Protein AF-0000000075271038 (afdb_homodimer)

Radius of gyration: 28.46 Å; Cα contacts (8 Å, |Δi|>4): 700; chains: 2; bounding box: 68×94×102 Å

Structure (mmCIF, N/CA/C/O backbone):
data_AF-0000000075271038-model_v1
#
loop_
_entity.id
_entity.type
_entity.pdbx_description
1 polymer 'Uncharacterized protein'
#
loop_
_atom_site.group_PDB
_atom_site.id
_atom_site.type_symbol
_atom_site.label_atom_id
_atom_site.label_alt_id
_atom_site.label_comp_id
_atom_site.label_asym_id
_atom_site.label_entity_id
_atom_site.label_seq_id
_atom_site.pdbx_PDB_ins_code
_atom_site.Cartn_x
_atom_site.Cartn_y
_atom_site.Cartn_z
_atom_site.occupancy
_atom_site.B_iso_or_equiv
_atom_site.auth_seq_id
_atom_site.auth_comp_id
_atom_site.auth_asym_id
_atom_site.auth_atom_id
_atom_site.pdbx_PDB_model_num
ATOM 1 N N . MET A 1 1 ? -6.512 -53.312 -1.157 1 39.66 1 MET A N 1
ATOM 2 C CA . MET A 1 1 ? -5.645 -52.812 -2.225 1 39.66 1 MET A CA 1
ATOM 3 C C . MET A 1 1 ? -6.148 -51.5 -2.771 1 39.66 1 MET A C 1
ATOM 5 O O . MET A 1 1 ? -7.277 -51.406 -3.266 1 39.66 1 MET A O 1
ATOM 9 N N . GLU A 1 2 ? -5.695 -50.375 -2.256 1 51.25 2 GLU A N 1
ATOM 10 C CA . GLU A 1 2 ? -6.219 -49.031 -2.562 1 51.25 2 GLU A CA 1
ATOM 11 C C . GLU A 1 2 ? -6.188 -48.75 -4.062 1 51.25 2 GLU A C 1
ATOM 13 O O . GLU A 1 2 ? -5.23 -49.125 -4.75 1 51.25 2 GLU A O 1
ATOM 18 N N . ALA A 1 3 ? -7.238 -48.781 -4.734 1 62.03 3 ALA A N 1
ATOM 19 C CA . ALA A 1 3 ? -7.375 -48.531 -6.168 1 62.03 3 ALA A CA 1
ATOM 20 C C . ALA A 1 3 ? -6.266 -47.625 -6.676 1 62.03 3 ALA A C 1
ATOM 22 O O . ALA A 1 3 ? -5.816 -46.719 -5.961 1 62.03 3 ALA A O 1
ATOM 23 N N . PRO A 1 4 ? -5.562 -48.062 -7.684 1 69.5 4 PRO A N 1
ATOM 24 C CA . PRO A 1 4 ? -4.441 -47.281 -8.25 1 69.5 4 PRO A CA 1
ATOM 25 C C . PRO A 1 4 ? -4.773 -45.812 -8.469 1 69.5 4 PRO A C 1
ATOM 27 O O . PRO A 1 4 ? -5.926 -45.469 -8.758 1 69.5 4 PRO A O 1
ATOM 30 N N . ALA A 1 5 ? -3.971 -44.938 -7.934 1 79 5 ALA A N 1
ATOM 31 C CA . ALA A 1 5 ? -4.141 -43.469 -8.031 1 79 5 ALA A CA 1
ATOM 32 C C . ALA A 1 5 ? -4.387 -43.062 -9.477 1 79 5 ALA A C 1
ATOM 34 O O . ALA A 1 5 ? -3.664 -43.469 -10.391 1 79 5 ALA A O 1
ATOM 35 N N . THR A 1 6 ? -5.562 -42.562 -9.883 1 88.19 6 THR A N 1
ATOM 36 C CA . THR A 1 6 ? -5.887 -42 -11.195 1 88.19 6 THR A CA 1
ATOM 37 C C . THR A 1 6 ? -4.934 -40.875 -11.555 1 88.19 6 THR A C 1
ATOM 39 O O . THR A 1 6 ? -4.156 -40.406 -10.711 1 88.19 6 THR A O 1
ATOM 42 N N . LEU A 1 7 ? -4.793 -40.562 -12.766 1 90.31 7 LEU A N 1
ATOM 43 C CA . LEU A 1 7 ? -3.986 -39.438 -13.234 1 90.31 7 LEU A CA 1
ATOM 44 C C . LEU A 1 7 ? -4.359 -38.156 -12.492 1 90.31 7 LEU A C 1
ATOM 46 O O . LEU A 1 7 ? -3.484 -37.375 -12.133 1 90.31 7 LEU A O 1
ATOM 50 N N . ASN A 1 8 ? -5.617 -38 -12.25 1 90.81 8 ASN A N 1
ATOM 51 C CA . ASN A 1 8 ? -6.086 -36.844 -11.5 1 90.81 8 ASN A CA 1
ATOM 52 C C . ASN A 1 8 ? -5.496 -36.812 -10.094 1 90.81 8 ASN A C 1
ATOM 54 O O . ASN A 1 8 ? -5.066 -35.75 -9.617 1 90.81 8 ASN A O 1
ATOM 58 N N . ASP A 1 9 ? -5.422 -37.906 -9.5 1 93.06 9 ASP A N 1
ATOM 59 C CA . ASP A 1 9 ? -4.875 -38 -8.148 1 93.06 9 ASP A CA 1
ATOM 60 C C . ASP A 1 9 ? -3.387 -37.656 -8.141 1 93.06 9 ASP A C 1
ATOM 62 O O . ASP A 1 9 ? -2.9 -37 -7.211 1 93.06 9 ASP A O 1
ATOM 66 N N . GLN A 1 10 ? -2.779 -38.125 -9.164 1 93.31 10 GLN A N 1
ATOM 67 C CA . GLN A 1 10 ? -1.345 -37.875 -9.25 1 93.31 10 GLN A CA 1
ATOM 68 C C . GLN A 1 10 ? -1.056 -36.406 -9.438 1 93.31 10 GLN A C 1
ATOM 70 O O . GLN A 1 10 ? -0.145 -35.844 -8.805 1 93.31 10 GLN A O 1
ATOM 75 N N . VAL A 1 11 ? -1.796 -35.812 -10.281 1 94 11 VAL A N 1
ATOM 76 C CA . VAL A 1 11 ? -1.598 -34.375 -10.547 1 94 11 VAL A CA 1
ATOM 77 C C . VAL A 1 11 ? -1.909 -33.562 -9.289 1 94 11 VAL A C 1
ATOM 79 O O . VAL A 1 11 ? -1.184 -32.625 -8.953 1 94 11 VAL A O 1
ATOM 82 N N . VAL A 1 12 ? -2.93 -33.938 -8.625 1 95.62 12 VAL A N 1
ATOM 83 C CA . VAL A 1 12 ? -3.318 -33.25 -7.398 1 95.62 12 VAL A CA 1
ATOM 84 C C . VAL A 1 12 ? -2.217 -33.406 -6.352 1 95.62 12 VAL A C 1
ATOM 86 O O . VAL A 1 12 ? -1.824 -32.438 -5.707 1 95.62 12 VAL A O 1
ATOM 89 N N . GLN A 1 13 ? -1.703 -34.594 -6.238 1 94.94 13 GLN A N 1
ATOM 90 C CA . GLN A 1 13 ? -0.655 -34.844 -5.258 1 94.94 13 GLN A CA 1
ATOM 91 C C . GLN A 1 13 ? 0.619 -34.062 -5.594 1 94.94 13 GLN A C 1
ATOM 93 O O . GLN A 1 13 ? 1.293 -33.562 -4.699 1 94.94 13 GLN A O 1
ATOM 98 N N . LEU A 1 14 ? 0.854 -34.031 -6.82 1 93.69 14 LEU A N 1
ATOM 99 C CA . LEU A 1 14 ? 2.064 -33.344 -7.242 1 93.69 14 LEU A CA 1
ATOM 100 C C . LEU A 1 14 ? 1.943 -31.844 -6.988 1 93.69 14 LEU A C 1
ATOM 102 O O . LEU A 1 14 ? 2.816 -31.25 -6.359 1 93.69 14 LEU A O 1
ATOM 106 N N . VAL A 1 15 ? 0.887 -31.234 -7.418 1 95.31 15 VAL A N 1
ATOM 107 C CA . VAL A 1 15 ? 0.702 -29.797 -7.348 1 95.31 15 VAL A CA 1
ATOM 108 C C . VAL A 1 15 ? 0.572 -29.359 -5.891 1 95.31 15 VAL A C 1
ATOM 110 O O . VAL A 1 15 ? 1.279 -28.453 -5.438 1 95.31 15 VAL A O 1
ATOM 113 N N . PHE A 1 16 ? -0.214 -30 -5.133 1 96.06 16 PHE A N 1
ATOM 114 C CA . PHE A 1 16 ? -0.442 -29.594 -3.752 1 96.06 16 PHE A CA 1
ATOM 115 C C . PHE A 1 16 ? 0.677 -30.094 -2.848 1 96.06 16 PHE A C 1
ATOM 117 O O . PHE A 1 16 ? 0.945 -29.5 -1.798 1 96.06 16 PHE A O 1
ATOM 124 N N . GLY A 1 17 ? 1.284 -31.172 -3.283 1 95.12 17 GLY A N 1
ATOM 125 C CA . GLY A 1 17 ? 2.498 -31.562 -2.58 1 95.12 17 GLY A CA 1
ATOM 126 C C . GLY A 1 17 ? 3.584 -30.516 -2.637 1 95.12 17 GLY A C 1
ATOM 127 O O . GLY A 1 17 ? 4.211 -30.203 -1.62 1 95.12 17 GLY A O 1
ATOM 128 N N . LEU A 1 18 ? 3.73 -29.969 -3.787 1 94.56 18 LEU A N 1
ATOM 129 C CA . LEU A 1 18 ? 4.711 -28.906 -3.971 1 94.56 18 LEU A CA 1
ATOM 130 C C . LEU A 1 18 ? 4.25 -27.609 -3.299 1 94.56 18 LEU A C 1
ATOM 132 O O . LEU A 1 18 ? 5.043 -26.922 -2.658 1 94.56 18 LEU A O 1
ATOM 136 N N . ALA A 1 19 ? 2.996 -27.281 -3.414 1 95.06 19 ALA A N 1
ATOM 137 C CA . ALA A 1 19 ? 2.441 -26.047 -2.865 1 95.06 19 ALA A CA 1
ATOM 138 C C . ALA A 1 19 ? 2.541 -26.031 -1.342 1 95.06 19 ALA A C 1
ATOM 140 O O . ALA A 1 19 ? 2.686 -24.969 -0.734 1 95.06 19 ALA A O 1
ATOM 141 N N . ASN A 1 20 ? 2.525 -27.234 -0.736 1 94.31 20 ASN A N 1
ATOM 142 C CA . ASN A 1 20 ? 2.504 -27.312 0.72 1 94.31 20 ASN A CA 1
ATOM 143 C C . ASN A 1 20 ? 3.871 -27.703 1.279 1 94.31 20 ASN A C 1
ATOM 145 O O . ASN A 1 20 ? 4.016 -27.922 2.482 1 94.31 20 ASN A O 1
ATOM 149 N N . LEU A 1 21 ? 4.82 -27.75 0.412 1 94.56 21 LEU A N 1
ATOM 150 C CA . LEU A 1 21 ? 6.168 -28.109 0.846 1 94.56 21 LEU A CA 1
ATOM 151 C C . LEU A 1 21 ? 6.738 -27.062 1.779 1 94.56 21 LEU A C 1
ATOM 153 O O . LEU A 1 21 ? 6.719 -25.859 1.46 1 94.56 21 LEU A O 1
ATOM 157 N N . LYS A 1 22 ? 7.219 -27.469 2.992 1 94.94 22 LYS A N 1
ATOM 158 C CA . LYS A 1 22 ? 7.805 -26.562 3.979 1 94.94 22 LYS A CA 1
ATOM 159 C C . LYS A 1 22 ? 9.141 -27.094 4.488 1 94.94 22 LYS A C 1
ATOM 161 O O . LYS A 1 22 ? 9.375 -28.297 4.492 1 94.94 22 LYS A O 1
ATOM 166 N N . VAL A 1 23 ? 10 -26.172 4.812 1 92.75 23 VAL A N 1
ATOM 167 C CA . VAL A 1 23 ? 11.281 -26.5 5.426 1 92.75 23 VAL A CA 1
ATOM 168 C C . VAL A 1 23 ? 11.359 -25.906 6.824 1 92.75 23 VAL A C 1
ATOM 170 O O . VAL A 1 23 ? 11.117 -24.703 7.004 1 92.75 23 VAL A O 1
ATOM 173 N N . ASP A 1 24 ? 11.633 -26.672 7.766 1 90.69 24 ASP A N 1
ATOM 174 C CA . ASP A 1 24 ? 11.742 -26.203 9.148 1 90.69 24 ASP A CA 1
ATOM 175 C C . ASP A 1 24 ? 13.117 -25.609 9.414 1 90.69 24 ASP A C 1
ATOM 177 O O . ASP A 1 24 ? 14.141 -26.188 9.047 1 90.69 24 ASP A O 1
ATOM 181 N N . ILE A 1 25 ? 13.047 -24.484 9.945 1 84.56 25 ILE A N 1
ATOM 182 C CA . ILE A 1 25 ? 14.273 -23.844 10.391 1 84.56 25 ILE A CA 1
ATOM 183 C C . ILE A 1 25 ? 14.438 -24.016 11.898 1 84.56 25 ILE A C 1
ATOM 185 O O . ILE A 1 25 ? 13.75 -23.359 12.688 1 84.56 25 ILE A O 1
ATOM 189 N N . PRO A 1 26 ? 15.312 -24.781 12.289 1 81.94 26 PRO A N 1
ATOM 190 C CA . PRO A 1 26 ? 15.438 -25.156 13.703 1 81.94 26 PRO A CA 1
ATOM 191 C C . PRO A 1 26 ? 15.773 -23.969 14.602 1 81.94 26 PRO A C 1
ATOM 193 O O . PRO A 1 26 ? 15.289 -23.891 15.734 1 81.94 26 PRO A O 1
ATOM 196 N N . ILE A 1 27 ? 16.5 -23.078 14.156 1 71.75 27 ILE A N 1
ATOM 197 C CA . ILE A 1 27 ? 16.984 -21.984 14.992 1 71.75 27 ILE A CA 1
ATOM 198 C C . ILE A 1 27 ? 15.812 -21.094 15.422 1 71.75 27 ILE A C 1
ATOM 200 O O . ILE A 1 27 ? 15.742 -20.672 16.578 1 71.75 27 ILE A O 1
ATOM 204 N N . VAL A 1 28 ? 14.859 -20.922 14.609 1 70.25 28 VAL A N 1
ATOM 205 C CA . VAL A 1 28 ? 13.789 -19.984 14.922 1 70.25 28 VAL A CA 1
ATOM 206 C C . VAL A 1 28 ? 12.469 -20.734 15.086 1 70.25 28 VAL A C 1
ATOM 208 O O . VAL A 1 28 ? 11.445 -20.141 15.43 1 70.25 28 VAL A O 1
ATOM 211 N N . ASN A 1 29 ? 12.531 -22.078 15.07 1 80 29 ASN A N 1
ATOM 212 C CA . ASN A 1 29 ? 11.312 -22.875 15.172 1 80 29 ASN A CA 1
ATOM 213 C C . ASN A 1 29 ? 10.234 -22.375 14.219 1 80 29 ASN A C 1
ATOM 215 O O . ASN A 1 29 ? 9.094 -22.156 14.633 1 80 29 ASN A O 1
ATOM 219 N N . PHE A 1 30 ? 10.656 -21.984 13.109 1 83.12 30 PHE A N 1
ATOM 220 C CA . PHE A 1 30 ? 9.758 -21.469 12.078 1 83.12 30 PHE A CA 1
ATOM 221 C C . PHE A 1 30 ? 9.797 -22.344 10.836 1 83.12 30 PHE A C 1
ATOM 223 O O . PHE A 1 30 ? 10.859 -22.844 10.453 1 83.12 30 PHE A O 1
ATOM 230 N N . SER A 1 31 ? 8.609 -22.641 10.258 1 90.81 31 SER A N 1
ATOM 231 C CA . SER A 1 31 ? 8.492 -23.391 9.008 1 90.81 31 SER A CA 1
ATOM 232 C C . SER A 1 31 ? 8.336 -22.438 7.82 1 90.81 31 SER A C 1
ATOM 234 O O . SER A 1 31 ? 7.406 -21.625 7.789 1 90.81 31 SER A O 1
ATOM 236 N N . LEU A 1 32 ? 9.188 -22.609 6.848 1 92.44 32 LEU A N 1
ATOM 237 C CA . LEU A 1 32 ? 9.18 -21.734 5.691 1 92.44 32 LEU A CA 1
ATOM 238 C C . LEU A 1 32 ? 8.547 -22.406 4.484 1 92.44 32 LEU A C 1
ATOM 240 O O . LEU A 1 32 ? 8.945 -23.516 4.105 1 92.44 32 LEU A O 1
ATOM 244 N N . PRO A 1 33 ? 7.566 -21.812 3.934 1 95.44 33 PRO A N 1
ATOM 245 C CA . PRO A 1 33 ? 7.027 -22.344 2.686 1 95.44 33 PRO A CA 1
ATOM 246 C C . PRO A 1 33 ? 8 -22.234 1.518 1 95.44 33 PRO A C 1
ATOM 248 O O . PRO A 1 33 ? 8.422 -21.125 1.171 1 95.44 33 PRO A O 1
ATOM 251 N N . VAL A 1 34 ? 8.273 -23.281 0.867 1 96.12 34 VAL A N 1
ATOM 252 C CA . VAL A 1 34 ? 9.352 -23.359 -0.111 1 96.12 34 VAL A CA 1
ATOM 253 C C . VAL A 1 34 ? 8.984 -22.562 -1.354 1 96.12 34 VAL A C 1
ATOM 255 O O . VAL A 1 34 ? 9.773 -21.75 -1.83 1 96.12 34 VAL A O 1
ATOM 258 N N . LEU A 1 35 ? 7.793 -22.734 -1.847 1 96.75 35 LEU A N 1
ATOM 259 C CA . LEU A 1 35 ? 7.41 -22.062 -3.082 1 96.75 35 LEU A CA 1
ATOM 260 C C . LEU A 1 35 ? 7.352 -20.547 -2.885 1 96.75 35 LEU A C 1
ATOM 262 O O . LEU A 1 35 ? 7.703 -19.781 -3.789 1 96.75 35 LEU A O 1
ATOM 266 N N . ASP A 1 36 ? 6.984 -20.125 -1.704 1 96.31 36 ASP A N 1
ATOM 267 C CA . ASP A 1 36 ? 6.922 -18.688 -1.416 1 96.31 36 ASP A CA 1
ATOM 268 C C . ASP A 1 36 ? 8.32 -18.078 -1.382 1 96.31 36 ASP A C 1
ATOM 270 O O . ASP A 1 36 ? 8.523 -16.953 -1.852 1 96.31 36 ASP A O 1
ATOM 274 N N . VAL A 1 37 ? 9.203 -18.797 -0.83 1 96.31 37 VAL A N 1
ATOM 275 C CA . VAL A 1 37 ? 10.578 -18.328 -0.752 1 96.31 37 VAL A CA 1
ATOM 276 C C . VAL A 1 37 ? 11.18 -18.25 -2.154 1 96.31 37 VAL A C 1
ATOM 278 O O . VAL A 1 37 ? 11.812 -17.25 -2.51 1 96.31 37 VAL A O 1
ATOM 281 N N . LEU A 1 38 ? 10.969 -19.266 -2.928 1 96.25 38 LEU A N 1
ATOM 282 C CA . LEU A 1 38 ? 11.469 -19.281 -4.301 1 96.25 38 LEU A CA 1
ATOM 283 C C . LEU A 1 38 ? 10.867 -18.125 -5.098 1 96.25 38 LEU A C 1
ATOM 285 O O . LEU A 1 38 ? 11.562 -17.469 -5.875 1 96.25 38 LEU A O 1
ATOM 289 N N . PHE A 1 39 ? 9.625 -17.922 -4.887 1 96.19 39 PHE A N 1
ATOM 290 C CA . PHE A 1 39 ? 8.938 -16.828 -5.57 1 96.19 39 PHE A CA 1
ATOM 291 C C . PHE A 1 39 ? 9.531 -15.477 -5.164 1 96.19 39 PHE A C 1
ATOM 293 O O . PHE A 1 39 ? 9.758 -14.617 -6.012 1 96.19 39 PHE A O 1
ATOM 300 N N . ALA A 1 40 ? 9.773 -15.289 -3.902 1 97.19 40 ALA A N 1
ATOM 301 C CA . ALA A 1 40 ? 10.375 -14.047 -3.416 1 97.19 40 ALA A CA 1
ATOM 302 C C . ALA A 1 40 ? 11.758 -13.836 -4.027 1 97.19 40 ALA A C 1
ATOM 304 O O . ALA A 1 40 ? 12.094 -12.719 -4.43 1 97.19 40 ALA A O 1
ATOM 305 N N . ILE A 1 41 ? 12.508 -14.867 -4.109 1 96.5 41 ILE A N 1
ATOM 306 C CA . ILE A 1 41 ? 13.828 -14.781 -4.719 1 96.5 41 ILE A CA 1
ATOM 307 C C . ILE A 1 41 ? 13.695 -14.398 -6.191 1 96.5 41 ILE A C 1
ATOM 309 O O . ILE A 1 41 ? 14.414 -13.523 -6.68 1 96.5 41 ILE A O 1
ATOM 313 N N . LEU A 1 42 ? 12.773 -15.016 -6.844 1 95.44 42 LEU A N 1
ATOM 314 C CA . LEU A 1 42 ? 12.555 -14.758 -8.266 1 95.44 42 LEU A CA 1
ATOM 315 C C . LEU A 1 42 ? 12.195 -13.289 -8.5 1 95.44 42 LEU A C 1
ATOM 317 O O . LEU A 1 42 ? 12.742 -12.648 -9.398 1 95.44 42 LEU A O 1
ATOM 321 N N . ILE A 1 43 ? 11.305 -12.75 -7.715 1 95.75 43 ILE A N 1
ATOM 322 C CA . ILE A 1 43 ? 10.812 -11.383 -7.867 1 95.75 43 ILE A CA 1
ATOM 323 C C . ILE A 1 43 ? 11.961 -10.391 -7.652 1 95.75 43 ILE A C 1
ATOM 325 O O . ILE A 1 43 ? 12.164 -9.492 -8.469 1 95.75 43 ILE A O 1
ATOM 329 N N . ASN A 1 44 ? 12.664 -10.57 -6.637 1 96.31 44 ASN A N 1
ATOM 330 C CA . ASN A 1 44 ? 13.742 -9.641 -6.316 1 96.31 44 ASN A CA 1
ATOM 331 C C . ASN A 1 44 ? 14.891 -9.742 -7.316 1 96.31 44 ASN A C 1
ATOM 333 O O . ASN A 1 44 ? 15.5 -8.734 -7.684 1 96.31 44 ASN A O 1
ATOM 337 N N . TYR A 1 45 ? 15.164 -10.977 -7.781 1 94.38 45 TYR A N 1
ATOM 338 C CA . TYR A 1 45 ? 16.172 -11.164 -8.812 1 94.38 45 TYR A CA 1
ATOM 339 C C . TYR A 1 45 ? 15.758 -10.492 -10.117 1 94.38 45 TYR A C 1
ATOM 341 O O . TYR A 1 45 ? 16.562 -9.797 -10.75 1 94.38 45 TYR A O 1
ATOM 349 N N . SER A 1 46 ? 14.539 -10.711 -10.5 1 93.31 46 SER A N 1
ATOM 350 C CA . SER A 1 46 ? 14.016 -10.141 -11.734 1 93.31 46 SER A CA 1
ATOM 351 C C . SER A 1 46 ? 14.047 -8.617 -11.695 1 93.31 46 SER A C 1
ATOM 353 O O . SER A 1 46 ? 14.391 -7.965 -12.68 1 93.31 46 SER A O 1
ATOM 355 N N . TYR A 1 47 ? 13.695 -8.07 -10.562 1 95.69 47 TYR A N 1
ATOM 356 C CA . TYR A 1 47 ? 13.688 -6.625 -10.414 1 95.69 47 TYR A CA 1
ATOM 357 C C . TYR A 1 47 ? 15.094 -6.055 -10.508 1 95.69 47 TYR A C 1
ATOM 359 O O . TYR A 1 47 ? 15.328 -5.082 -11.234 1 95.69 47 TYR A O 1
ATOM 367 N N . ARG A 1 48 ? 15.992 -6.668 -9.766 1 94.25 48 ARG A N 1
ATOM 368 C CA . ARG A 1 48 ? 17.375 -6.203 -9.766 1 94.25 48 ARG A CA 1
ATOM 369 C C . ARG A 1 48 ? 18 -6.332 -11.156 1 94.25 48 ARG A C 1
ATOM 371 O O . ARG A 1 48 ? 18.734 -5.453 -11.594 1 94.25 48 ARG A O 1
ATOM 378 N N . SER A 1 49 ? 17.703 -7.387 -11.828 1 91.88 49 SER A N 1
ATOM 379 C CA . SER A 1 49 ? 18.219 -7.621 -13.172 1 91.88 49 SER A CA 1
ATOM 380 C C . SER A 1 49 ? 17.641 -6.613 -14.164 1 91.88 49 SER A C 1
ATOM 382 O O . SER A 1 49 ? 18.344 -6.172 -15.086 1 91.88 49 SER A O 1
ATOM 384 N N . ALA A 1 50 ? 16.422 -6.27 -13.984 1 90.81 50 ALA A N 1
ATOM 385 C CA . ALA A 1 50 ? 15.773 -5.301 -14.867 1 90.81 50 ALA A CA 1
ATOM 386 C C . ALA A 1 50 ? 16.375 -3.912 -14.703 1 90.81 50 ALA A C 1
ATOM 388 O O . ALA A 1 50 ? 16.484 -3.158 -15.672 1 90.81 50 ALA A O 1
ATOM 389 N N . LEU A 1 51 ? 16.734 -3.602 -13.516 1 91.94 51 LEU A N 1
ATOM 390 C CA . LEU A 1 51 ? 17.344 -2.307 -13.258 1 91.94 51 LEU A CA 1
ATOM 391 C C . LEU A 1 51 ? 18.766 -2.244 -13.836 1 91.94 51 LEU A C 1
ATOM 393 O O . LEU A 1 51 ? 19.219 -1.179 -14.258 1 91.94 51 LEU A O 1
ATOM 397 N N . GLY A 1 52 ? 19.453 -3.393 -13.805 1 88.44 52 GLY A N 1
ATOM 398 C CA . GLY A 1 52 ? 20.812 -3.436 -14.32 1 88.44 52 GLY A CA 1
ATOM 399 C C . GLY A 1 52 ? 21.766 -2.516 -13.578 1 88.44 52 GLY A C 1
ATOM 400 O O . GLY A 1 52 ? 21.859 -2.574 -12.352 1 88.44 52 GLY A O 1
ATOM 401 N N . VAL A 1 53 ? 22.406 -1.586 -14.297 1 83.06 53 VAL A N 1
ATOM 402 C CA . VAL A 1 53 ? 23.406 -0.682 -13.742 1 83.06 53 VAL A CA 1
ATOM 403 C C . VAL A 1 53 ? 22.734 0.407 -12.922 1 83.06 53 VAL A C 1
ATOM 405 O O . VAL A 1 53 ? 23.328 0.962 -11.992 1 83.06 53 VAL A O 1
ATOM 408 N N . SER A 1 54 ? 21.484 0.643 -13.156 1 85.94 54 SER A N 1
ATOM 409 C CA . SER A 1 54 ? 20.75 1.726 -12.508 1 85.94 54 SER A CA 1
ATOM 410 C C . SER A 1 54 ? 20.25 1.306 -11.125 1 85.94 54 SER A C 1
ATOM 412 O O . SER A 1 54 ? 19.547 2.061 -10.461 1 85.94 54 SER A O 1
ATOM 414 N N . HIS A 1 55 ? 20.656 0.136 -10.672 1 87.69 55 HIS A N 1
ATOM 415 C CA . HIS A 1 55 ? 20.172 -0.349 -9.391 1 87.69 55 HIS A CA 1
ATOM 416 C C . HIS A 1 55 ? 20.641 0.536 -8.242 1 87.69 55 HIS A C 1
ATOM 418 O O . HIS A 1 55 ? 19.984 0.624 -7.203 1 87.69 55 HIS A O 1
ATOM 424 N N . ASN A 1 56 ? 21.656 1.284 -8.461 1 85.62 56 ASN A N 1
ATOM 425 C CA . ASN A 1 56 ? 22.219 2.146 -7.422 1 85.62 56 ASN A CA 1
ATOM 426 C C . ASN A 1 56 ? 21.516 3.502 -7.387 1 85.62 56 ASN A C 1
ATOM 428 O O . ASN A 1 56 ? 21.719 4.289 -6.461 1 85.62 56 ASN A O 1
ATOM 432 N N . GLN A 1 57 ? 20.703 3.738 -8.32 1 89.56 57 GLN A N 1
ATOM 433 C CA . GLN A 1 57 ? 20.016 5.016 -8.391 1 89.56 57 GLN A CA 1
ATOM 434 C C . GLN A 1 57 ? 18.641 4.934 -7.73 1 89.56 57 GLN A C 1
ATOM 436 O O . GLN A 1 57 ? 17.969 5.949 -7.547 1 89.56 57 GLN A O 1
ATOM 441 N N . VAL A 1 58 ? 18.25 3.781 -7.395 1 91.12 58 VAL A N 1
ATOM 442 C CA . VAL A 1 58 ? 16.922 3.561 -6.828 1 91.12 58 VAL A CA 1
ATOM 443 C C . VAL A 1 58 ? 16.984 3.666 -5.309 1 91.12 58 VAL A C 1
ATOM 445 O O . VAL A 1 58 ? 17.891 3.117 -4.676 1 91.12 58 VAL A O 1
ATOM 448 N N . GLY A 1 59 ? 16.031 4.473 -4.781 1 90.25 59 GLY A N 1
ATOM 449 C CA . GLY A 1 59 ? 15.945 4.539 -3.33 1 90.25 59 GLY A CA 1
ATOM 450 C C . GLY A 1 59 ? 15.578 3.213 -2.695 1 90.25 59 GLY A C 1
ATOM 451 O O . GLY A 1 59 ? 14.938 2.373 -3.328 1 90.25 59 GLY A O 1
ATOM 452 N N . TRP A 1 60 ? 15.961 3.1 -1.446 1 89.44 60 TRP A N 1
ATOM 453 C CA . TRP A 1 60 ? 15.742 1.844 -0.736 1 89.44 60 TRP A CA 1
ATOM 454 C C . TRP A 1 60 ? 14.25 1.527 -0.639 1 89.44 60 TRP A C 1
ATOM 456 O O . TRP A 1 60 ? 13.828 0.41 -0.941 1 89.44 60 TRP A O 1
ATOM 466 N N . TYR A 1 61 ? 13.477 2.465 -0.241 1 92.75 61 TYR A N 1
ATOM 467 C CA . TYR A 1 61 ? 12.047 2.246 -0.058 1 92.75 61 TYR A CA 1
ATOM 468 C C . TYR A 1 61 ? 11.336 2.15 -1.401 1 92.75 61 TYR A C 1
ATOM 470 O O . TYR A 1 61 ? 10.297 1.491 -1.516 1 92.75 61 TYR A O 1
ATOM 478 N N . GLN A 1 62 ? 11.93 2.807 -2.391 1 93.88 62 GLN A N 1
ATOM 479 C CA . GLN A 1 62 ? 11.406 2.738 -3.75 1 93.88 62 GLN A CA 1
ATOM 480 C C . GLN A 1 62 ? 11.492 1.319 -4.305 1 93.88 62 GLN A C 1
ATOM 482 O O . GLN A 1 62 ? 10.523 0.804 -4.863 1 93.88 62 GLN A O 1
ATOM 487 N N . GLY A 1 63 ? 12.648 0.736 -4.125 1 95.19 63 GLY A N 1
ATOM 488 C CA . GLY A 1 63 ? 12.836 -0.631 -4.586 1 95.19 63 GLY A CA 1
ATOM 489 C C . GLY A 1 63 ? 11.969 -1.632 -3.848 1 95.19 63 GLY A C 1
ATOM 490 O O . GLY A 1 63 ? 11.406 -2.543 -4.457 1 95.19 63 GLY A O 1
ATOM 491 N N . LEU A 1 64 ? 11.891 -1.462 -2.592 1 95.75 64 LEU A N 1
ATOM 492 C CA . LEU A 1 64 ? 11.07 -2.359 -1.787 1 95.75 64 LEU A CA 1
ATOM 493 C C . LEU A 1 64 ? 9.609 -2.309 -2.232 1 95.75 64 LEU A C 1
ATOM 495 O O . LEU A 1 64 ? 8.977 -3.35 -2.424 1 95.75 64 LEU A O 1
ATOM 499 N N . LEU A 1 65 ? 9.078 -1.144 -2.395 1 95.81 65 LEU A N 1
ATOM 500 C CA . LEU A 1 65 ? 7.688 -0.999 -2.818 1 95.81 65 LEU A CA 1
ATOM 501 C C . LEU A 1 65 ? 7.477 -1.602 -4.203 1 95.81 65 LEU A C 1
ATOM 503 O O . LEU A 1 65 ? 6.465 -2.258 -4.453 1 95.81 65 LEU A O 1
ATOM 507 N N . ALA A 1 66 ? 8.422 -1.385 -5.074 1 96.44 66 ALA A N 1
ATOM 508 C CA . ALA A 1 66 ? 8.32 -1.922 -6.43 1 96.44 66 ALA A CA 1
ATOM 509 C C . ALA A 1 66 ? 8.242 -3.447 -6.41 1 96.44 66 ALA A C 1
ATOM 511 O O . ALA A 1 66 ? 7.402 -4.043 -7.086 1 96.44 66 ALA A O 1
ATOM 512 N N . THR A 1 67 ? 9.078 -4.074 -5.629 1 97 67 THR A N 1
ATOM 513 C CA . THR A 1 67 ? 9.086 -5.531 -5.586 1 97 67 THR A CA 1
ATOM 514 C C . THR A 1 67 ? 7.816 -6.062 -4.934 1 97 67 THR A C 1
ATOM 516 O O . THR A 1 67 ? 7.309 -7.117 -5.32 1 97 67 THR A O 1
ATOM 519 N N . LEU A 1 68 ? 7.277 -5.336 -3.957 1 97.44 68 LEU A N 1
ATOM 520 C CA . LEU A 1 68 ? 6.027 -5.746 -3.324 1 97.44 68 LEU A CA 1
ATOM 521 C C . LEU A 1 68 ? 4.867 -5.672 -4.312 1 97.44 68 LEU A C 1
ATOM 523 O O . LEU A 1 68 ? 4.02 -6.566 -4.352 1 97.44 68 LEU A O 1
ATOM 527 N N . VAL A 1 69 ? 4.867 -4.645 -5.102 1 96.44 69 VAL A N 1
ATOM 528 C CA . VAL A 1 69 ? 3.816 -4.48 -6.102 1 96.44 69 VAL A CA 1
ATOM 529 C C . VAL A 1 69 ? 3.953 -5.559 -7.176 1 96.44 69 VAL A C 1
ATOM 531 O O . VAL A 1 69 ? 2.953 -6.117 -7.633 1 96.44 69 VAL A O 1
ATOM 534 N N . MET A 1 70 ? 5.156 -5.82 -7.504 1 95.25 70 MET A N 1
ATOM 535 C CA . MET A 1 70 ? 5.414 -6.859 -8.492 1 95.25 70 MET A CA 1
ATOM 536 C C . MET A 1 70 ? 4.902 -8.211 -8.008 1 95.25 70 MET A C 1
ATOM 538 O O . MET A 1 70 ? 4.367 -9 -8.797 1 95.25 70 MET A O 1
ATOM 542 N N . ALA A 1 71 ? 5.07 -8.43 -6.797 1 96.06 71 ALA A N 1
ATOM 543 C CA . ALA A 1 71 ? 4.738 -9.734 -6.23 1 96.06 71 ALA A CA 1
ATOM 544 C C . ALA A 1 71 ? 3.242 -9.844 -5.941 1 96.06 71 ALA A C 1
ATOM 546 O O . ALA A 1 71 ? 2.654 -10.914 -6.074 1 96.06 71 ALA A O 1
ATOM 547 N N . THR A 1 72 ? 2.646 -8.719 -5.5 1 97 72 THR A N 1
ATOM 548 C CA . THR A 1 72 ? 1.312 -8.836 -4.926 1 97 72 TH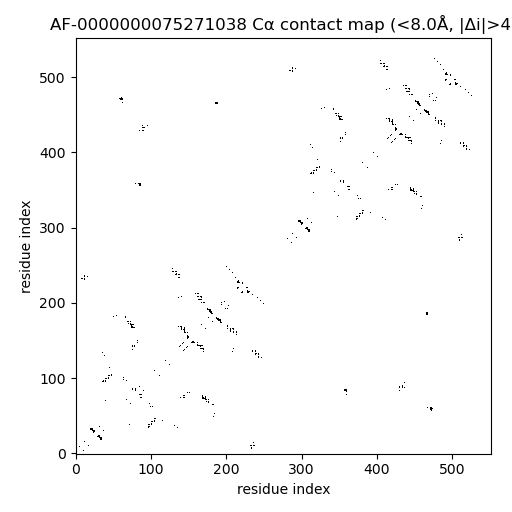R A CA 1
ATOM 549 C C . THR A 1 72 ? 0.324 -7.938 -5.664 1 97 72 THR A C 1
ATOM 551 O O . THR A 1 72 ? -0.851 -7.863 -5.297 1 97 72 THR A O 1
ATOM 554 N N . GLY A 1 73 ? 0.765 -7.27 -6.684 1 96.25 73 GLY A N 1
ATOM 555 C CA . GLY A 1 73 ? -0.073 -6.297 -7.367 1 96.25 73 GLY A CA 1
ATOM 556 C C . GLY A 1 73 ? -1.382 -6.883 -7.863 1 96.25 73 GLY A C 1
ATOM 557 O O . GLY A 1 73 ? -2.43 -6.242 -7.77 1 96.25 73 GLY A O 1
ATOM 558 N N . GLY A 1 74 ? -1.347 -8.055 -8.461 1 96.12 74 GLY A N 1
ATOM 559 C CA . GLY A 1 74 ? -2.555 -8.703 -8.945 1 96.12 74 GLY A CA 1
ATOM 560 C C . GLY A 1 74 ? -3.551 -9.016 -7.848 1 96.12 74 GLY A C 1
ATOM 561 O O . GLY A 1 74 ? -4.719 -8.625 -7.926 1 96.12 74 GLY A O 1
ATOM 562 N N . GLY A 1 75 ? -3.084 -9.672 -6.836 1 96.06 75 GLY A N 1
ATOM 563 C CA . GLY A 1 75 ? -3.941 -9.992 -5.703 1 96.06 75 GLY A CA 1
ATOM 564 C C . GLY A 1 75 ? -4.504 -8.758 -5.016 1 96.06 75 GLY A C 1
ATOM 565 O O . GLY A 1 75 ? -5.664 -8.75 -4.605 1 96.06 75 GLY A O 1
ATOM 566 N N . CYS A 1 76 ? -3.699 -7.742 -4.871 1 96.31 76 CYS A N 1
ATOM 567 C CA . CYS A 1 76 ? -4.145 -6.508 -4.234 1 96.31 76 CYS A CA 1
ATOM 568 C C . CYS A 1 76 ? -5.23 -5.828 -5.059 1 96.31 76 CYS A C 1
ATOM 570 O O . CYS A 1 76 ? -6.207 -5.32 -4.508 1 96.31 76 CYS A O 1
ATOM 572 N N . THR A 1 77 ? -5.047 -5.844 -6.309 1 95.94 77 THR A N 1
ATOM 573 C CA . THR A 1 77 ? -6.035 -5.25 -7.199 1 95.94 77 THR A CA 1
ATOM 574 C C . THR A 1 77 ? -7.387 -5.945 -7.051 1 95.94 77 THR A C 1
ATOM 576 O O . THR A 1 77 ? -8.422 -5.285 -6.918 1 95.94 77 THR A O 1
ATOM 579 N N . VAL A 1 78 ? -7.332 -7.16 -7.039 1 97.25 78 VAL A N 1
ATOM 580 C CA . VAL A 1 78 ? -8.555 -7.949 -6.941 1 97.25 78 VAL A CA 1
ATOM 581 C C . VAL A 1 78 ? -9.227 -7.703 -5.594 1 97.25 78 VAL A C 1
ATOM 583 O O . VAL A 1 78 ? -10.453 -7.562 -5.52 1 97.25 78 VAL A O 1
ATOM 586 N N . ALA A 1 79 ? -8.484 -7.648 -4.531 1 96.5 79 ALA A N 1
ATOM 587 C CA . ALA A 1 79 ? -9.023 -7.383 -3.203 1 96.5 79 ALA A CA 1
ATOM 588 C C . ALA A 1 79 ? -9.734 -6.031 -3.162 1 96.5 79 ALA A C 1
ATOM 590 O O . ALA A 1 79 ? -10.82 -5.914 -2.596 1 96.5 79 ALA A O 1
ATOM 591 N N . VAL A 1 80 ? -9.141 -5.086 -3.76 1 94.44 80 VAL A N 1
ATOM 592 C CA . VAL A 1 80 ? -9.727 -3.752 -3.787 1 94.44 80 VAL A CA 1
ATOM 593 C C . VAL A 1 80 ? -11.023 -3.777 -4.594 1 94.44 80 VAL A C 1
ATOM 595 O O . VAL A 1 80 ? -12.031 -3.201 -4.176 1 94.44 80 VAL A O 1
ATOM 598 N N . LEU A 1 81 ? -11.031 -4.445 -5.672 1 93.81 81 LEU A N 1
ATOM 599 C CA . LEU A 1 81 ? -12.219 -4.527 -6.516 1 93.81 81 LEU A CA 1
ATOM 600 C C . LEU A 1 81 ? -13.359 -5.234 -5.789 1 93.81 81 LEU A C 1
ATOM 602 O O . LEU A 1 81 ? -14.531 -4.895 -5.977 1 93.81 81 LEU A O 1
ATOM 606 N N . ARG A 1 82 ? -13.023 -6.129 -4.957 1 95.06 82 ARG A N 1
ATOM 607 C CA . ARG A 1 82 ? -14.039 -6.906 -4.25 1 95.06 82 ARG A CA 1
ATOM 608 C C . ARG A 1 82 ? -14.414 -6.242 -2.93 1 95.06 82 ARG A C 1
ATOM 610 O O . ARG A 1 82 ? -15.289 -6.727 -2.209 1 95.06 82 ARG A O 1
ATOM 617 N N . GLY A 1 83 ? -13.742 -5.234 -2.539 1 94.19 83 GLY A N 1
ATOM 618 C CA . GLY A 1 83 ? -14.016 -4.531 -1.296 1 94.19 83 GLY A CA 1
ATOM 619 C C . GLY A 1 83 ? -13.547 -5.289 -0.068 1 94.19 83 GLY A C 1
ATOM 620 O O . GLY A 1 83 ? -14.242 -5.312 0.954 1 94.19 83 GLY A O 1
ATOM 621 N N . GLU A 1 84 ? -12.445 -5.996 -0.165 1 95.06 84 GLU A N 1
ATOM 622 C CA . GLU A 1 84 ? -11.852 -6.766 0.924 1 95.06 84 GLU A CA 1
ATOM 623 C C . GLU A 1 84 ? -10.461 -6.25 1.279 1 95.06 84 GLU A C 1
ATOM 625 O O . GLU A 1 84 ? -9.82 -5.574 0.47 1 95.06 84 GLU A O 1
ATOM 630 N N . PRO A 1 85 ? -10.039 -6.477 2.582 1 95.81 85 PRO A N 1
ATOM 631 C CA . PRO A 1 85 ? -8.656 -6.098 2.893 1 95.81 85 PRO A CA 1
ATOM 632 C C . PRO A 1 85 ? -7.645 -6.766 1.967 1 95.81 85 PRO A C 1
ATOM 634 O O . PRO A 1 85 ? -7.824 -7.922 1.578 1 95.81 85 PRO A O 1
ATOM 637 N N . ILE A 1 86 ? -6.574 -6.055 1.667 1 95.19 86 ILE A N 1
ATOM 638 C CA . ILE A 1 86 ? -5.57 -6.605 0.764 1 95.19 86 ILE A CA 1
ATOM 639 C C . ILE A 1 86 ? -4.812 -7.734 1.461 1 95.19 86 ILE A C 1
ATOM 641 O O . ILE A 1 86 ? -4.645 -7.715 2.682 1 95.19 86 ILE A O 1
ATOM 645 N N . GLY A 1 87 ? -4.324 -8.648 0.71 1 93.62 87 GLY A N 1
ATOM 646 C CA . GLY A 1 87 ? -3.746 -9.883 1.21 1 93.62 87 GLY A CA 1
ATOM 647 C C . GLY A 1 87 ? -2.486 -9.664 2.027 1 93.62 87 GLY A C 1
ATOM 648 O O . GLY A 1 87 ? -2.223 -10.398 2.979 1 93.62 87 GLY A O 1
ATOM 649 N N . ILE A 1 88 ? -1.729 -8.68 1.713 1 93.75 88 ILE A N 1
ATOM 650 C CA . ILE A 1 88 ? -0.442 -8.477 2.367 1 93.75 88 ILE A CA 1
ATOM 651 C C . ILE A 1 88 ? -0.661 -8.117 3.836 1 93.75 88 ILE A C 1
ATOM 653 O O . ILE A 1 88 ? 0.244 -8.266 4.66 1 93.75 88 ILE A O 1
ATOM 657 N N . LEU A 1 89 ? -1.816 -7.652 4.156 1 95.38 89 LEU A N 1
ATOM 658 C CA . LEU A 1 89 ? -2.113 -7.281 5.535 1 95.38 89 LEU A CA 1
ATOM 659 C C . LEU A 1 89 ? -2.494 -8.508 6.359 1 95.38 89 LEU A C 1
ATOM 661 O O . LEU A 1 89 ? -2.537 -8.438 7.59 1 95.38 89 LEU A O 1
ATOM 665 N N . LYS A 1 90 ? -2.691 -9.617 5.727 1 93.94 90 LYS A N 1
ATOM 666 C CA . LYS A 1 90 ? -3.221 -10.812 6.387 1 93.94 90 LYS A CA 1
ATOM 667 C C . LYS A 1 90 ? -2.094 -11.742 6.828 1 93.94 90 LYS A C 1
ATOM 669 O O . LYS A 1 90 ? -2.332 -12.719 7.535 1 93.94 90 LYS A O 1
ATOM 674 N N . SER A 1 91 ? -0.869 -11.438 6.434 1 92.88 91 SER A N 1
ATOM 675 C CA . SER A 1 91 ? 0.184 -12.422 6.668 1 92.88 91 SER A CA 1
ATOM 676 C C . SER A 1 91 ? 1.473 -11.75 7.133 1 92.88 91 SER A C 1
ATOM 678 O O . SER A 1 91 ? 2.131 -11.055 6.355 1 92.88 91 SER A O 1
ATOM 680 N N . ASN A 1 92 ? 1.882 -12.07 8.375 1 92.19 92 ASN A N 1
ATOM 681 C CA . ASN A 1 92 ? 3.193 -11.641 8.844 1 92.19 92 ASN A CA 1
ATOM 682 C C . ASN A 1 92 ? 4.316 -12.383 8.133 1 92.19 92 ASN A C 1
ATOM 684 O O . ASN A 1 92 ? 5.387 -11.82 7.891 1 92.19 92 ASN A O 1
ATOM 688 N N . GLU A 1 93 ? 4.047 -13.625 7.789 1 92.12 93 GLU A N 1
ATOM 689 C CA . GLU A 1 93 ? 5.02 -14.477 7.113 1 92.12 93 GLU A CA 1
ATOM 690 C C . GLU A 1 93 ? 5.418 -13.898 5.762 1 92.12 93 GLU A C 1
ATOM 692 O O . GLU A 1 93 ? 6.594 -13.922 5.391 1 92.12 93 GLU A O 1
ATOM 697 N N . PHE A 1 94 ? 4.461 -13.359 5.094 1 94.94 94 PHE A N 1
ATOM 698 C CA . PHE A 1 94 ? 4.719 -12.727 3.805 1 94.94 94 PHE A CA 1
ATOM 699 C C . PHE A 1 94 ? 5.777 -11.633 3.939 1 94.94 94 PHE A C 1
ATOM 701 O O . PHE A 1 94 ? 6.723 -11.578 3.154 1 94.94 94 PHE A O 1
ATOM 708 N N . TRP A 1 95 ? 5.633 -10.828 4.895 1 95.56 95 TRP A N 1
ATOM 709 C CA . TRP A 1 95 ? 6.539 -9.711 5.098 1 95.56 95 TRP A CA 1
ATOM 710 C C . TRP A 1 95 ? 7.93 -10.195 5.504 1 95.56 95 TRP A C 1
ATOM 712 O O . TRP A 1 95 ? 8.938 -9.648 5.055 1 95.56 95 TRP A O 1
ATOM 722 N N . GLY A 1 96 ? 7.961 -11.203 6.34 1 94.25 96 GLY A N 1
ATOM 723 C CA . GLY A 1 96 ? 9.25 -11.773 6.691 1 94.25 96 GLY A CA 1
ATOM 724 C C . GLY A 1 96 ? 10.031 -12.281 5.492 1 94.25 96 GLY A C 1
ATOM 725 O O . GLY A 1 96 ? 11.219 -12 5.352 1 94.25 96 GLY A O 1
ATOM 726 N N . ILE A 1 97 ? 9.375 -12.953 4.652 1 95.88 97 ILE A N 1
ATOM 727 C CA . ILE A 1 97 ? 10.008 -13.602 3.508 1 95.88 97 ILE A CA 1
ATOM 728 C C . ILE A 1 97 ? 10.445 -12.547 2.496 1 95.88 97 ILE A C 1
ATOM 730 O O . ILE A 1 97 ? 11.602 -12.531 2.068 1 95.88 97 ILE A O 1
ATOM 734 N N . HIS A 1 98 ? 9.562 -11.602 2.168 1 96.94 98 HIS A N 1
ATOM 735 C CA . HIS A 1 98 ? 9.852 -10.664 1.09 1 96.94 98 HIS A CA 1
ATOM 736 C C . HIS A 1 98 ? 10.828 -9.586 1.544 1 96.94 98 HIS A C 1
ATOM 738 O O . HIS A 1 98 ? 11.68 -9.148 0.769 1 96.94 98 HIS A O 1
ATOM 744 N N . CYS A 1 99 ? 10.781 -9.117 2.779 1 95.81 99 CYS A N 1
ATOM 745 C CA . CYS A 1 99 ? 11.734 -8.125 3.275 1 95.81 99 CYS A CA 1
ATOM 746 C C . CYS A 1 99 ? 13.125 -8.734 3.41 1 95.81 99 CYS A C 1
ATOM 748 O O . CYS A 1 99 ? 14.125 -8.086 3.08 1 95.81 99 CYS A O 1
ATOM 750 N N . THR A 1 100 ? 13.188 -9.961 3.898 1 95.19 100 THR A N 1
ATOM 751 C CA . THR A 1 100 ? 14.484 -10.609 4.062 1 95.19 100 THR A CA 1
ATOM 752 C C . THR A 1 100 ? 15.141 -10.852 2.707 1 95.19 100 THR A C 1
ATOM 754 O O . THR A 1 100 ? 16.344 -10.633 2.543 1 95.19 100 THR A O 1
ATOM 757 N N . THR A 1 101 ? 14.359 -11.32 1.769 1 96.38 101 THR A N 1
ATOM 758 C CA . THR A 1 101 ? 14.914 -11.57 0.443 1 96.38 101 THR A CA 1
ATOM 759 C C . THR A 1 101 ? 15.344 -10.266 -0.223 1 96.38 101 THR A C 1
ATOM 761 O O . THR A 1 101 ? 16.375 -10.219 -0.893 1 96.38 101 THR A O 1
ATOM 764 N N . TYR A 1 102 ? 14.547 -9.219 -0.056 1 97.06 102 TYR A N 1
ATOM 765 C CA . TYR A 1 102 ? 14.914 -7.906 -0.587 1 97.06 102 TYR A CA 1
ATOM 766 C C . TYR A 1 102 ? 16.219 -7.422 0.012 1 97.06 102 TYR A C 1
ATOM 768 O O . TYR A 1 102 ? 17.109 -6.965 -0.711 1 97.06 102 TYR A O 1
ATOM 776 N N . LEU A 1 103 ? 16.297 -7.512 1.315 1 95.62 103 LEU A N 1
ATOM 777 C CA . LEU A 1 103 ? 17.516 -7.109 2.016 1 95.62 103 LEU A CA 1
ATOM 778 C C . LEU A 1 103 ? 18.719 -7.902 1.514 1 95.62 103 LEU A C 1
ATOM 780 O O . LEU A 1 103 ? 19.781 -7.332 1.264 1 95.62 103 LEU A O 1
ATOM 784 N N . ALA A 1 104 ? 18.578 -9.125 1.346 1 94.75 104 ALA A N 1
ATOM 785 C CA . ALA A 1 104 ? 19.672 -9.992 0.892 1 94.75 104 ALA A CA 1
ATOM 786 C C . ALA A 1 104 ? 20.094 -9.633 -0.53 1 94.75 104 ALA A C 1
ATOM 788 O O . ALA A 1 104 ? 21.297 -9.57 -0.829 1 94.75 104 ALA A O 1
ATOM 789 N N . MET A 1 105 ? 19.172 -9.344 -1.388 1 94.5 105 MET A N 1
ATOM 790 C CA . MET A 1 105 ? 19.422 -9.109 -2.805 1 94.5 105 MET A CA 1
ATOM 791 C C . MET A 1 105 ? 20.031 -7.723 -3.025 1 94.5 105 MET A C 1
ATOM 793 O O . MET A 1 105 ? 20.828 -7.531 -3.939 1 94.5 105 MET A O 1
ATOM 797 N N . PHE A 1 106 ? 19.688 -6.754 -2.186 1 92.88 106 PHE A N 1
ATOM 798 C CA . PHE A 1 106 ? 20.047 -5.375 -2.486 1 92.88 106 PHE A CA 1
ATOM 799 C C . PHE A 1 106 ? 21.125 -4.875 -1.521 1 92.88 106 PHE A C 1
ATOM 801 O O . PHE A 1 106 ? 21.766 -3.863 -1.777 1 92.88 106 PHE A O 1
ATOM 808 N N . SER A 1 107 ? 21.312 -5.438 -0.443 1 87 107 SER A N 1
ATOM 809 C CA . SER A 1 107 ? 22.312 -4.973 0.513 1 87 107 SER A CA 1
ATOM 810 C C . SER A 1 107 ? 23.656 -5.656 0.279 1 87 107 SER A C 1
ATOM 812 O O . SER A 1 107 ? 24.703 -5.121 0.651 1 87 107 SER A O 1
ATOM 814 N N . ASN A 1 108 ? 23.641 -6.863 -0.224 1 83.44 108 ASN A N 1
ATOM 815 C CA . ASN A 1 108 ? 24.859 -7.645 -0.431 1 83.44 108 ASN A CA 1
ATOM 816 C C . ASN A 1 108 ? 25.062 -7.969 -1.906 1 83.44 108 ASN A C 1
ATOM 818 O O . ASN A 1 108 ? 24.219 -8.594 -2.541 1 83.44 108 ASN A O 1
ATOM 822 N N . PRO A 1 109 ? 26.234 -7.59 -2.395 1 82.44 109 PRO A N 1
ATOM 823 C CA . PRO A 1 109 ? 26.469 -7.887 -3.811 1 82.44 109 PRO A CA 1
ATOM 824 C C . PRO A 1 109 ? 26.641 -9.383 -4.078 1 82.44 109 PRO A C 1
ATOM 826 O O . PRO A 1 109 ? 26.375 -9.844 -5.191 1 82.44 109 PRO A O 1
ATOM 829 N N . TYR A 1 110 ? 26.922 -10.117 -3.105 1 91.94 110 TYR A N 1
ATOM 830 C CA . TYR A 1 110 ? 27.25 -11.523 -3.314 1 91.94 110 TYR A CA 1
ATOM 831 C C . TYR A 1 110 ? 25.984 -12.352 -3.533 1 91.94 110 TYR A C 1
ATOM 833 O O . TYR A 1 110 ? 26 -13.305 -4.316 1 91.94 110 TYR A O 1
ATOM 841 N N . VAL A 1 111 ? 24.969 -12.016 -2.883 1 93.62 111 VAL A N 1
ATOM 842 C CA . VAL A 1 111 ? 23.734 -12.789 -3.008 1 93.62 111 VAL A CA 1
ATOM 843 C C . VAL A 1 111 ? 23.219 -12.711 -4.441 1 93.62 111 VAL A C 1
ATOM 845 O O . VAL A 1 111 ? 22.875 -13.727 -5.039 1 93.62 111 VAL A O 1
ATOM 848 N N . TYR A 1 112 ? 23.188 -11.555 -4.996 1 93.56 112 TYR A N 1
ATOM 849 C CA . TYR A 1 112 ? 22.719 -11.383 -6.371 1 93.56 112 TYR A CA 1
ATOM 850 C C . TYR A 1 112 ? 23.594 -12.188 -7.336 1 93.56 112 TYR A C 1
ATOM 852 O O . TYR A 1 112 ? 23.078 -12.828 -8.25 1 93.56 112 TYR A O 1
ATOM 860 N N . GLN A 1 113 ? 24.938 -12.133 -7.141 1 94.19 113 GLN A N 1
ATOM 861 C CA . GLN A 1 113 ? 25.859 -12.836 -8.031 1 94.19 113 GLN A CA 1
ATOM 862 C C . GLN A 1 113 ? 25.625 -14.344 -7.996 1 94.19 113 GLN A C 1
ATOM 864 O O . GLN A 1 113 ? 25.656 -15 -9.039 1 94.19 113 GLN A O 1
ATOM 869 N N . VAL A 1 114 ? 25.375 -14.805 -6.836 1 94.81 114 VAL A N 1
ATOM 870 C CA . VAL A 1 114 ? 25.125 -16.234 -6.68 1 94.81 114 VAL A CA 1
ATOM 871 C C . VAL A 1 114 ? 23.812 -16.609 -7.363 1 94.81 114 VAL A C 1
ATOM 873 O O . VAL A 1 114 ? 23.75 -17.609 -8.086 1 94.81 114 VAL A O 1
ATOM 876 N N . VAL A 1 115 ? 22.797 -15.836 -7.113 1 94.19 115 VAL A N 1
ATOM 877 C CA . VAL A 1 115 ? 21.484 -16.109 -7.707 1 94.19 115 VAL A CA 1
ATOM 878 C C . VAL A 1 115 ? 21.578 -15.984 -9.227 1 94.19 115 VAL A C 1
ATOM 880 O O . VAL A 1 115 ? 21 -16.797 -9.961 1 94.19 115 VAL A O 1
ATOM 883 N N . ASP A 1 116 ? 22.328 -15.039 -9.695 1 92.62 116 ASP A N 1
ATOM 884 C CA . ASP A 1 116 ? 22.531 -14.844 -11.133 1 92.62 116 ASP A CA 1
ATOM 885 C C . ASP A 1 116 ? 23.219 -16.047 -11.758 1 92.62 116 ASP A C 1
ATOM 887 O O . ASP A 1 116 ? 22.859 -16.469 -12.867 1 92.62 116 ASP A O 1
ATOM 891 N N . PHE A 1 117 ? 24.203 -16.547 -11.055 1 94.25 117 PHE A N 1
ATOM 892 C CA . PHE A 1 117 ? 24.891 -17.75 -11.5 1 94.25 117 PHE A CA 1
ATOM 893 C C . PHE A 1 117 ? 23.938 -18.938 -11.555 1 94.25 117 PHE A C 1
ATOM 895 O O . PHE A 1 117 ? 23.938 -19.703 -12.523 1 94.25 117 PHE A O 1
ATOM 902 N N . LEU A 1 118 ? 23.141 -19.062 -10.562 1 93.62 118 LEU A N 1
ATOM 903 C CA . LEU A 1 118 ? 22.188 -20.172 -10.508 1 93.62 118 LEU A CA 1
ATOM 904 C C . LEU A 1 118 ? 21.188 -20.078 -11.648 1 93.62 118 LEU A C 1
ATOM 906 O O . LEU A 1 118 ? 20.844 -21.094 -12.258 1 93.62 118 LEU A O 1
ATOM 910 N N . PHE A 1 119 ? 20.766 -18.922 -11.953 1 91.06 119 PHE A N 1
ATOM 911 C CA . PHE A 1 119 ? 19.766 -18.719 -12.984 1 91.06 119 PHE A CA 1
ATOM 912 C C . PHE A 1 119 ? 20.359 -18.953 -14.367 1 91.06 119 PHE A C 1
ATOM 914 O O . PHE A 1 119 ? 19.625 -19.109 -15.352 1 91.06 119 PHE A O 1
ATOM 921 N N . SER A 1 120 ? 21.688 -19 -14.469 1 89.94 120 SER A N 1
ATOM 922 C CA . SER A 1 120 ? 22.359 -19.312 -15.727 1 89.94 120 SER A CA 1
ATOM 923 C C . SER A 1 120 ? 22.266 -20.797 -16.047 1 89.94 120 SER A C 1
ATOM 925 O O . SER A 1 120 ? 22.469 -21.203 -17.188 1 89.94 120 SER A O 1
ATOM 927 N N . ILE A 1 121 ? 21.922 -21.547 -15.047 1 91.06 121 ILE A N 1
ATOM 928 C CA . ILE A 1 121 ? 21.719 -22.984 -15.227 1 91.06 121 ILE A CA 1
ATOM 929 C C . ILE A 1 121 ? 20.281 -23.234 -15.664 1 91.06 121 ILE A C 1
ATOM 931 O O . ILE A 1 121 ? 19.328 -22.906 -14.938 1 91.06 121 ILE A O 1
ATOM 935 N N . PRO A 1 122 ? 20.016 -23.859 -16.75 1 85.56 122 PRO A N 1
ATOM 936 C CA . PRO A 1 122 ? 18.672 -24 -17.328 1 85.56 122 PRO A CA 1
ATOM 937 C C . PRO A 1 122 ? 17.703 -24.703 -16.391 1 85.56 122 PRO A C 1
ATOM 939 O O . PRO A 1 122 ? 16.562 -24.266 -16.234 1 85.56 122 PRO A O 1
ATOM 942 N N . VAL A 1 123 ? 18.094 -25.719 -15.742 1 89.44 123 VAL A N 1
ATOM 943 C CA . VAL A 1 123 ? 17.203 -26.484 -14.875 1 89.44 123 VAL A CA 1
ATOM 944 C C . VAL A 1 123 ? 16.703 -25.594 -13.742 1 89.44 123 VAL A C 1
ATOM 946 O O . VAL A 1 123 ? 15.555 -25.719 -13.305 1 89.44 123 VAL A O 1
ATOM 949 N N . VAL A 1 124 ? 17.516 -24.688 -13.266 1 91.06 124 VAL A N 1
ATOM 950 C CA . VAL A 1 124 ? 17.156 -23.797 -12.172 1 91.06 124 VAL A CA 1
ATOM 951 C C . VAL A 1 124 ? 16.062 -22.828 -12.633 1 91.06 124 VAL A C 1
ATOM 953 O O . VAL A 1 124 ? 15.094 -22.578 -11.914 1 91.06 124 VAL A O 1
ATOM 956 N N . GLU A 1 125 ? 16.172 -22.391 -13.758 1 86.56 125 GLU A N 1
ATOM 957 C CA . GLU A 1 125 ? 15.172 -21.484 -14.305 1 86.56 125 GLU A CA 1
ATOM 958 C C . GLU A 1 125 ? 13.797 -22.156 -14.383 1 86.56 125 GLU A C 1
ATOM 960 O O . GLU A 1 125 ? 12.781 -21.531 -14.07 1 86.56 125 GLU A O 1
ATOM 965 N N . HIS A 1 126 ? 13.812 -23.375 -14.773 1 88 126 HIS A N 1
ATOM 966 C CA . HIS A 1 126 ? 12.555 -24.109 -14.906 1 88 126 HIS A CA 1
ATOM 967 C C . HIS A 1 126 ? 11.938 -24.391 -13.547 1 88 126 HIS A C 1
ATOM 969 O O . HIS A 1 126 ? 10.711 -24.422 -13.406 1 88 126 HIS A O 1
ATOM 975 N N . VAL A 1 127 ? 12.766 -24.609 -12.602 1 91.06 127 VAL A N 1
ATOM 976 C CA . VAL A 1 127 ? 12.266 -24.828 -11.242 1 91.06 127 VAL A CA 1
ATOM 977 C C . VAL A 1 127 ? 11.555 -23.578 -10.742 1 91.06 127 VAL A C 1
ATOM 979 O O . VAL A 1 127 ? 10.484 -23.672 -10.148 1 91.06 127 VAL A O 1
ATOM 982 N N . PHE A 1 128 ? 12.125 -22.453 -11 1 92.12 128 PHE A N 1
ATOM 983 C CA . PHE A 1 128 ? 11.523 -21.203 -10.57 1 92.12 128 PHE A CA 1
ATOM 984 C C . PHE A 1 128 ? 10.25 -20.906 -11.359 1 92.12 128 PHE A C 1
ATOM 986 O O . PHE A 1 128 ? 9.273 -20.406 -10.805 1 92.12 128 PHE A O 1
ATOM 993 N N . THR A 1 129 ? 10.258 -21.266 -12.586 1 87.75 129 THR A N 1
ATOM 994 C CA . THR A 1 129 ? 9.07 -21.062 -13.406 1 87.75 129 THR A CA 1
ATOM 995 C C . THR A 1 129 ? 7.926 -21.953 -12.906 1 87.75 129 THR A C 1
ATOM 997 O O . THR A 1 129 ? 6.781 -21.5 -12.828 1 87.75 129 THR A O 1
ATOM 1000 N N . LEU A 1 130 ? 8.305 -23.156 -12.641 1 90.88 130 LEU A N 1
ATOM 1001 C CA . LEU A 1 130 ? 7.309 -24.094 -12.117 1 90.88 130 LEU A CA 1
ATOM 1002 C C . LEU A 1 130 ? 6.738 -23.578 -10.797 1 90.88 130 LEU A C 1
ATOM 1004 O O . LEU A 1 130 ? 5.523 -23.594 -10.594 1 90.88 130 LEU A O 1
ATOM 1008 N N . SER A 1 131 ? 7.594 -23.188 -9.953 1 93.19 131 SER A N 1
ATOM 1009 C CA . SER A 1 131 ? 7.18 -22.656 -8.656 1 93.19 131 SER A CA 1
ATOM 1010 C C . SER A 1 131 ? 6.262 -21.453 -8.82 1 93.19 131 SER A C 1
ATOM 1012 O O . SER A 1 131 ? 5.207 -21.375 -8.188 1 93.19 131 SER A O 1
ATOM 1014 N N . ASP A 1 132 ? 6.637 -20.547 -9.617 1 94 132 ASP A N 1
ATOM 1015 C CA . ASP A 1 132 ? 5.848 -19.344 -9.883 1 94 132 ASP A CA 1
ATOM 1016 C C . ASP A 1 132 ? 4.484 -19.703 -10.469 1 94 132 ASP A C 1
ATOM 1018 O O . ASP A 1 132 ? 3.465 -19.141 -10.078 1 94 132 ASP A O 1
ATOM 1022 N N . SER A 1 133 ? 4.477 -20.641 -11.375 1 94.62 133 SER A N 1
ATOM 1023 C CA . SER A 1 133 ? 3.236 -20.984 -12.062 1 94.62 133 SER A CA 1
ATOM 1024 C C . SER A 1 133 ? 2.242 -21.641 -11.109 1 94.62 133 SER A C 1
ATOM 1026 O O . SER A 1 133 ? 1.035 -21.406 -11.203 1 94.62 133 SER A O 1
ATOM 1028 N N . ILE A 1 134 ? 2.725 -22.438 -10.258 1 95.81 134 ILE A N 1
ATOM 1029 C CA . ILE A 1 134 ? 1.847 -23.109 -9.297 1 95.81 134 ILE A CA 1
ATOM 1030 C C . ILE A 1 134 ? 1.231 -22.062 -8.359 1 95.81 134 ILE A C 1
ATOM 1032 O O . ILE A 1 134 ? 0.012 -22.031 -8.18 1 95.81 134 ILE A O 1
ATOM 1036 N N . LEU A 1 135 ? 2.018 -21.234 -7.828 1 95.94 135 LEU A N 1
ATOM 1037 C CA . LEU A 1 135 ? 1.533 -20.219 -6.91 1 95.94 135 LEU A CA 1
ATOM 1038 C C . LEU A 1 135 ? 0.57 -19.266 -7.613 1 95.94 135 LEU A C 1
ATOM 1040 O O . LEU A 1 135 ? -0.458 -18.891 -7.051 1 95.94 135 LEU A O 1
ATOM 1044 N N . ARG A 1 136 ? 0.953 -18.953 -8.742 1 96.19 136 ARG A N 1
ATOM 1045 C CA . ARG A 1 136 ? 0.136 -18.047 -9.539 1 96.19 136 ARG A CA 1
ATOM 1046 C C . ARG A 1 136 ? -1.227 -18.656 -9.844 1 96.19 136 ARG A C 1
ATOM 1048 O O . ARG A 1 136 ? -2.258 -18 -9.695 1 96.19 136 ARG A O 1
ATOM 1055 N N . ALA A 1 137 ? -1.221 -19.844 -10.297 1 97.12 137 ALA A N 1
ATOM 1056 C CA . ALA A 1 137 ? -2.473 -20.516 -10.609 1 97.12 137 ALA A CA 1
ATOM 1057 C C . ALA A 1 137 ? -3.373 -20.625 -9.383 1 97.12 137 ALA A C 1
ATOM 1059 O O . ALA A 1 137 ? -4.582 -20.391 -9.477 1 97.12 137 ALA A O 1
ATOM 1060 N N . LEU A 1 138 ? -2.797 -20.953 -8.32 1 96.25 138 LEU A N 1
ATOM 1061 C CA . LEU A 1 138 ? -3.58 -21.062 -7.098 1 96.25 138 LEU A CA 1
ATOM 1062 C C . LEU A 1 138 ? -4.137 -19.703 -6.68 1 96.25 138 LEU A C 1
ATOM 1064 O O . LEU A 1 138 ? -5.277 -19.609 -6.227 1 96.25 138 LEU A O 1
ATOM 1068 N N . ALA A 1 139 ? -3.355 -18.703 -6.797 1 96 139 ALA A N 1
ATOM 1069 C CA . ALA A 1 139 ? -3.836 -17.359 -6.488 1 96 139 ALA A CA 1
ATOM 1070 C C . ALA A 1 139 ? -4.98 -16.953 -7.414 1 96 139 ALA A C 1
ATOM 1072 O O . ALA A 1 139 ? -5.969 -16.375 -6.969 1 96 139 ALA A O 1
ATOM 1073 N N . MET A 1 140 ? -4.836 -17.25 -8.672 1 98 140 MET A N 1
ATOM 1074 C CA . MET A 1 140 ? -5.871 -16.938 -9.656 1 98 140 MET A CA 1
ATOM 1075 C C . MET A 1 140 ? -7.199 -17.594 -9.273 1 98 140 MET A C 1
ATOM 1077 O O . MET A 1 140 ? -8.25 -16.953 -9.359 1 98 140 MET A O 1
ATOM 1081 N N . ILE A 1 141 ? -7.09 -18.734 -8.836 1 97.5 141 ILE A N 1
ATOM 1082 C CA . ILE A 1 141 ? -8.305 -19.516 -8.586 1 97.5 141 ILE A CA 1
ATOM 1083 C C . ILE A 1 141 ? -8.852 -19.172 -7.207 1 97.5 141 ILE A C 1
ATOM 1085 O O . ILE A 1 141 ? -10.023 -18.812 -7.07 1 97.5 141 ILE A O 1
ATOM 1089 N N . GLN A 1 142 ? -8.055 -19.266 -6.199 1 96 142 GLN A N 1
ATOM 1090 C CA . GLN A 1 142 ? -8.516 -19.125 -4.824 1 96 142 GLN A CA 1
ATOM 1091 C C . GLN A 1 142 ? -8.852 -17.672 -4.496 1 96 142 GLN A C 1
ATOM 1093 O O . GLN A 1 142 ? -9.859 -17.391 -3.848 1 96 142 GLN A O 1
ATOM 1098 N N . VAL A 1 143 ? -8.039 -16.75 -4.945 1 94.94 143 VAL A N 1
ATOM 1099 C CA . VAL A 1 143 ? -8.234 -15.344 -4.656 1 94.94 143 VAL A CA 1
ATOM 1100 C C . VAL A 1 143 ? -9.102 -14.703 -5.746 1 94.94 143 VAL A C 1
ATOM 1102 O O . VAL A 1 143 ? -9.984 -13.898 -5.453 1 94.94 143 VAL A O 1
ATOM 1105 N N . GLY A 1 144 ? -8.898 -15.078 -6.953 1 96.94 144 GLY A N 1
ATOM 1106 C CA . GLY A 1 144 ? -9.602 -14.461 -8.07 1 96.94 144 GLY A CA 1
ATOM 1107 C C . GLY A 1 144 ? -10.992 -15.039 -8.281 1 96.94 144 GLY A C 1
ATOM 1108 O O . GLY A 1 144 ? -11.992 -14.367 -8.016 1 96.94 144 GLY A O 1
ATOM 1109 N N . VAL A 1 145 ? -11.055 -16.266 -8.609 1 96.62 145 VAL A N 1
ATOM 1110 C CA . VAL A 1 145 ? -12.305 -16.891 -9.031 1 96.62 145 VAL A CA 1
AT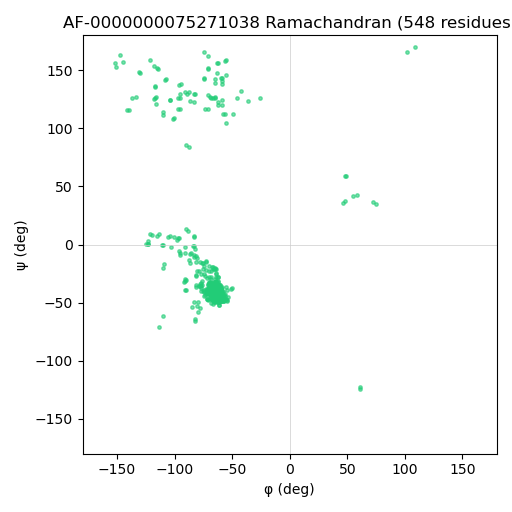OM 1111 C C . VAL A 1 145 ? -13.141 -17.234 -7.801 1 96.62 145 VAL A C 1
ATOM 1113 O O . VAL A 1 145 ? -14.266 -16.75 -7.648 1 96.62 145 VAL A O 1
ATOM 1116 N N . GLU A 1 146 ? -12.633 -18.016 -6.914 1 96.31 146 GLU A N 1
ATOM 1117 C CA . GLU A 1 146 ? -13.383 -18.453 -5.738 1 96.31 146 GLU A CA 1
ATOM 1118 C C . GLU A 1 146 ? -13.641 -17.281 -4.785 1 96.31 146 GLU A C 1
ATOM 1120 O O . GLU A 1 146 ? -14.633 -17.281 -4.051 1 96.31 146 GLU A O 1
ATOM 1125 N N . GLY A 1 147 ? -12.781 -16.328 -4.805 1 95.5 147 GLY A N 1
ATOM 1126 C CA . GLY A 1 147 ? -13.023 -15.125 -4.016 1 95.5 147 GLY A CA 1
ATOM 1127 C C . GLY A 1 147 ? -14.297 -14.406 -4.406 1 95.5 147 GLY A C 1
ATOM 1128 O O . GLY A 1 147 ? -15 -13.867 -3.545 1 95.5 147 GLY A O 1
ATOM 1129 N N . VAL A 1 148 ? -14.57 -14.375 -5.656 1 95.25 148 VAL A N 1
ATOM 1130 C CA . VAL A 1 148 ? -15.797 -13.766 -6.145 1 95.25 148 VAL A CA 1
ATOM 1131 C C . VAL A 1 148 ? -17 -14.602 -5.695 1 95.25 148 VAL A C 1
ATOM 1133 O O . VAL A 1 148 ? -17.984 -14.055 -5.191 1 95.25 148 VAL A O 1
ATOM 1136 N N . SER A 1 149 ? -16.875 -15.891 -5.773 1 93.56 149 SER A N 1
ATOM 1137 C CA . SER A 1 149 ? -17.969 -16.797 -5.418 1 93.56 149 SER A CA 1
ATOM 1138 C C . SER A 1 149 ? -18.297 -16.703 -3.934 1 93.56 149 SER A C 1
ATOM 1140 O O . SER A 1 149 ? -19.453 -16.812 -3.541 1 93.56 149 SER A O 1
ATOM 1142 N N . ALA A 1 150 ? -17.328 -16.516 -3.133 1 93.31 150 ALA A N 1
ATOM 1143 C CA . ALA A 1 150 ? -17.484 -16.531 -1.682 1 93.31 150 ALA A CA 1
ATOM 1144 C C . ALA A 1 150 ? -17.891 -15.156 -1.154 1 93.31 150 ALA A C 1
ATOM 1146 O O . ALA A 1 150 ? -18.297 -15.023 0.004 1 93.31 150 ALA A O 1
ATOM 1147 N N . ASN A 1 151 ? -17.734 -14.156 -1.946 1 93.12 151 ASN A N 1
ATOM 1148 C CA . ASN A 1 151 ? -18.109 -12.805 -1.539 1 93.12 151 ASN A CA 1
ATOM 1149 C C . ASN A 1 151 ? -19.625 -12.641 -1.459 1 93.12 151 ASN A C 1
ATOM 1151 O O . ASN A 1 151 ? -20.312 -12.758 -2.469 1 93.12 151 ASN A O 1
ATOM 1155 N N . PRO A 1 152 ? -20.172 -12.383 -0.318 1 91.12 152 PRO A N 1
ATOM 1156 C CA . PRO A 1 152 ? -21.625 -12.312 -0.153 1 91.12 152 PRO A CA 1
ATOM 1157 C C . PRO A 1 152 ? -22.25 -11.172 -0.946 1 91.12 152 PRO A C 1
ATOM 1159 O O . PRO A 1 152 ? -23.422 -11.242 -1.315 1 91.12 152 PRO A O 1
ATOM 1162 N N . ALA A 1 153 ? -21.516 -10.164 -1.251 1 92.06 153 ALA A N 1
ATOM 1163 C CA . ALA A 1 153 ? -22.047 -9.023 -1.993 1 92.06 153 ALA A CA 1
ATOM 1164 C C . ALA A 1 153 ? -22.078 -9.305 -3.492 1 92.06 153 ALA A C 1
ATOM 1166 O O . ALA A 1 153 ? -22.719 -8.586 -4.254 1 92.06 153 ALA A O 1
ATOM 1167 N N . LEU A 1 154 ? -21.406 -10.336 -4.105 1 92.56 154 LEU A N 1
ATOM 1168 C CA . LEU A 1 154 ? -21.328 -10.641 -5.531 1 92.56 154 LEU A CA 1
ATOM 1169 C C . LEU A 1 154 ? -22.094 -11.914 -5.855 1 92.56 154 LEU A C 1
ATOM 1171 O O . LEU A 1 154 ? -23.188 -11.867 -6.441 1 92.56 154 LEU A O 1
ATOM 1175 N N . GLY A 1 155 ? -21.672 -12.992 -5.281 1 87.81 155 GLY A N 1
ATOM 1176 C CA . GLY A 1 155 ? -22.391 -14.25 -5.48 1 87.81 155 GLY A CA 1
ATOM 1177 C C . GLY A 1 155 ? -21.703 -15.164 -6.48 1 87.81 155 GLY A C 1
ATOM 1178 O O . GLY A 1 155 ? -20.844 -14.719 -7.254 1 87.81 155 GLY A O 1
ATOM 1179 N N . ALA A 1 156 ? -22.078 -16.406 -6.539 1 88.44 156 ALA A N 1
ATOM 1180 C CA . ALA A 1 156 ? -21.406 -17.469 -7.281 1 88.44 156 ALA A CA 1
ATOM 1181 C C . ALA A 1 156 ? -21.781 -17.422 -8.758 1 88.44 156 ALA A C 1
ATOM 1183 O O . ALA A 1 156 ? -21.109 -18.031 -9.594 1 88.44 156 ALA A O 1
ATOM 1184 N N . ASP A 1 157 ? -22.75 -16.688 -9.164 1 90.75 157 ASP A N 1
ATOM 1185 C CA . ASP A 1 157 ? -23.234 -16.719 -10.539 1 90.75 157 ASP A CA 1
ATOM 1186 C C . ASP A 1 157 ? -22.609 -15.586 -11.359 1 90.75 157 ASP A C 1
ATOM 1188 O O . ASP A 1 157 ? -22.984 -15.383 -12.516 1 90.75 157 ASP A O 1
ATOM 1192 N N . LYS A 1 158 ? -21.703 -14.859 -10.82 1 94.44 158 LYS A N 1
ATOM 1193 C CA . LYS A 1 158 ? -21.078 -13.742 -11.531 1 94.44 158 LYS A CA 1
ATOM 1194 C C . LYS A 1 158 ? -19.875 -14.219 -12.344 1 94.44 158 LYS A C 1
ATOM 1196 O O . LYS A 1 158 ? -18.719 -13.961 -11.977 1 94.44 158 LYS A O 1
ATOM 1201 N N . PHE A 1 159 ? -20.094 -14.719 -13.547 1 92.62 159 PHE A N 1
ATOM 1202 C CA . PHE A 1 159 ? -19.094 -15.375 -14.383 1 92.62 159 PHE A CA 1
ATOM 1203 C C . PHE A 1 159 ? -18.062 -14.367 -14.891 1 92.62 159 PHE A C 1
ATOM 1205 O O . PHE A 1 159 ? -16.875 -14.664 -14.914 1 92.62 159 PHE A O 1
ATOM 1212 N N . VAL A 1 160 ? -18.594 -13.203 -15.312 1 94.44 160 VAL A N 1
ATOM 1213 C CA . VAL A 1 160 ? -17.672 -12.195 -15.836 1 94.44 160 VAL A CA 1
ATOM 1214 C C . VAL A 1 160 ? -16.719 -11.742 -14.734 1 94.44 160 VAL A C 1
ATOM 1216 O O . VAL A 1 160 ? -15.516 -11.609 -14.953 1 94.44 160 VAL A O 1
ATOM 1219 N N . ALA A 1 161 ? -17.234 -11.523 -13.5 1 96.5 161 ALA A N 1
ATOM 1220 C CA . ALA A 1 161 ? -16.406 -11.133 -12.367 1 96.5 161 ALA A CA 1
ATOM 1221 C C . ALA A 1 161 ? -15.383 -12.203 -12.031 1 96.5 161 ALA A C 1
ATOM 1223 O O . ALA A 1 161 ? -14.234 -11.898 -11.711 1 96.5 161 ALA A O 1
ATOM 1224 N N . LYS A 1 162 ? -15.75 -13.438 -12.148 1 96.75 162 LYS A N 1
ATOM 1225 C CA . LYS A 1 162 ? -14.859 -14.555 -11.867 1 96.75 162 LYS A CA 1
ATOM 1226 C C . LYS A 1 162 ? -13.68 -14.578 -12.828 1 96.75 162 LYS A C 1
ATOM 1228 O O . LYS A 1 162 ? -12.523 -14.664 -12.406 1 96.75 162 LYS A O 1
ATOM 1233 N N . VAL A 1 163 ? -13.984 -14.414 -14.07 1 96.62 163 VAL A N 1
ATOM 1234 C CA . VAL A 1 163 ? -12.938 -14.492 -15.094 1 96.62 163 VAL A CA 1
ATOM 1235 C C . VAL A 1 163 ? -12.047 -13.258 -15.016 1 96.62 163 VAL A C 1
ATOM 1237 O O . VAL A 1 163 ? -10.82 -13.359 -15.117 1 96.62 163 VAL A O 1
ATOM 1240 N N . LEU A 1 164 ? -12.664 -12.125 -14.836 1 96.88 164 LEU A N 1
ATOM 1241 C CA . LEU A 1 164 ? -11.914 -10.875 -14.75 1 96.88 164 LEU A CA 1
ATOM 1242 C C . LEU A 1 164 ? -10.969 -10.898 -13.547 1 96.88 164 LEU A C 1
ATOM 1244 O O . LEU A 1 164 ? -9.781 -10.586 -13.688 1 96.88 164 LEU A O 1
ATOM 1248 N N . CYS A 1 165 ? -11.453 -11.266 -12.406 1 97.88 165 CYS A N 1
ATOM 1249 C CA . CYS A 1 165 ? -10.641 -11.289 -11.195 1 97.88 165 CYS A CA 1
ATOM 1250 C C . CYS A 1 165 ? -9.586 -12.383 -11.273 1 97.88 165 CYS A C 1
ATOM 1252 O O . CYS A 1 165 ? -8.453 -12.203 -10.805 1 97.88 165 CYS A O 1
ATOM 1254 N N . GLY A 1 166 ? -9.945 -13.539 -11.844 1 98.25 166 GLY A N 1
ATOM 1255 C CA . GLY A 1 166 ? -8.945 -14.586 -12.055 1 98.25 166 GLY A CA 1
ATOM 1256 C C . GLY A 1 166 ? -7.805 -14.148 -12.953 1 98.25 166 GLY A C 1
ATOM 1257 O O . GLY A 1 166 ? -6.637 -14.398 -12.641 1 98.25 166 GLY A O 1
ATOM 1258 N N . THR A 1 167 ? -8.125 -13.453 -13.992 1 97.31 167 THR A N 1
ATOM 1259 C CA . THR A 1 167 ? -7.125 -12.984 -14.945 1 97.31 167 THR A CA 1
ATOM 1260 C C . THR A 1 167 ? -6.234 -11.922 -14.32 1 97.31 167 THR A C 1
ATOM 1262 O O . THR A 1 167 ? -5.008 -11.984 -14.422 1 97.31 167 THR A O 1
ATOM 1265 N N . LEU A 1 168 ? -6.828 -10.992 -13.609 1 96.75 168 LEU A N 1
ATOM 1266 C CA . LEU A 1 168 ? -6.082 -9.898 -12.992 1 96.75 168 LEU A CA 1
ATOM 1267 C C . LEU A 1 168 ? -5.184 -10.414 -11.875 1 96.75 168 LEU A C 1
ATOM 1269 O O . LEU A 1 168 ? -4.094 -9.883 -11.656 1 96.75 168 LEU A O 1
ATOM 1273 N N . ALA A 1 169 ? -5.652 -11.422 -11.18 1 97.62 169 ALA A N 1
ATOM 1274 C CA . ALA A 1 169 ? -4.828 -12.016 -10.125 1 97.62 169 ALA A CA 1
ATOM 1275 C C . ALA A 1 169 ? -3.553 -12.617 -10.695 1 97.62 169 ALA A C 1
ATOM 1277 O O . ALA A 1 169 ? -2.521 -12.664 -10.023 1 97.62 169 ALA A O 1
ATOM 1278 N N . GLY A 1 170 ? -3.613 -13.031 -11.922 1 96.06 170 GLY A N 1
ATOM 1279 C CA . GLY A 1 170 ? -2.477 -13.688 -12.539 1 96.06 170 GLY A CA 1
ATOM 1280 C C . GLY A 1 170 ? -1.541 -12.727 -13.25 1 96.06 170 GLY A C 1
ATOM 1281 O O . GLY A 1 170 ? -0.329 -12.945 -13.289 1 96.06 170 GLY A O 1
ATOM 1282 N N . CYS A 1 171 ? -2.088 -11.672 -13.773 1 93.69 171 CYS A N 1
ATOM 1283 C CA . CYS A 1 171 ? -1.238 -10.82 -14.602 1 93.69 171 CYS A CA 1
ATOM 1284 C C . CYS A 1 171 ? -1.222 -9.391 -14.078 1 93.69 171 CYS A C 1
ATOM 1286 O O . CYS A 1 171 ? -0.542 -8.531 -14.633 1 93.69 171 CYS A O 1
ATOM 1288 N N . GLY A 1 172 ? -1.87 -9.102 -13.062 1 93.25 172 GLY A N 1
ATOM 1289 C CA . GLY A 1 172 ? -2.031 -7.742 -12.57 1 93.25 172 GLY A CA 1
ATOM 1290 C C . GLY A 1 172 ? -0.727 -7.109 -12.133 1 93.25 172 GLY A C 1
ATOM 1291 O O . GLY A 1 172 ? -0.561 -5.891 -12.219 1 93.25 172 GLY A O 1
ATOM 1292 N N . GLY A 1 173 ? 0.168 -7.848 -11.555 1 92.75 173 GLY A N 1
ATOM 1293 C CA . GLY A 1 173 ? 1.472 -7.312 -11.195 1 92.75 173 GLY A CA 1
ATOM 1294 C C . GLY A 1 173 ? 2.199 -6.68 -12.367 1 92.75 173 GLY A C 1
ATOM 1295 O O . GLY A 1 173 ? 2.711 -5.566 -12.258 1 92.75 173 GLY A O 1
ATOM 1296 N N . GLY A 1 174 ? 2.234 -7.406 -13.492 1 90.75 174 GLY A N 1
ATOM 1297 C CA . GLY A 1 174 ? 2.85 -6.875 -14.703 1 90.75 174 GLY A CA 1
ATOM 1298 C C . GLY A 1 174 ? 2.174 -5.617 -15.211 1 90.75 174 GLY A C 1
ATOM 1299 O O . GLY A 1 174 ? 2.838 -4.715 -15.727 1 90.75 174 GLY A O 1
ATOM 1300 N N . LEU A 1 175 ? 0.923 -5.574 -15.039 1 92.31 175 LEU A N 1
ATOM 1301 C CA . LEU A 1 175 ? 0.165 -4.398 -15.453 1 92.31 175 LEU A CA 1
ATOM 1302 C C . LEU A 1 175 ? 0.638 -3.158 -14.703 1 92.31 175 LEU A C 1
ATOM 1304 O O . LEU A 1 175 ? 0.852 -2.104 -15.305 1 92.31 175 LEU A O 1
ATOM 1308 N N . TRP A 1 176 ? 0.866 -3.246 -13.43 1 94.62 176 TRP A N 1
ATOM 1309 C CA . TRP A 1 176 ? 1.283 -2.111 -12.617 1 94.62 176 TRP A CA 1
ATOM 1310 C C . TRP A 1 176 ? 2.725 -1.72 -12.922 1 94.62 176 TRP A C 1
ATOM 1312 O O . TRP A 1 176 ? 3.057 -0.533 -12.969 1 94.62 176 TRP A O 1
ATOM 1322 N N . ILE A 1 177 ? 3.557 -2.705 -13.133 1 93.31 177 ILE A N 1
ATOM 1323 C CA . ILE A 1 177 ? 4.949 -2.432 -13.469 1 93.31 177 ILE A CA 1
ATOM 1324 C C . ILE A 1 177 ? 5.02 -1.62 -14.758 1 93.31 177 ILE A C 1
ATOM 1326 O O . ILE A 1 177 ? 5.758 -0.634 -14.844 1 93.31 177 ILE A O 1
ATOM 1330 N N . ASP A 1 178 ? 4.207 -1.968 -15.688 1 91.31 178 ASP A N 1
ATOM 1331 C CA . ASP A 1 178 ? 4.203 -1.284 -16.984 1 91.31 178 ASP A CA 1
ATOM 1332 C C . ASP A 1 178 ? 3.547 0.09 -16.875 1 91.31 178 ASP A C 1
ATOM 1334 O O . ASP A 1 178 ? 4.039 1.066 -17.438 1 91.31 178 ASP A O 1
ATOM 1338 N N . ALA A 1 179 ? 2.504 0.154 -16.156 1 92.94 179 ALA A N 1
ATOM 1339 C CA . ALA A 1 179 ? 1.726 1.387 -16.062 1 92.94 179 ALA A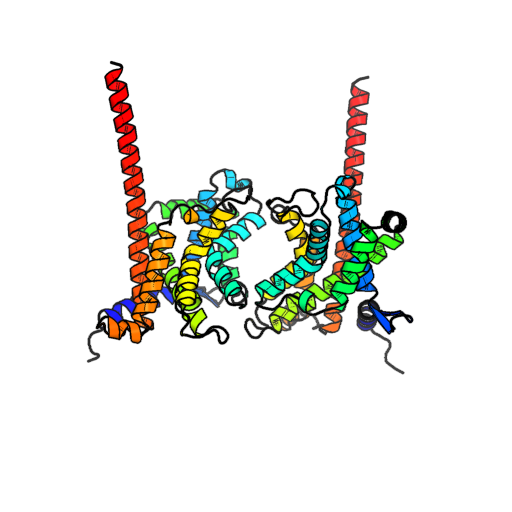 CA 1
ATOM 1340 C C . ALA A 1 179 ? 2.537 2.5 -15.406 1 92.94 179 ALA A C 1
ATOM 1342 O O . ALA A 1 179 ? 2.441 3.664 -15.805 1 92.94 179 ALA A O 1
ATOM 1343 N N . PHE A 1 180 ? 3.406 2.07 -14.438 1 94.31 180 PHE A N 1
ATOM 1344 C CA . PHE A 1 180 ? 4.078 3.109 -13.672 1 94.31 180 PHE A CA 1
ATOM 1345 C C . PHE A 1 180 ? 5.59 3.016 -13.836 1 94.31 180 PHE A C 1
ATOM 1347 O O . PHE A 1 180 ? 6.34 3.697 -13.133 1 94.31 180 PHE A O 1
ATOM 1354 N N . ARG A 1 181 ? 5.996 2.186 -14.703 1 92.12 181 ARG A N 1
ATOM 1355 C CA . ARG A 1 181 ? 7.418 1.99 -14.969 1 92.12 181 ARG A CA 1
ATOM 1356 C C . ARG A 1 181 ? 8.195 1.8 -13.672 1 92.12 181 ARG A C 1
ATOM 1358 O O . ARG A 1 181 ? 9.188 2.496 -13.422 1 92.12 181 ARG A O 1
ATOM 1365 N N . LEU A 1 182 ? 7.816 0.778 -12.938 1 94.19 182 LEU A N 1
ATOM 1366 C CA . LEU A 1 182 ? 8.367 0.575 -11.602 1 94.19 182 LEU A CA 1
ATOM 1367 C C . LEU A 1 182 ? 9.773 -0.018 -11.68 1 94.19 182 LEU A C 1
ATOM 1369 O O . LEU A 1 182 ? 10.508 -0.014 -10.688 1 94.19 182 LEU A O 1
ATOM 1373 N N . ASN A 1 183 ? 10.141 -0.529 -12.836 1 91.44 183 ASN A N 1
ATOM 1374 C CA . ASN A 1 183 ? 11.469 -1.106 -13.016 1 91.44 183 ASN A CA 1
ATOM 1375 C C . ASN A 1 183 ? 12.477 -0.062 -13.484 1 91.44 183 ASN A C 1
ATOM 1377 O O . ASN A 1 183 ? 13.547 -0.408 -13.984 1 91.44 183 ASN A O 1
ATOM 1381 N N . GLN A 1 184 ? 12.117 1.183 -13.398 1 91.38 184 GLN A N 1
ATOM 1382 C CA . GLN A 1 184 ? 13 2.301 -13.719 1 91.38 184 GLN A CA 1
ATOM 1383 C C . GLN A 1 184 ? 13.281 3.146 -12.477 1 91.38 184 GLN A C 1
ATOM 1385 O O . GLN A 1 184 ? 12.492 3.16 -11.531 1 91.38 184 GLN A O 1
ATOM 1390 N N . PRO A 1 185 ? 14.414 3.756 -12.5 1 91.12 185 PRO A N 1
ATOM 1391 C CA . PRO A 1 185 ? 14.742 4.613 -11.352 1 91.12 185 PRO A CA 1
ATOM 1392 C C . PRO A 1 185 ? 13.742 5.758 -11.172 1 91.12 185 PRO A C 1
ATOM 1394 O O . PRO A 1 185 ? 13.516 6.203 -10.047 1 91.12 185 PRO A O 1
ATOM 1397 N N . ASN A 1 186 ? 13.266 6.25 -12.234 1 91.62 186 ASN A N 1
ATOM 1398 C CA . ASN A 1 186 ? 12.258 7.305 -12.195 1 91.62 186 ASN A CA 1
ATOM 1399 C C . ASN A 1 186 ? 10.898 6.801 -12.672 1 91.62 186 ASN A C 1
ATOM 1401 O O . ASN A 1 186 ? 10.734 6.488 -13.852 1 91.62 186 ASN A O 1
ATOM 1405 N N . TRP A 1 187 ? 9.977 6.77 -11.773 1 94.62 187 TRP A N 1
ATOM 1406 C CA . TRP A 1 187 ? 8.641 6.273 -12.094 1 94.62 187 TRP A CA 1
ATOM 1407 C C . TRP A 1 187 ? 7.871 7.293 -12.93 1 94.62 187 TRP A C 1
ATOM 1409 O O . TRP A 1 187 ? 8.039 8.5 -12.75 1 94.62 187 TRP A O 1
ATOM 1419 N N . SER A 1 188 ? 7.098 6.836 -13.852 1 92.25 188 SER A N 1
ATOM 1420 C CA . SER A 1 188 ? 6.223 7.645 -14.695 1 92.25 188 SER A CA 1
ATOM 1421 C C . SER A 1 188 ? 5.004 6.855 -15.148 1 92.25 188 SER A C 1
ATOM 1423 O O . SER A 1 188 ? 4.996 5.621 -15.086 1 92.25 188 SER A O 1
ATOM 1425 N N . PHE A 1 189 ? 4.043 7.586 -15.445 1 91.44 189 PHE A N 1
ATOM 1426 C CA . PHE A 1 189 ? 2.848 6.918 -15.945 1 91.44 189 PHE A CA 1
ATOM 1427 C C . PHE A 1 189 ? 2.908 6.758 -17.453 1 91.44 189 PHE A C 1
ATOM 1429 O O . PHE A 1 189 ? 3.279 7.691 -18.172 1 91.44 189 PHE A O 1
ATOM 1436 N N . SER A 1 190 ? 2.662 5.551 -17.891 1 87.75 190 SER A N 1
ATOM 1437 C CA . SER A 1 190 ? 2.594 5.242 -19.312 1 87.75 190 SER A CA 1
ATOM 1438 C C . SER A 1 190 ? 1.541 4.18 -19.609 1 87.75 190 SER A C 1
ATOM 1440 O O . SER A 1 190 ? 1.071 3.5 -18.688 1 87.75 190 SER A O 1
ATOM 1442 N N . THR A 1 191 ? 1.046 4.129 -20.797 1 84 191 THR A N 1
ATOM 1443 C CA . THR A 1 191 ? 0.105 3.08 -21.172 1 84 191 THR A CA 1
ATOM 1444 C C . THR A 1 191 ? 0.755 1.705 -21.062 1 84 191 THR A C 1
ATOM 1446 O O . THR A 1 191 ? 1.777 1.44 -21.703 1 84 191 THR A O 1
ATOM 1449 N N . PRO A 1 192 ? 0.12 0.9 -20.266 1 82.88 192 PRO A N 1
ATOM 1450 C CA . PRO A 1 192 ? 0.695 -0.442 -20.156 1 82.88 192 PRO A CA 1
ATOM 1451 C C . PRO A 1 192 ? 0.763 -1.171 -21.484 1 82.88 192 PRO A C 1
ATOM 1453 O O . PRO A 1 192 ? -0.198 -1.141 -22.266 1 82.88 192 PRO A O 1
ATOM 1456 N N . ARG A 1 193 ? 1.812 -1.84 -21.766 1 79.31 193 ARG A N 1
ATOM 1457 C CA . ARG A 1 193 ? 2.055 -2.547 -23.031 1 79.31 193 ARG A CA 1
ATOM 1458 C C . ARG A 1 193 ? 0.971 -3.588 -23.281 1 79.31 193 ARG A C 1
ATOM 1460 O O . ARG A 1 193 ? 0.567 -3.799 -24.438 1 79.31 193 ARG A O 1
ATOM 1467 N N . LEU A 1 194 ? 0.545 -4.191 -22.25 1 79.06 194 LEU A N 1
ATOM 1468 C CA . LEU A 1 194 ? -0.413 -5.285 -22.391 1 79.06 194 LEU A CA 1
ATOM 1469 C C . LEU A 1 194 ? -1.751 -4.766 -22.906 1 79.06 194 LEU A C 1
ATOM 1471 O O . LEU A 1 194 ? -2.572 -5.543 -23.406 1 79.06 194 LEU A O 1
ATOM 1475 N N . LEU A 1 195 ? -2.01 -3.508 -22.781 1 81.44 195 LEU A N 1
ATOM 1476 C CA . LEU A 1 195 ? -3.254 -2.943 -23.297 1 81.44 195 LEU A CA 1
ATOM 1477 C C . LEU A 1 195 ? -3.158 -2.693 -24.797 1 81.44 195 LEU A C 1
ATOM 1479 O O . LEU A 1 195 ? -4.18 -2.57 -25.469 1 81.44 195 LEU A O 1
ATOM 1483 N N . HIS A 1 196 ? -1.921 -2.557 -25.328 1 82.94 196 HIS A N 1
ATOM 1484 C CA . HIS A 1 196 ? -1.713 -2.451 -26.766 1 82.94 196 HIS A CA 1
ATOM 1485 C C . HIS A 1 196 ? -1.774 -3.82 -27.438 1 82.94 196 HIS A C 1
ATOM 1487 O O . HIS A 1 196 ? -2.461 -3.992 -28.453 1 82.94 196 HIS A O 1
ATOM 1493 N N . VAL A 1 197 ? -0.997 -4.762 -26.844 1 82.12 197 VAL A N 1
ATOM 1494 C CA . VAL A 1 197 ? -0.943 -6.148 -27.297 1 82.12 197 VAL A CA 1
ATOM 1495 C C . VAL A 1 197 ? -0.976 -7.09 -26.094 1 82.12 197 VAL A C 1
ATOM 1497 O O . VAL A 1 197 ? -0.144 -6.98 -25.188 1 82.12 197 VAL A O 1
ATOM 1500 N N . ALA A 1 198 ? -1.925 -7.973 -26.172 1 83.62 198 ALA A N 1
ATOM 1501 C CA . ALA A 1 198 ? -2.033 -8.93 -25.062 1 83.62 198 ALA A CA 1
ATOM 1502 C C . ALA A 1 198 ? -0.741 -9.727 -24.906 1 83.62 198 ALA A C 1
ATOM 1504 O O . ALA A 1 198 ? -0.273 -10.359 -25.859 1 83.62 198 ALA A O 1
ATOM 1505 N N . SER A 1 199 ? -0.13 -9.633 -23.766 1 84.62 199 SER A N 1
ATOM 1506 C CA . SER A 1 199 ? 1.079 -10.398 -23.469 1 84.62 199 SER A CA 1
ATOM 1507 C C . SER A 1 199 ? 0.768 -11.875 -23.297 1 84.62 199 SER A C 1
ATOM 1509 O O . SER A 1 199 ? -0.388 -12.258 -23.094 1 84.62 199 SER A O 1
ATOM 1511 N N . VAL A 1 200 ? 1.764 -12.68 -23.391 1 85.25 200 VAL A N 1
ATOM 1512 C CA . VAL A 1 200 ? 1.618 -14.109 -23.141 1 85.25 200 VAL A CA 1
ATOM 1513 C C . VAL A 1 200 ? 1.078 -14.344 -21.734 1 85.25 200 VAL A C 1
ATOM 1515 O O . VAL A 1 200 ? 0.207 -15.195 -21.531 1 85.25 200 VAL A O 1
ATOM 1518 N N . ASP A 1 201 ? 1.565 -13.57 -20.828 1 88.69 201 ASP A N 1
ATOM 1519 C CA . ASP A 1 201 ? 1.132 -13.688 -19.438 1 88.69 201 ASP A CA 1
ATOM 1520 C C . ASP A 1 201 ? -0.368 -13.43 -19.312 1 88.69 201 ASP A C 1
ATOM 1522 O O . ASP A 1 201 ? -1.066 -14.148 -18.594 1 88.69 201 ASP A O 1
ATOM 1526 N N . MET A 1 202 ? -0.824 -12.445 -19.938 1 91.94 202 MET A N 1
ATOM 1527 C CA . MET A 1 202 ? -2.24 -12.102 -19.875 1 91.94 202 MET A CA 1
ATOM 1528 C C . MET A 1 202 ? -3.096 -13.164 -20.547 1 91.94 202 MET A C 1
ATOM 1530 O O . MET A 1 202 ? -4.121 -13.586 -20.016 1 91.94 202 MET A O 1
ATOM 1534 N N . LYS A 1 203 ? -2.686 -13.609 -21.719 1 93.38 203 LYS A N 1
ATOM 1535 C CA . LYS A 1 203 ? -3.432 -14.625 -22.453 1 93.38 203 LYS A CA 1
ATOM 1536 C C . LYS A 1 203 ? -3.545 -15.922 -21.656 1 93.38 203 LYS A C 1
ATOM 1538 O O . LYS A 1 203 ? -4.629 -16.5 -21.547 1 93.38 203 LYS A O 1
ATOM 1543 N N . VAL A 1 204 ? -2.436 -16.328 -21.156 1 94.62 204 VAL A N 1
ATOM 1544 C CA . VAL A 1 204 ? -2.416 -17.594 -20.438 1 94.62 204 VAL A CA 1
ATOM 1545 C C . VAL A 1 204 ? -3.238 -17.469 -19.156 1 94.62 204 VAL A C 1
ATOM 1547 O O . VAL A 1 204 ? -3.926 -18.406 -18.75 1 94.62 204 VAL A O 1
ATOM 1550 N N . SER A 1 205 ? -3.156 -16.328 -18.469 1 96.56 205 SER A N 1
ATOM 1551 C CA . SER A 1 205 ? -3.953 -16.109 -17.266 1 96.56 205 SER A CA 1
ATOM 1552 C C . SER A 1 205 ? -5.445 -16.109 -17.594 1 96.56 205 SER A C 1
ATOM 1554 O O . SER A 1 205 ? -6.246 -16.688 -16.844 1 96.56 205 SER A O 1
ATOM 1556 N N . PHE A 1 206 ? -5.84 -15.484 -18.672 1 96.38 206 PHE A N 1
ATOM 1557 C CA . PHE A 1 206 ? -7.23 -15.438 -19.109 1 96.38 206 PHE A CA 1
ATOM 1558 C C . PHE A 1 206 ? -7.75 -16.828 -19.422 1 96.38 206 PHE A C 1
ATOM 1560 O O . PHE A 1 206 ? -8.805 -17.234 -18.922 1 96.38 206 PHE A O 1
ATOM 1567 N N . LEU A 1 207 ? -6.98 -17.547 -20.188 1 96.12 207 LEU A N 1
ATOM 1568 C CA . LEU A 1 207 ? -7.391 -18.891 -20.594 1 96.12 207 LEU A CA 1
ATOM 1569 C C . LEU A 1 207 ? -7.453 -19.844 -19.406 1 96.12 207 LEU A C 1
ATOM 1571 O O . LEU A 1 207 ? -8.32 -20.703 -19.328 1 96.12 207 LEU A O 1
ATOM 1575 N N . THR A 1 208 ? -6.52 -19.703 -18.5 1 97.44 208 THR A N 1
ATOM 1576 C CA . THR A 1 208 ? -6.52 -20.531 -17.297 1 97.44 208 THR A CA 1
ATOM 1577 C C . THR A 1 208 ? -7.75 -20.266 -16.453 1 97.44 208 THR A C 1
ATOM 1579 O O . THR A 1 208 ? -8.367 -21.188 -15.914 1 97.44 208 THR A O 1
ATOM 1582 N N . SER A 1 209 ? -8.094 -18.984 -16.266 1 97.38 209 SER A N 1
ATOM 1583 C CA . SER A 1 209 ? -9.289 -18.625 -15.523 1 97.38 209 SER A CA 1
ATOM 1584 C C . SER A 1 209 ? -10.547 -19.188 -16.172 1 97.38 209 SER A C 1
ATOM 1586 O O . SER A 1 209 ? -11.43 -19.703 -15.492 1 97.38 209 SER A O 1
ATOM 1588 N N . LEU A 1 210 ? -10.625 -19.109 -17.469 1 95.56 210 LEU A N 1
ATOM 1589 C CA . LEU A 1 210 ? -11.75 -19.656 -18.219 1 95.56 210 LEU A CA 1
ATOM 1590 C C . LEU A 1 210 ? -11.844 -21.172 -18.016 1 95.56 210 LEU A C 1
ATOM 1592 O O . LEU A 1 210 ? -12.93 -21.719 -17.812 1 95.56 210 LEU A O 1
ATOM 1596 N N . PHE A 1 211 ? -10.734 -21.797 -18.141 1 95.19 211 PHE A N 1
ATOM 1597 C CA . PHE A 1 211 ? -10.68 -23.234 -17.969 1 95.19 211 PHE A CA 1
ATOM 1598 C C . PHE A 1 211 ? -11.25 -23.656 -16.625 1 95.19 211 PHE A C 1
ATOM 1600 O O . PHE A 1 211 ? -12.102 -24.547 -16.547 1 95.19 211 PHE A O 1
ATOM 1607 N N . TYR A 1 212 ? -10.836 -23.016 -15.578 1 96.5 212 TYR A N 1
ATOM 1608 C CA . TYR A 1 212 ? -11.297 -23.391 -14.242 1 96.5 212 TYR A CA 1
ATOM 1609 C C . TYR A 1 212 ? -12.789 -23.141 -14.094 1 96.5 212 TYR A C 1
ATOM 1611 O O . TYR A 1 212 ? -13.516 -23.969 -13.555 1 96.5 212 TYR A O 1
ATOM 1619 N N . VAL A 1 213 ? -13.234 -21.969 -14.547 1 94.25 213 VAL A N 1
ATOM 1620 C CA . VAL A 1 213 ? -14.633 -21.594 -14.406 1 94.25 213 VAL A CA 1
ATOM 1621 C C . VAL A 1 213 ? -15.508 -22.562 -15.172 1 94.25 213 VAL A C 1
ATOM 1623 O O . VAL A 1 213 ? -16.516 -23.062 -14.656 1 94.25 213 VAL A O 1
ATOM 1626 N N . PHE A 1 214 ? -15.125 -22.953 -16.344 1 92.19 214 PHE A N 1
ATOM 1627 C CA . PHE A 1 214 ? -15.914 -23.859 -17.172 1 92.19 214 PHE A CA 1
ATOM 1628 C C . PHE A 1 214 ? -15.867 -25.281 -16.625 1 92.19 214 PHE A C 1
ATOM 1630 O O . PHE A 1 214 ? -16.875 -25.984 -16.641 1 92.19 214 PHE A O 1
ATOM 1637 N N . ALA A 1 215 ? -14.742 -25.641 -16.156 1 92.19 215 ALA A N 1
ATOM 1638 C CA . ALA A 1 215 ? -14.562 -27 -15.664 1 92.19 215 ALA A CA 1
ATOM 1639 C C . ALA A 1 215 ? -15.344 -27.219 -14.367 1 92.19 215 ALA A C 1
ATOM 1641 O O . ALA A 1 215 ? -15.703 -28.359 -14.039 1 92.19 215 ALA A O 1
ATOM 1642 N N . THR A 1 216 ? -15.656 -26.156 -13.656 1 91.69 216 THR A N 1
ATOM 1643 C CA . THR A 1 216 ? -16.281 -26.312 -12.352 1 91.69 216 THR A CA 1
ATOM 1644 C C . THR A 1 216 ? -17.734 -25.844 -12.391 1 91.69 216 THR A C 1
ATOM 1646 O O . THR A 1 216 ? -18.406 -25.812 -11.359 1 91.69 216 THR A O 1
ATOM 1649 N N . THR A 1 217 ? -18.219 -25.391 -13.461 1 89.44 217 THR A N 1
ATOM 1650 C CA . THR A 1 217 ? -19.609 -24.984 -13.617 1 89.44 217 THR A CA 1
ATOM 1651 C C . THR A 1 217 ? -20.438 -26.094 -14.25 1 89.44 217 THR A C 1
ATOM 1653 O O . THR A 1 217 ? -20.25 -26.438 -15.422 1 89.44 217 THR A O 1
ATOM 1656 N N . PRO A 1 218 ? -21.422 -26.625 -13.523 1 87.19 218 PRO A N 1
ATOM 1657 C CA . PRO A 1 218 ? -22.188 -27.766 -14.016 1 87.19 218 PRO A CA 1
ATOM 1658 C C . PRO A 1 218 ? -22.953 -27.438 -15.297 1 87.19 218 PRO A C 1
ATOM 1660 O O . PRO A 1 218 ? -23.031 -28.281 -16.203 1 87.19 218 PRO A O 1
ATOM 1663 N N . ALA A 1 219 ? -23.531 -26.266 -15.359 1 84.88 219 ALA A N 1
ATOM 1664 C CA . ALA A 1 219 ? -24.344 -25.906 -16.531 1 84.88 219 ALA A CA 1
ATOM 1665 C C . ALA A 1 219 ? -23.5 -25.953 -17.797 1 84.88 219 ALA A C 1
ATOM 1667 O O . ALA A 1 219 ? -23.984 -26.406 -18.844 1 84.88 219 ALA A O 1
ATOM 1668 N N . PHE A 1 220 ? -22.328 -25.547 -17.656 1 84.44 220 PHE A N 1
ATOM 1669 C CA . PHE A 1 220 ? -21.453 -25.531 -18.812 1 84.44 220 PHE A CA 1
ATOM 1670 C C . PHE A 1 220 ? -20.984 -26.938 -19.172 1 84.44 220 PHE A C 1
ATOM 1672 O O . PHE A 1 220 ? -20.875 -27.297 -20.344 1 84.44 220 PHE A O 1
ATOM 1679 N N . CYS A 1 221 ? -20.688 -27.703 -18.188 1 84.88 221 CYS A N 1
ATOM 1680 C CA . CYS A 1 221 ? -20.266 -29.078 -18.391 1 84.88 221 CYS A CA 1
ATOM 1681 C C . CYS A 1 221 ? -21.359 -29.906 -19.047 1 84.88 221 CYS A C 1
ATOM 1683 O O . CYS A 1 221 ? -21.094 -30.719 -19.938 1 84.88 221 CYS A O 1
ATOM 1685 N N . GLU A 1 222 ? -22.547 -29.719 -18.594 1 86 222 GLU A N 1
ATOM 1686 C CA . GLU A 1 222 ? -23.688 -30.422 -19.188 1 86 222 GLU A CA 1
ATOM 1687 C C . GLU A 1 222 ? -23.875 -30.031 -20.641 1 86 222 GLU A C 1
ATOM 1689 O O . GLU A 1 222 ? -24.141 -30.891 -21.484 1 86 222 GLU A O 1
ATOM 1694 N N . TYR A 1 223 ? -23.688 -28.812 -20.844 1 85.88 223 TYR A N 1
ATOM 1695 C CA . TYR A 1 223 ? -23.891 -28.297 -22.203 1 85.88 223 TYR A CA 1
ATOM 1696 C C . TYR A 1 223 ? -22.875 -28.891 -23.172 1 85.88 223 TYR A C 1
ATOM 1698 O O . TYR A 1 223 ? -23.203 -29.219 -24.312 1 85.88 223 TYR A O 1
ATOM 1706 N N . LEU A 1 224 ? -21.609 -29.125 -22.703 1 85.81 224 LEU A N 1
ATOM 1707 C CA . LEU A 1 224 ? -20.547 -29.609 -23.562 1 85.81 224 LEU A CA 1
ATOM 1708 C C . LEU A 1 224 ? -20.359 -31.109 -23.375 1 85.81 224 LEU A C 1
ATOM 1710 O O . LEU A 1 224 ? -19.438 -31.703 -23.953 1 85.81 224 LEU A O 1
ATOM 1714 N N . SER A 1 225 ? -21.156 -31.797 -22.641 1 86.62 225 SER A N 1
ATOM 1715 C CA . SER A 1 225 ? -21.094 -33.219 -22.359 1 86.62 225 SER A CA 1
ATOM 1716 C C . SER A 1 225 ? -19.734 -33.625 -21.781 1 86.62 225 SER A C 1
ATOM 1718 O O . SER A 1 225 ? -19.125 -34.594 -22.25 1 86.62 225 SER A O 1
ATOM 1720 N N . LEU A 1 226 ? -19.297 -32.781 -20.906 1 83.19 226 LEU A N 1
ATOM 1721 C CA . LEU A 1 226 ? -18.031 -33.062 -20.219 1 83.19 226 LEU A CA 1
ATOM 1722 C C . LEU A 1 226 ? -18.266 -33.438 -18.766 1 83.19 226 LEU A C 1
ATOM 1724 O O . LEU A 1 226 ? -19.266 -33 -18.172 1 83.19 226 LEU A O 1
ATOM 1728 N N . PRO A 1 227 ? -17.453 -34.406 -18.344 1 83.12 227 PRO A N 1
ATOM 1729 C CA . PRO A 1 227 ? -17.609 -34.719 -16.922 1 83.12 227 PRO A CA 1
ATOM 1730 C C . PRO A 1 227 ? -17.203 -33.562 -16.016 1 83.12 227 PRO A C 1
ATOM 1732 O O . PRO A 1 227 ? -16.266 -32.812 -16.328 1 83.12 227 PRO A O 1
ATOM 1735 N N . ILE A 1 228 ? -17.984 -33.438 -14.961 1 82.31 228 ILE A N 1
ATOM 1736 C CA . ILE A 1 228 ? -17.672 -32.406 -13.961 1 82.31 228 ILE A CA 1
ATOM 1737 C C . ILE A 1 228 ? -16.422 -32.812 -13.188 1 82.31 228 ILE A C 1
ATOM 1739 O O . ILE A 1 228 ? -16.281 -33.969 -12.789 1 82.31 228 ILE A O 1
ATOM 1743 N N . ILE A 1 229 ? -15.5 -31.891 -13.141 1 88.12 229 ILE A N 1
ATOM 1744 C CA . ILE A 1 229 ? -14.25 -32.125 -12.422 1 88.12 229 ILE A CA 1
ATOM 1745 C C . ILE A 1 229 ? -14.344 -31.547 -11.016 1 88.12 229 ILE A C 1
ATOM 1747 O O . ILE A 1 229 ? -14.906 -30.469 -10.82 1 88.12 229 ILE A O 1
ATOM 1751 N N . LYS A 1 230 ? -13.844 -32.344 -10.086 1 91.56 230 LYS A N 1
ATOM 1752 C CA . LYS A 1 230 ? -13.781 -31.812 -8.719 1 91.56 230 LYS A CA 1
ATOM 1753 C C . LYS A 1 230 ? -12.945 -30.547 -8.641 1 91.56 230 LYS A C 1
ATOM 1755 O O . LYS A 1 230 ? -11.93 -30.422 -9.328 1 91.56 230 LYS A O 1
ATOM 1760 N N . PRO A 1 231 ? -13.383 -29.656 -7.812 1 92.56 231 PRO A N 1
ATOM 1761 C CA . PRO A 1 231 ? -12.68 -28.375 -7.727 1 92.56 231 PRO A CA 1
ATOM 1762 C C . PRO A 1 231 ? -11.188 -28.547 -7.445 1 92.56 231 PRO A C 1
ATOM 1764 O O . PRO A 1 231 ? -10.367 -27.828 -8.031 1 92.56 231 PRO A O 1
ATOM 1767 N N . ILE A 1 232 ? -10.805 -29.453 -6.621 1 94.62 232 ILE A N 1
ATOM 1768 C CA . ILE A 1 232 ? -9.398 -29.641 -6.27 1 94.62 232 ILE A CA 1
ATOM 1769 C C . ILE A 1 232 ? -8.633 -30.156 -7.484 1 94.62 232 ILE A C 1
ATOM 1771 O O . ILE A 1 232 ? -7.473 -29.781 -7.699 1 94.62 232 ILE A O 1
ATOM 1775 N N . GLU A 1 233 ? -9.266 -31.031 -8.234 1 95.31 233 GLU A N 1
ATOM 1776 C CA . GLU A 1 233 ? -8.656 -31.531 -9.461 1 95.31 233 GLU A CA 1
ATOM 1777 C C . GLU A 1 233 ? -8.531 -30.422 -10.516 1 95.31 233 GLU A C 1
ATOM 1779 O O . GLU A 1 233 ? -7.508 -30.312 -11.188 1 95.31 233 GLU A O 1
ATOM 1784 N N . ALA A 1 234 ? -9.602 -29.688 -10.609 1 95.5 234 ALA A N 1
ATOM 1785 C CA . ALA A 1 234 ? -9.586 -28.578 -11.562 1 95.5 234 ALA A CA 1
ATOM 1786 C C . ALA A 1 234 ? -8.492 -27.578 -11.219 1 95.5 234 ALA A C 1
ATOM 1788 O O . ALA A 1 234 ? -7.855 -27 -12.117 1 95.5 234 ALA A O 1
ATOM 1789 N N . GLN A 1 235 ? -8.273 -27.312 -9.953 1 96.5 235 GLN A N 1
ATOM 1790 C CA . GLN A 1 235 ? -7.211 -26.406 -9.516 1 96.5 235 GLN A CA 1
ATOM 1791 C C . GLN A 1 235 ? -5.84 -26.953 -9.906 1 96.5 235 GLN A C 1
ATOM 1793 O O . GLN A 1 235 ? -4.992 -26.203 -10.406 1 96.5 235 GLN A O 1
ATOM 1798 N N . ALA A 1 236 ? -5.652 -28.188 -9.688 1 96.5 236 ALA A N 1
ATOM 1799 C CA . ALA A 1 236 ? -4.379 -28.828 -10.023 1 96.5 236 ALA A CA 1
ATOM 1800 C C . ALA A 1 236 ? -4.113 -28.766 -11.523 1 96.5 236 ALA A C 1
ATOM 1802 O O . ALA A 1 236 ? -3.008 -28.438 -11.953 1 96.5 236 ALA A O 1
ATOM 1803 N N . TRP A 1 237 ? -5.102 -29.062 -12.266 1 95.38 237 TRP A N 1
ATOM 1804 C CA . TRP A 1 237 ? -4.941 -29.047 -13.711 1 95.38 237 TRP A CA 1
ATOM 1805 C C . TRP A 1 237 ? -4.727 -27.609 -14.211 1 95.38 237 TRP A C 1
ATOM 1807 O O . TRP A 1 237 ? -4.043 -27.391 -15.211 1 95.38 237 TRP A O 1
ATOM 1817 N N . SER A 1 238 ? -5.316 -26.625 -13.586 1 96.75 238 SER A N 1
ATOM 1818 C CA . SER A 1 238 ? -5.078 -25.234 -13.93 1 96.75 238 SER A CA 1
ATOM 1819 C C . SER A 1 238 ? -3.609 -24.859 -13.766 1 96.75 238 SER A C 1
ATOM 1821 O O . SER A 1 238 ? -3.062 -24.094 -14.555 1 96.75 238 SER A O 1
ATOM 1823 N N . ALA A 1 239 ? -3.023 -25.375 -12.711 1 96.44 239 ALA A N 1
ATOM 1824 C CA . ALA A 1 239 ? -1.6 -25.125 -12.492 1 96.44 239 ALA A CA 1
ATOM 1825 C C . ALA A 1 239 ? -0.759 -25.734 -13.609 1 96.44 239 ALA A C 1
ATOM 1827 O O . ALA A 1 239 ? 0.207 -25.125 -14.07 1 96.44 239 ALA A O 1
ATOM 1828 N N . VAL A 1 240 ? -1.147 -26.922 -14 1 94.56 240 VAL A N 1
ATOM 1829 C CA . VAL A 1 240 ? -0.44 -27.594 -15.094 1 94.56 240 VAL A CA 1
ATOM 1830 C C . VAL A 1 240 ? -0.626 -26.797 -16.391 1 94.56 240 VAL A C 1
ATOM 1832 O O . VAL A 1 240 ? 0.332 -26.578 -17.125 1 94.56 240 VAL A O 1
ATOM 1835 N N . PHE A 1 241 ? -1.817 -26.422 -16.578 1 94.38 241 PHE A N 1
ATOM 1836 C CA . PHE A 1 241 ? -2.16 -25.641 -17.766 1 94.38 241 PHE A CA 1
ATOM 1837 C C . PHE A 1 241 ? -1.357 -24.359 -17.828 1 94.38 241 PHE A C 1
ATOM 1839 O O . PHE A 1 241 ? -0.774 -24.016 -18.859 1 94.38 241 PHE A O 1
ATOM 1846 N N . LEU A 1 242 ? -1.309 -23.609 -16.734 1 95 242 LEU A N 1
ATOM 1847 C CA . LEU A 1 242 ? -0.585 -22.344 -16.672 1 95 242 LEU A CA 1
ATOM 1848 C C . LEU A 1 242 ? 0.911 -22.562 -16.875 1 95 242 LEU A C 1
ATOM 1850 O O . LEU A 1 242 ? 1.565 -21.797 -17.578 1 95 242 LEU A O 1
ATOM 1854 N N . THR A 1 243 ? 1.438 -23.594 -16.281 1 92.75 243 THR A N 1
ATOM 1855 C CA . THR A 1 243 ? 2.859 -23.891 -16.406 1 92.75 243 THR A CA 1
ATOM 1856 C C . THR A 1 243 ? 3.238 -24.172 -17.859 1 92.75 243 THR A C 1
ATOM 1858 O O . THR A 1 243 ? 4.238 -23.656 -18.359 1 92.75 243 THR A O 1
ATOM 1861 N N . THR A 1 244 ? 2.438 -24.938 -18.5 1 91.31 244 THR A N 1
ATOM 1862 C CA . THR A 1 244 ? 2.699 -25.281 -19.891 1 91.31 244 THR A CA 1
ATOM 1863 C C . THR A 1 244 ? 2.623 -24.031 -20.781 1 91.31 244 THR A C 1
ATOM 1865 O O . THR A 1 244 ? 3.426 -23.875 -21.703 1 91.31 244 THR A O 1
ATOM 1868 N N . GLY A 1 245 ? 1.702 -23.219 -20.516 1 89.25 245 GLY A N 1
ATOM 1869 C CA . GLY A 1 245 ? 1.575 -21.984 -21.266 1 89.25 245 GLY A CA 1
ATOM 1870 C C . GLY A 1 245 ? 2.762 -21.062 -21.094 1 89.25 245 GLY A C 1
ATOM 1871 O O . GLY A 1 245 ? 3.26 -20.484 -22.078 1 89.25 245 GLY A O 1
ATOM 1872 N N . LEU A 1 246 ? 3.197 -20.906 -19.875 1 86.81 246 LEU A N 1
ATOM 1873 C CA . LEU A 1 246 ? 4.301 -20 -19.609 1 86.81 246 LEU A CA 1
ATOM 1874 C C . LEU A 1 246 ? 5.613 -20.547 -20.156 1 86.81 246 LEU A C 1
ATOM 1876 O O . LEU A 1 246 ? 6.445 -19.797 -20.656 1 86.81 246 LEU A O 1
ATOM 1880 N N . VAL A 1 247 ? 5.812 -21.828 -20.016 1 84.5 247 VAL A N 1
ATOM 1881 C CA . VAL A 1 247 ? 7.008 -22.453 -20.578 1 84.5 247 VAL A CA 1
ATOM 1882 C C . VAL A 1 247 ? 7.016 -22.312 -22.094 1 84.5 247 VAL A C 1
ATOM 1884 O O . VAL A 1 247 ? 8.047 -21.984 -22.688 1 84.5 247 VAL A O 1
ATOM 1887 N N . TYR A 1 248 ? 5.891 -22.5 -22.641 1 82 248 TYR A N 1
ATOM 1888 C CA . TYR A 1 248 ? 5.77 -22.328 -24.094 1 82 248 TYR A CA 1
ATOM 1889 C C . TYR A 1 248 ? 6.066 -20.891 -24.484 1 82 248 TYR A C 1
ATOM 1891 O O . TYR A 1 248 ? 6.754 -20.641 -25.484 1 82 248 TYR A O 1
ATOM 1899 N N . GLY A 1 249 ? 5.594 -20 -23.781 1 78.69 249 GLY A N 1
ATOM 1900 C CA . GLY A 1 249 ? 5.867 -18.594 -24.062 1 78.69 249 GLY A CA 1
ATOM 1901 C C . GLY A 1 249 ? 7.336 -18.234 -23.953 1 78.69 249 GLY A C 1
ATOM 1902 O O . GLY A 1 249 ? 7.855 -17.469 -24.766 1 78.69 249 GLY A O 1
ATOM 1903 N N . SER A 1 250 ? 7.992 -18.766 -22.984 1 77.5 250 SER A N 1
ATOM 1904 C CA . SER A 1 250 ? 9.414 -18.5 -22.797 1 77.5 250 SER A CA 1
ATOM 1905 C C . SER A 1 250 ? 10.234 -19.016 -23.969 1 77.5 250 SER A C 1
ATOM 1907 O O . SER A 1 250 ? 11.141 -18.328 -24.453 1 77.5 250 SER A O 1
ATOM 1909 N N . TYR A 1 251 ? 9.867 -20.109 -24.453 1 75.75 251 TYR A N 1
ATOM 1910 C CA . TYR A 1 251 ? 10.602 -20.688 -25.562 1 75.75 251 TYR A CA 1
ATOM 1911 C C . TYR A 1 251 ? 10.234 -20 -26.875 1 75.75 251 TYR A C 1
ATOM 1913 O O . TYR A 1 251 ? 11.094 -19.797 -27.734 1 75.75 251 TYR A O 1
ATOM 1921 N N . SER A 1 252 ? 9.047 -19.625 -26.938 1 73.62 252 SER A N 1
ATOM 1922 C CA . SER A 1 252 ? 8.633 -18.922 -28.141 1 73.62 252 SER A CA 1
ATOM 1923 C C . SER A 1 252 ? 9.336 -17.578 -28.25 1 73.62 252 SER A C 1
ATOM 1925 O O . SER A 1 252 ? 9.766 -17.188 -29.344 1 73.62 252 SER A O 1
ATOM 1927 N N . ASN A 1 253 ? 9.508 -16.953 -27.188 1 73.62 253 ASN A N 1
ATOM 1928 C CA . ASN A 1 253 ? 10.203 -15.672 -27.172 1 73.62 253 ASN A CA 1
ATOM 1929 C C . ASN A 1 253 ? 11.695 -15.844 -27.469 1 73.62 253 ASN A C 1
ATOM 1931 O O . ASN A 1 253 ? 12.281 -15.039 -28.188 1 73.62 253 ASN A O 1
ATOM 1935 N N . LYS A 1 254 ? 12.328 -16.844 -26.953 1 73.31 254 LYS A N 1
ATOM 1936 C CA . LYS A 1 254 ? 13.734 -17.094 -27.219 1 73.31 254 LYS A CA 1
ATOM 1937 C C . LYS A 1 254 ? 13.961 -17.438 -28.688 1 73.31 254 LYS A C 1
ATOM 1939 O O . LYS A 1 254 ? 14.922 -16.969 -29.297 1 73.31 254 LYS A O 1
ATOM 1944 N N . TRP A 1 255 ? 12.977 -18.156 -29.156 1 68.56 255 TRP A N 1
ATOM 1945 C CA . TRP A 1 255 ? 13.07 -18.547 -30.547 1 68.56 255 TRP A CA 1
ATOM 1946 C C . TRP A 1 255 ? 12.883 -17.359 -31.469 1 68.56 255 TRP A C 1
ATOM 1948 O O . TRP A 1 255 ? 13.586 -17.219 -32.469 1 68.56 255 TRP A O 1
ATOM 1958 N N . ALA A 1 256 ? 12.016 -16.484 -31.141 1 71.12 256 ALA A N 1
ATOM 1959 C CA . ALA A 1 256 ? 11.781 -15.281 -31.922 1 71.12 256 ALA A CA 1
ATOM 1960 C C . ALA A 1 256 ? 13 -14.359 -31.891 1 71.12 256 ALA A C 1
ATOM 1962 O O . ALA A 1 256 ? 13.375 -13.789 -32.906 1 71.12 256 ALA A O 1
ATOM 1963 N N . LYS A 1 257 ? 13.594 -14.242 -30.781 1 71.19 257 LYS A N 1
ATOM 1964 C CA . LYS A 1 257 ? 14.781 -13.398 -30.656 1 71.19 257 LYS A CA 1
ATOM 1965 C C . LYS A 1 257 ? 15.945 -13.969 -31.469 1 71.19 257 LYS A C 1
ATOM 1967 O O . LYS A 1 257 ? 16.688 -13.219 -32.094 1 71.19 257 LYS A O 1
ATOM 1972 N N . GLN A 1 258 ? 16.078 -15.281 -31.359 1 70.25 258 GLN A N 1
ATOM 1973 C CA . GLN A 1 258 ? 17.125 -15.953 -32.125 1 70.25 258 GLN A CA 1
ATOM 1974 C C . GLN A 1 258 ? 16.906 -15.812 -33.625 1 70.25 258 GLN A C 1
ATOM 1976 O O . GLN A 1 258 ? 17.844 -15.594 -34.375 1 70.25 258 GLN A O 1
ATOM 1981 N N . SER A 1 259 ? 15.727 -15.914 -33.938 1 74.25 259 SER A N 1
ATOM 1982 C CA . SER A 1 259 ? 15.398 -15.789 -35.344 1 74.25 259 SER A CA 1
ATOM 1983 C C . SER A 1 259 ? 15.664 -14.375 -35.875 1 74.25 259 SER A C 1
ATOM 1985 O O . SER A 1 259 ? 16.188 -14.195 -36.969 1 74.25 259 SER A O 1
ATOM 1987 N N . LYS A 1 260 ? 15.281 -13.438 -35.062 1 72.25 260 LYS A N 1
ATOM 1988 C CA . LYS A 1 260 ? 15.531 -12.055 -35.438 1 72.25 260 LYS A CA 1
ATOM 1989 C C . LYS A 1 260 ? 17.031 -11.773 -35.531 1 72.25 260 LYS A C 1
ATOM 1991 O O . LYS A 1 260 ? 17.484 -11.055 -36.438 1 72.25 260 LYS A O 1
ATOM 1996 N N . ALA A 1 261 ? 17.781 -12.391 -34.688 1 76.31 261 ALA A N 1
ATOM 1997 C CA . ALA A 1 261 ? 19.219 -12.227 -34.688 1 76.31 261 ALA A CA 1
ATOM 1998 C C . ALA A 1 261 ? 19.844 -12.875 -35.906 1 76.31 261 ALA A C 1
ATOM 2000 O O . ALA A 1 261 ? 20.75 -12.312 -36.531 1 76.31 261 ALA A O 1
ATOM 2001 N N . ILE A 1 262 ? 19.328 -13.883 -36.188 1 78.38 262 ILE A N 1
ATOM 2002 C CA . ILE A 1 262 ? 19.797 -14.602 -37.375 1 78.38 262 ILE A CA 1
ATOM 2003 C C . ILE A 1 262 ? 19.469 -13.805 -38.625 1 78.38 262 ILE A C 1
ATOM 2005 O O . ILE A 1 262 ? 20.281 -13.703 -39.562 1 78.38 262 ILE A O 1
ATOM 2009 N N . GLU A 1 263 ? 18.281 -13.211 -38.594 1 79.12 263 GLU A N 1
ATOM 2010 C CA . GLU A 1 263 ? 17.859 -12.406 -39.75 1 79.12 263 GLU A CA 1
ATOM 2011 C C . GLU A 1 263 ? 18.75 -11.172 -39.906 1 79.12 263 GLU A C 1
ATOM 2013 O O . GLU A 1 263 ? 19.109 -10.789 -41.031 1 79.12 263 GLU A O 1
ATOM 2018 N N . GLU A 1 264 ? 19 -10.516 -38.812 1 81.12 264 GLU A N 1
ATOM 2019 C CA . GLU A 1 264 ? 19.859 -9.344 -38.812 1 81.12 264 GLU A CA 1
ATOM 2020 C C . GLU A 1 264 ? 21.266 -9.703 -39.312 1 81.12 264 GLU A C 1
ATOM 2022 O O . GLU A 1 264 ? 21.891 -8.945 -40.062 1 81.12 264 GLU A O 1
ATOM 2027 N N . ILE A 1 265 ? 21.797 -10.852 -38.781 1 81.56 265 ILE A N 1
ATOM 2028 C CA . ILE A 1 265 ? 23.094 -11.344 -39.219 1 81.56 265 ILE A CA 1
ATOM 2029 C C . ILE A 1 265 ? 23.078 -11.641 -40.719 1 81.56 265 ILE A C 1
ATOM 2031 O O . ILE A 1 265 ? 24 -11.289 -41.438 1 81.56 265 ILE A O 1
ATOM 2035 N N . ASN A 1 266 ? 22.016 -12.148 -41.094 1 80.56 266 ASN A N 1
ATOM 2036 C CA . ASN A 1 266 ? 21.875 -12.484 -42.5 1 80.56 266 ASN A CA 1
ATOM 2037 C C . ASN A 1 266 ? 21.781 -11.234 -43.375 1 80.56 266 ASN A C 1
ATOM 2039 O O . ASN A 1 266 ? 22.344 -11.18 -44.469 1 80.56 266 ASN A O 1
ATOM 2043 N N . GLU A 1 267 ? 21.016 -10.258 -42.938 1 78.75 267 GLU A N 1
ATOM 2044 C CA . GLU A 1 267 ? 20.906 -8.992 -43.656 1 78.75 267 GLU A CA 1
ATOM 2045 C C . GLU A 1 267 ? 22.25 -8.281 -43.75 1 78.75 267 GLU A C 1
ATOM 2047 O O . GLU A 1 267 ? 22.578 -7.719 -44.812 1 78.75 267 GLU A O 1
ATOM 2052 N N . LYS A 1 268 ? 22.922 -8.312 -42.656 1 85 268 LYS A N 1
ATOM 2053 C CA . LYS A 1 268 ? 24.25 -7.699 -42.625 1 85 268 LYS A CA 1
ATOM 2054 C C . LYS A 1 268 ? 25.188 -8.422 -43.594 1 85 268 LYS A C 1
ATOM 2056 O O . LYS A 1 268 ? 25.984 -7.785 -44.281 1 85 268 LYS A O 1
ATOM 2061 N N . MET A 1 269 ? 25.156 -9.695 -43.594 1 85.88 269 MET A N 1
ATOM 2062 C CA . MET A 1 269 ? 25.969 -10.523 -44.469 1 85.88 269 MET A CA 1
ATOM 2063 C C . MET A 1 269 ? 25.609 -10.289 -45.938 1 85.88 269 MET A C 1
ATOM 2065 O O . MET A 1 269 ? 26.484 -10.266 -46.812 1 85.88 269 MET A O 1
ATOM 2069 N N . ALA A 1 270 ? 24.484 -10.031 -46.219 1 85.88 270 ALA A N 1
ATOM 2070 C CA . ALA A 1 270 ? 24.031 -9.742 -47.562 1 85.88 270 ALA A CA 1
ATOM 2071 C C . ALA A 1 270 ? 24.516 -8.359 -48.031 1 85.88 270 ALA A C 1
ATOM 2073 O O . ALA A 1 270 ? 24.938 -8.188 -49.156 1 85.88 270 ALA A O 1
ATOM 2074 N N . GLU A 1 271 ? 24.344 -7.363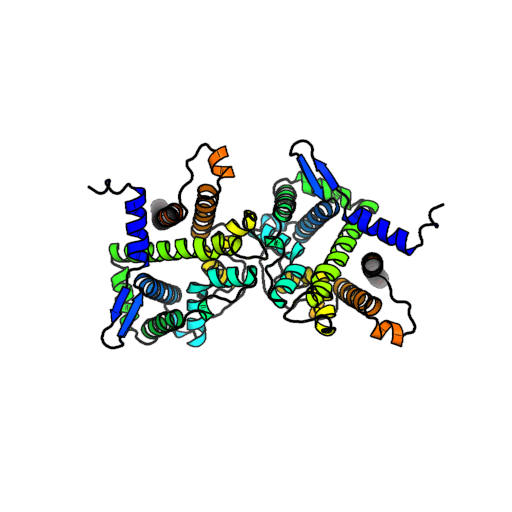 -47.156 1 82.19 271 GLU A N 1
ATOM 2075 C CA . GLU A 1 271 ? 24.812 -6.016 -47.438 1 82.19 271 GLU A CA 1
ATOM 2076 C C . GLU A 1 271 ? 26.328 -6.004 -47.719 1 82.19 271 GLU A C 1
ATOM 2078 O O . GLU A 1 271 ? 26.797 -5.309 -48.594 1 82.19 271 GLU A O 1
ATOM 2083 N N . ASP A 1 272 ? 27.047 -6.68 -46.906 1 80.44 272 ASP A N 1
ATOM 2084 C CA . ASP A 1 272 ? 28.484 -6.785 -47.031 1 80.44 272 ASP A CA 1
ATOM 2085 C C . ASP A 1 272 ? 28.859 -7.457 -48.344 1 80.44 272 ASP A C 1
ATOM 2087 O O . ASP A 1 272 ? 29.844 -7.086 -49 1 80.44 272 ASP A O 1
ATOM 2091 N N . LYS A 1 273 ? 28.234 -8.398 -48.812 1 80.06 273 LYS A N 1
ATOM 2092 C CA . LYS A 1 273 ? 28.5 -9.062 -50.062 1 80.06 273 LYS A CA 1
ATOM 2093 C C . LYS A 1 273 ? 28.203 -8.141 -51.25 1 80.06 273 LYS A C 1
ATOM 2095 O O . LYS A 1 273 ? 28.891 -8.203 -52.281 1 80.06 273 LYS A O 1
ATOM 2100 N N . LYS A 1 274 ? 27.25 -7.289 -50.938 1 79 274 LYS A N 1
ATOM 2101 C CA . LYS A 1 274 ? 26.922 -6.371 -52.031 1 79 274 LYS A CA 1
ATOM 2102 C C . LYS A 1 274 ? 27.969 -5.262 -52.156 1 79 274 LYS A C 1
ATOM 2104 O O . LYS A 1 274 ? 28.172 -4.711 -53.25 1 79 274 LYS A O 1
ATOM 2109 N N . SER A 1 275 ? 28.641 -4.906 -51.219 1 76.31 275 SER A N 1
ATOM 2110 C CA . SER A 1 275 ? 29.672 -3.865 -51.25 1 76.31 275 SER A CA 1
ATOM 2111 C C . SER A 1 275 ? 31 -4.406 -51.75 1 76.31 275 SER A C 1
ATOM 2113 O O . SER A 1 275 ? 31.922 -3.637 -52.031 1 76.31 275 SER A O 1
ATOM 2115 N N . GLU A 1 276 ? 31.078 -5.602 -52.031 1 61.12 276 GLU A N 1
ATOM 2116 C CA . GLU A 1 276 ? 32.25 -6.16 -52.688 1 61.12 276 GLU A CA 1
ATOM 2117 C C . GLU A 1 276 ? 32 -6.441 -54.156 1 61.12 276 GLU A C 1
ATOM 2119 O O . GLU A 1 276 ? 32.875 -6.234 -55 1 61.12 276 GLU A O 1
ATOM 2124 N N . MET B 1 1 ? -10.828 11.945 49.594 1 36.31 1 MET B N 1
ATOM 2125 C CA . MET B 1 1 ? -9.812 12.734 48.906 1 36.31 1 MET B CA 1
ATOM 2126 C C . MET B 1 1 ? -9.273 11.984 47.688 1 36.31 1 MET B C 1
ATOM 2128 O O . MET B 1 1 ? -8.781 10.859 47.812 1 36.31 1 MET B O 1
ATOM 2132 N N . GLU B 1 2 ? -9.711 12.281 46.5 1 50.81 2 GLU B N 1
ATOM 2133 C CA . GLU B 1 2 ? -9.406 11.555 45.281 1 50.81 2 GLU B CA 1
ATOM 2134 C C . GLU B 1 2 ? -7.902 11.5 45.031 1 50.81 2 GLU B C 1
ATOM 2136 O O . GLU B 1 2 ? -7.195 12.484 45.281 1 50.81 2 GLU B O 1
ATOM 2141 N N . ALA B 1 3 ? -7.289 10.477 45.094 1 59.34 3 ALA B N 1
ATOM 2142 C CA . ALA B 1 3 ? -5.855 10.281 44.906 1 59.34 3 ALA B CA 1
ATOM 2143 C C . ALA B 1 3 ? -5.316 11.227 43.812 1 59.34 3 ALA B C 1
ATOM 2145 O O . ALA B 1 3 ? -6 11.516 42.844 1 59.34 3 ALA B O 1
ATOM 2146 N N . PRO B 1 4 ? -4.328 12.008 44.188 1 69.06 4 PRO B N 1
ATOM 2147 C CA . PRO B 1 4 ? -3.736 12.969 43.25 1 69.06 4 PRO B CA 1
ATOM 2148 C C . PRO B 1 4 ? -3.537 12.391 41.844 1 69.06 4 PRO B C 1
ATOM 2150 O O . PRO B 1 4 ? -3.279 11.195 41.688 1 69.06 4 PRO B O 1
ATOM 2153 N N . ALA B 1 5 ? -3.955 13.125 40.812 1 80.81 5 ALA B N 1
ATOM 2154 C CA . ALA B 1 5 ? -3.889 12.727 39.406 1 80.81 5 ALA B CA 1
ATOM 2155 C C . ALA B 1 5 ? -2.459 12.375 39 1 80.81 5 ALA B C 1
ATOM 2157 O O . ALA B 1 5 ? -1.524 13.125 39.281 1 80.81 5 ALA B O 1
ATOM 2158 N N . THR B 1 6 ? -2.08 11.125 38.688 1 88.56 6 THR B N 1
ATOM 2159 C CA . THR B 1 6 ? -0.791 10.68 38.188 1 88.56 6 THR B CA 1
ATOM 2160 C C . THR B 1 6 ? -0.424 11.43 36.906 1 88.56 6 THR B C 1
ATOM 2162 O O . THR B 1 6 ? -1.251 12.148 36.344 1 88.56 6 THR B O 1
ATOM 2165 N N . LEU B 1 7 ? 0.821 11.492 36.562 1 90.88 7 LEU B N 1
ATOM 2166 C CA . LEU B 1 7 ? 1.283 12.094 35.312 1 90.88 7 LEU B CA 1
ATOM 2167 C C . LEU B 1 7 ? 0.5 11.547 34.125 1 90.88 7 LEU B C 1
ATOM 2169 O O . LEU B 1 7 ? 0.15 12.297 33.219 1 90.88 7 LEU B O 1
ATOM 2173 N N . ASN B 1 8 ? 0.197 10.305 34.188 1 91.31 8 ASN B N 1
ATOM 2174 C CA . ASN B 1 8 ? -0.591 9.688 33.125 1 91.31 8 ASN B CA 1
ATOM 2175 C C . ASN B 1 8 ? -1.982 10.305 33 1 91.31 8 ASN B C 1
ATOM 2177 O O . ASN B 1 8 ? -2.467 10.578 31.922 1 91.31 8 ASN B O 1
ATOM 2181 N N . ASP B 1 9 ? -2.531 10.57 34.094 1 93.25 9 ASP B N 1
ATOM 2182 C CA . ASP B 1 9 ? -3.863 11.164 34.125 1 93.25 9 ASP B CA 1
ATOM 2183 C C . ASP B 1 9 ? -3.84 12.578 33.562 1 93.25 9 ASP B C 1
ATOM 2185 O O . ASP B 1 9 ? -4.766 12.992 32.844 1 93.25 9 ASP B O 1
ATOM 2189 N N . GLN B 1 10 ? -2.809 13.266 33.906 1 93.94 10 GLN B N 1
ATOM 2190 C CA . GLN B 1 10 ? -2.688 14.641 33.438 1 93.94 10 GLN B CA 1
ATOM 2191 C C . GLN B 1 10 ? -2.523 14.688 31.922 1 93.94 10 GLN B C 1
ATOM 2193 O O . GLN B 1 10 ? -3.137 15.523 31.25 1 93.94 10 GLN B O 1
ATOM 2198 N N . VAL B 1 11 ? -1.681 13.82 31.453 1 94.44 11 VAL B N 1
ATOM 2199 C CA . VAL B 1 11 ? -1.438 13.789 30 1 94.44 11 VAL B CA 1
ATOM 2200 C C . VAL B 1 11 ? -2.723 13.398 29.281 1 94.44 11 VAL B C 1
ATOM 2202 O O . VAL B 1 11 ? -3.057 13.977 28.25 1 94.44 11 VAL B O 1
ATOM 2205 N N . VAL B 1 12 ? -3.426 12.461 29.812 1 96 12 VAL B N 1
ATOM 2206 C CA . VAL B 1 12 ? -4.68 12.016 29.203 1 96 12 VAL B CA 1
ATOM 2207 C C . VAL B 1 12 ? -5.688 13.164 29.203 1 96 12 VAL B C 1
ATOM 2209 O O . VAL B 1 12 ? -6.34 13.422 28.188 1 96 12 VAL B O 1
ATOM 2212 N N . GLN B 1 13 ? -5.766 13.867 30.281 1 95.25 13 GLN B N 1
ATOM 2213 C CA . GLN B 1 13 ? -6.703 14.977 30.391 1 95.25 13 GLN B CA 1
ATOM 2214 C C . GLN B 1 13 ? -6.34 16.109 29.438 1 95.25 13 GLN B C 1
ATOM 2216 O O . GLN B 1 13 ? -7.223 16.719 28.828 1 95.25 13 GLN B O 1
ATOM 2221 N N . LEU B 1 14 ? -5.109 16.297 29.359 1 94.06 14 LEU B N 1
ATOM 2222 C CA . LEU B 1 14 ? -4.66 17.359 28.469 1 94.06 14 LEU B CA 1
ATOM 2223 C C . LEU B 1 14 ? -4.953 17.031 27.016 1 94.06 14 LEU B C 1
ATOM 2225 O O . LEU B 1 14 ? -5.566 17.812 26.297 1 94.06 14 LEU B O 1
ATOM 2229 N N . VAL B 1 15 ? -4.559 15.859 26.578 1 95.56 15 VAL B N 1
ATOM 2230 C CA . VAL B 1 15 ? -4.664 15.461 25.172 1 95.56 15 VAL B CA 1
ATOM 2231 C C . VAL B 1 15 ? -6.137 15.312 24.797 1 95.56 15 VAL B C 1
ATOM 2233 O O . VAL B 1 15 ? -6.586 15.883 23.797 1 95.56 15 VAL B O 1
ATOM 2236 N N . PHE B 1 16 ? -6.91 14.664 25.562 1 96.38 16 PHE B N 1
ATOM 2237 C CA . PHE B 1 16 ? -8.305 14.422 25.219 1 96.38 16 PHE B CA 1
ATOM 2238 C C . PHE B 1 16 ? -9.164 15.633 25.547 1 96.38 16 PHE B C 1
ATOM 2240 O O . PHE B 1 16 ? -10.219 15.836 24.938 1 96.38 16 PHE B O 1
ATOM 2247 N N . GLY B 1 17 ? -8.711 16.406 26.531 1 95.44 17 GLY B N 1
ATOM 2248 C CA . GLY B 1 17 ? -9.367 17.688 26.734 1 95.44 17 GLY B CA 1
ATOM 2249 C C . GLY B 1 17 ? -9.297 18.594 25.516 1 95.44 17 GLY B C 1
ATOM 2250 O O . GLY B 1 17 ? -10.297 19.203 25.125 1 95.44 17 GLY B O 1
ATOM 2251 N N . LEU B 1 18 ? -8.141 18.609 24.969 1 94.56 18 LEU B N 1
ATOM 2252 C CA . LEU B 1 18 ? -7.945 19.406 23.766 1 94.56 18 LEU B CA 1
ATOM 2253 C C . LEU B 1 18 ? -8.656 18.766 22.562 1 94.56 18 LEU B C 1
ATOM 2255 O O . LEU B 1 18 ? -9.289 19.469 21.766 1 94.56 18 LEU B O 1
ATOM 2259 N N . ALA B 1 19 ? -8.578 17.469 22.422 1 95.31 19 ALA B N 1
ATOM 2260 C CA . ALA B 1 19 ? -9.172 16.75 21.297 1 95.31 19 ALA B CA 1
ATOM 2261 C C . ALA B 1 19 ? -10.688 16.906 21.281 1 95.31 19 ALA B C 1
ATOM 2263 O O . ALA B 1 19 ? -11.312 16.906 20.219 1 95.31 19 ALA B O 1
ATOM 2264 N N . ASN B 1 20 ? -11.266 17.109 22.453 1 94.5 20 ASN B N 1
ATOM 2265 C CA . ASN B 1 20 ? -12.727 17.141 22.562 1 94.5 20 ASN B CA 1
ATOM 2266 C C . ASN B 1 20 ? -13.227 18.578 22.75 1 94.5 20 ASN B C 1
ATOM 2268 O O . ASN B 1 20 ? -14.422 18.781 22.969 1 94.5 20 ASN B O 1
ATOM 2272 N N . LEU B 1 21 ? -12.328 19.516 22.656 1 94.44 21 LEU B N 1
ATOM 2273 C CA . LEU B 1 21 ? -12.711 20.906 22.812 1 94.44 21 LEU B CA 1
ATOM 2274 C C . LEU B 1 21 ? -13.648 21.344 21.688 1 94.44 21 LEU B C 1
ATOM 2276 O O . LEU B 1 21 ? -13.359 21.125 20.516 1 94.44 21 LEU B O 1
ATOM 2280 N N . LYS B 1 22 ? -14.828 21.906 22.047 1 94.75 22 LYS B N 1
ATOM 2281 C CA . LYS B 1 22 ? -15.812 22.375 21.078 1 94.75 22 LYS B CA 1
ATOM 2282 C C . LYS B 1 22 ? -16.266 23.797 21.406 1 94.75 22 LYS B C 1
ATOM 2284 O O . LYS B 1 22 ? -16.234 24.219 22.562 1 94.75 22 LYS B O 1
ATOM 2289 N N . VAL B 1 23 ? -16.578 24.547 20.375 1 92.31 23 VAL B N 1
ATOM 2290 C CA . VAL B 1 23 ? -17.141 25.891 20.516 1 92.31 23 VAL B CA 1
ATOM 2291 C C . VAL B 1 23 ? -18.547 25.906 19.922 1 92.31 23 VAL B C 1
ATOM 2293 O O . VAL B 1 23 ? -18.766 25.484 18.781 1 92.31 23 VAL B O 1
ATOM 2296 N N . ASP B 1 24 ? -19.438 26.344 20.703 1 90.25 24 ASP B N 1
ATOM 2297 C CA . ASP B 1 24 ? -20.828 26.422 20.25 1 90.25 24 ASP B CA 1
ATOM 2298 C C . ASP B 1 24 ? -21.078 27.703 19.453 1 90.25 24 ASP B C 1
ATOM 2300 O O . ASP B 1 24 ? -20.656 28.781 19.875 1 90.25 24 ASP B O 1
ATOM 2304 N N . ILE B 1 25 ? -21.641 27.453 18.359 1 83.12 25 ILE B N 1
ATOM 2305 C CA . ILE B 1 25 ? -22.062 28.594 17.562 1 83.12 25 ILE B CA 1
ATOM 2306 C C . ILE B 1 25 ? -23.562 28.812 17.734 1 83.12 25 ILE B C 1
ATOM 2308 O O . ILE B 1 25 ? -24.375 28.078 17.188 1 83.12 25 ILE B O 1
ATOM 2312 N N . PRO B 1 26 ? -23.891 29.797 18.406 1 81.06 26 PRO B N 1
ATOM 2313 C CA . PRO B 1 26 ? -25.281 30.016 18.781 1 81.06 26 PRO B CA 1
ATOM 2314 C C . PRO B 1 26 ? -26.203 30.203 17.562 1 81.06 26 PRO B C 1
ATOM 2316 O O . PRO B 1 26 ? -27.328 29.719 17.562 1 81.06 26 PRO B O 1
ATOM 2319 N N . ILE B 1 27 ? -25.75 30.797 16.594 1 72.62 27 ILE B N 1
ATOM 2320 C CA . ILE B 1 27 ? -26.609 31.156 15.461 1 72.62 27 ILE B CA 1
ATOM 2321 C C . ILE B 1 27 ? -27.078 29.891 14.75 1 72.62 27 ILE B C 1
ATOM 2323 O O . ILE B 1 27 ? -28.234 29.781 14.344 1 72.62 27 ILE B O 1
ATOM 2327 N N . VAL B 1 28 ? -26.297 28.891 14.656 1 71.12 28 VAL B N 1
ATOM 2328 C CA . VAL B 1 28 ? -26.641 27.703 13.867 1 71.12 28 VAL B CA 1
ATOM 2329 C C . VAL B 1 28 ? -26.812 26.516 14.797 1 71.12 28 VAL B C 1
ATOM 2331 O O . VAL B 1 28 ? -27.172 25.422 14.344 1 71.12 28 VAL B O 1
ATOM 2334 N N . ASN B 1 29 ? -26.828 26.734 16.094 1 79.56 29 ASN B N 1
ATOM 2335 C CA . ASN B 1 29 ? -26.969 25.641 17.047 1 79.56 29 ASN B CA 1
ATOM 2336 C C . ASN B 1 29 ? -26.047 24.484 16.703 1 79.56 29 ASN B C 1
ATOM 2338 O O . ASN B 1 29 ? -26.484 23.328 16.641 1 79.56 29 ASN B O 1
ATOM 2342 N N . PHE B 1 30 ? -24.906 24.844 16.219 1 82.62 30 PHE B N 1
ATOM 2343 C CA . PHE B 1 30 ? -23.906 23.844 15.828 1 82.62 30 PHE B CA 1
ATOM 2344 C C . PHE B 1 30 ? -22.656 23.984 16.688 1 82.62 30 PHE B C 1
ATOM 2346 O O . PHE B 1 30 ? -22.234 25.094 17.016 1 82.62 30 PHE B O 1
ATOM 2353 N N . SER B 1 31 ? -22.125 22.844 17.172 1 90.31 31 SER B N 1
ATOM 2354 C CA . SER B 1 31 ? -20.859 22.797 17.906 1 90.31 31 SER B CA 1
ATOM 2355 C C . SER B 1 31 ? -19.703 22.453 16.984 1 90.31 31 SER B C 1
ATOM 2357 O O . SER B 1 31 ? -19.719 21.406 16.312 1 90.31 31 SER B O 1
ATOM 2359 N N . LEU B 1 32 ? -18.703 23.266 16.984 1 92 32 LEU B N 1
ATOM 2360 C CA . LEU B 1 32 ? -17.562 23.078 16.094 1 92 32 LEU B CA 1
ATOM 2361 C C . LEU B 1 32 ? -16.375 22.516 16.859 1 92 32 LEU B C 1
ATOM 2363 O O . LEU B 1 32 ? -15.961 23.062 17.891 1 92 32 LEU B O 1
ATOM 2367 N N . PRO B 1 33 ? -15.891 21.406 16.359 1 95.12 33 PRO B N 1
ATOM 2368 C CA . PRO B 1 33 ? -14.648 20.922 16.969 1 95.12 33 PRO B CA 1
ATOM 2369 C C . PRO B 1 33 ? -13.453 21.812 16.688 1 95.12 33 PRO B C 1
ATOM 2371 O O . PRO B 1 33 ? -13.109 22.031 15.523 1 95.12 33 PRO B O 1
ATOM 2374 N N . VAL B 1 34 ? -12.758 22.25 17.703 1 96.25 34 VAL B N 1
ATOM 2375 C CA . VAL B 1 34 ? -11.742 23.281 17.594 1 96.25 34 VAL B CA 1
ATOM 2376 C C . VAL B 1 34 ? -10.531 22.75 16.828 1 96.25 34 VAL B C 1
ATOM 2378 O O . VAL B 1 34 ? -10.047 23.391 15.891 1 96.25 34 VAL B O 1
ATOM 2381 N N . LEU B 1 35 ? -10.078 21.578 17.156 1 96.75 35 LEU B N 1
ATOM 2382 C CA . LEU B 1 35 ? -8.867 21.047 16.531 1 96.75 35 LEU B CA 1
ATOM 2383 C C . LEU B 1 35 ? -9.109 20.766 15.047 1 96.75 35 LEU B C 1
ATOM 2385 O O . LEU B 1 35 ? -8.211 20.953 14.227 1 96.75 35 LEU B O 1
ATOM 2389 N N . ASP B 1 36 ? -10.281 20.359 14.703 1 96.25 36 ASP B N 1
ATOM 2390 C CA . ASP B 1 36 ? -10.609 20.078 13.305 1 96.25 36 ASP B CA 1
ATOM 2391 C C . ASP B 1 36 ? -10.609 21.375 12.484 1 96.25 36 ASP B C 1
ATOM 2393 O O . ASP B 1 36 ? -10.148 21.375 11.336 1 96.25 36 ASP B O 1
ATOM 2397 N N . VAL B 1 37 ? -11.141 22.375 13.07 1 96.06 37 VAL B N 1
ATOM 2398 C CA . VAL B 1 37 ? -11.18 23.672 12.383 1 96.06 37 VAL B CA 1
ATOM 2399 C C . VAL B 1 37 ? -9.766 24.203 12.195 1 96.06 37 VAL B C 1
ATOM 2401 O O . VAL B 1 37 ? -9.414 24.656 11.109 1 96.06 37 VAL B O 1
ATOM 2404 N N . LEU B 1 38 ? -8.961 24.125 13.242 1 96.44 38 LEU B N 1
ATOM 2405 C CA . LEU B 1 38 ? -7.574 24.578 13.141 1 96.44 38 LEU B CA 1
ATOM 2406 C C . LEU B 1 38 ? -6.828 23.766 12.078 1 96.44 38 LEU B C 1
ATOM 2408 O O . LEU B 1 38 ? -6.031 24.328 11.32 1 96.44 38 LEU B O 1
ATOM 2412 N N . PHE B 1 39 ? -7.109 22.5 12.062 1 96.38 39 PHE B N 1
ATOM 2413 C CA . PHE B 1 39 ? -6.477 21.625 11.07 1 96.38 39 PHE B CA 1
ATOM 2414 C C . PHE B 1 39 ? -6.891 22.016 9.664 1 96.38 39 PHE B C 1
ATOM 2416 O O . PHE B 1 39 ? -6.059 22.078 8.758 1 96.38 39 PHE B O 1
ATOM 2423 N N . ALA B 1 40 ? -8.117 22.281 9.477 1 96.88 40 ALA B N 1
ATOM 2424 C CA . ALA B 1 40 ? -8.609 22.703 8.164 1 96.88 40 ALA B CA 1
ATOM 2425 C C . ALA B 1 40 ? -7.945 24.016 7.73 1 96.88 40 ALA B C 1
ATOM 2427 O O . ALA B 1 40 ? -7.551 24.156 6.57 1 96.88 40 ALA B O 1
ATOM 2428 N N . ILE B 1 41 ? -7.82 24.922 8.625 1 96.62 41 ILE B N 1
ATOM 2429 C CA . ILE B 1 41 ? -7.164 26.188 8.328 1 96.62 41 ILE B CA 1
ATOM 2430 C C . ILE B 1 41 ? -5.703 25.938 7.953 1 96.62 41 ILE B C 1
ATOM 2432 O O . ILE B 1 41 ? -5.203 26.5 6.969 1 96.62 41 ILE B O 1
ATOM 2436 N N . LEU B 1 42 ? -5.082 25.094 8.695 1 95.75 42 LEU B N 1
ATOM 2437 C CA . LEU B 1 42 ? -3.678 24.781 8.453 1 95.75 42 LEU B CA 1
ATOM 2438 C C . LEU B 1 42 ? -3.484 24.188 7.062 1 95.75 42 LEU B C 1
ATOM 2440 O O . LEU B 1 42 ? -2.578 24.594 6.332 1 95.75 42 LEU B O 1
ATOM 2444 N N . ILE B 1 43 ? -4.297 23.219 6.699 1 96.25 43 ILE B N 1
ATOM 2445 C CA . ILE B 1 43 ? -4.188 22.531 5.418 1 96.25 43 ILE B CA 1
ATOM 2446 C C . ILE B 1 43 ? -4.379 23.531 4.273 1 96.25 43 ILE B C 1
ATOM 2448 O O . ILE B 1 43 ? -3.572 23.578 3.342 1 96.25 43 ILE B O 1
ATOM 2452 N N . ASN B 1 44 ? -5.383 24.328 4.34 1 96.06 44 ASN B N 1
ATOM 2453 C CA . ASN B 1 44 ? -5.68 25.266 3.264 1 96.06 44 ASN B CA 1
ATOM 2454 C C . ASN B 1 44 ? -4.641 26.375 3.186 1 96.06 44 ASN B C 1
ATOM 2456 O O . ASN B 1 44 ? -4.273 26.812 2.094 1 96.06 44 ASN B O 1
ATOM 2460 N N . TYR B 1 45 ? -4.152 26.812 4.344 1 94.75 45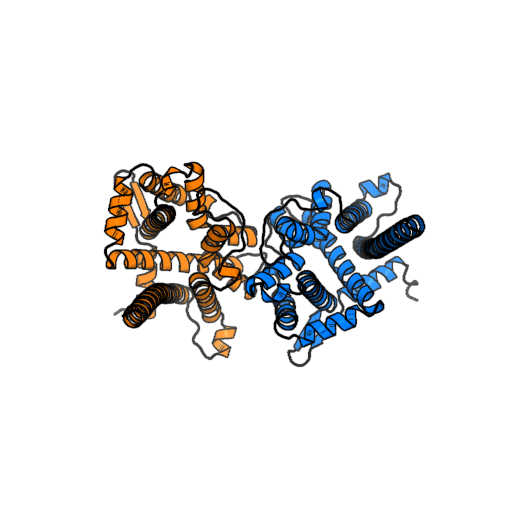 TYR B N 1
ATOM 2461 C CA . TYR B 1 45 ? -3.086 27.797 4.367 1 94.75 45 TYR B CA 1
ATOM 2462 C C . TYR B 1 45 ? -1.809 27.234 3.748 1 94.75 45 TYR B C 1
ATOM 2464 O O . TYR B 1 45 ? -1.164 27.906 2.934 1 94.75 45 TYR B O 1
ATOM 2472 N N . SER B 1 46 ? -1.459 26.047 4.148 1 93.88 46 SER B N 1
ATOM 2473 C CA . SER B 1 46 ? -0.248 25.406 3.645 1 93.88 46 SER B CA 1
ATOM 2474 C C . SER B 1 46 ? -0.316 25.203 2.135 1 93.88 46 SER B C 1
ATOM 2476 O O . SER B 1 46 ? 0.675 25.406 1.431 1 93.88 46 SER B O 1
ATOM 2478 N N . TYR B 1 47 ? -1.448 24.797 1.694 1 95.31 47 TYR B N 1
ATOM 2479 C CA . TYR B 1 47 ? -1.626 24.578 0.264 1 95.31 47 TYR B CA 1
ATOM 2480 C C . TYR B 1 47 ? -1.493 25.891 -0.512 1 95.31 47 TYR B C 1
ATOM 2482 O O . TYR B 1 47 ? -0.773 25.953 -1.512 1 95.31 47 TYR B O 1
ATOM 2490 N N . ARG B 1 48 ? -2.182 26.922 -0.034 1 94.19 48 ARG B N 1
ATOM 2491 C CA . ARG B 1 48 ? -2.141 28.219 -0.704 1 94.19 48 ARG B CA 1
ATOM 2492 C C . ARG B 1 48 ? -0.732 28.797 -0.68 1 94.19 48 ARG B C 1
ATOM 2494 O O . ARG B 1 48 ? -0.279 29.375 -1.669 1 94.19 48 ARG B O 1
ATOM 2501 N N . SER B 1 49 ? -0.066 28.641 0.395 1 92.38 49 SER B N 1
ATOM 2502 C CA . SER B 1 49 ? 1.3 29.141 0.531 1 92.38 49 SER B CA 1
ATOM 2503 C C . SER B 1 49 ? 2.256 28.391 -0.393 1 92.38 49 SER B C 1
ATOM 2505 O O . SER B 1 49 ? 3.182 28.984 -0.947 1 92.38 49 SER B O 1
ATOM 2507 N N . ALA B 1 50 ? 2.039 27.125 -0.531 1 91.5 50 ALA B N 1
ATOM 2508 C CA . ALA B 1 50 ? 2.891 26.312 -1.394 1 91.5 50 ALA B CA 1
ATOM 2509 C C . ALA B 1 50 ? 2.729 26.703 -2.857 1 91.5 50 ALA B C 1
ATOM 2511 O O . ALA B 1 50 ? 3.689 26.656 -3.629 1 91.5 50 ALA B O 1
ATOM 2512 N N . LEU B 1 51 ? 1.569 27.062 -3.205 1 91.81 51 LEU B N 1
ATOM 2513 C CA . LEU B 1 51 ? 1.313 27.5 -4.574 1 91.81 51 LEU B CA 1
ATOM 2514 C C . LEU B 1 51 ? 1.954 28.859 -4.852 1 91.81 51 LEU B C 1
ATOM 2516 O O . LEU B 1 51 ? 2.383 29.125 -5.973 1 91.81 51 LEU B O 1
ATOM 2520 N N . GLY B 1 52 ? 1.962 29.688 -3.816 1 88.5 52 GLY B N 1
ATOM 2521 C CA . GLY B 1 52 ? 2.521 31.016 -3.979 1 88.5 52 GLY B CA 1
ATOM 2522 C C . GLY B 1 52 ? 1.796 31.844 -5.023 1 88.5 52 GLY B C 1
ATOM 2523 O O . GLY B 1 52 ? 0.572 31.984 -4.973 1 88.5 52 GLY B O 1
ATOM 2524 N N . VAL B 1 53 ? 2.57 32.312 -5.984 1 83.38 53 VAL B N 1
ATOM 2525 C CA . VAL B 1 53 ? 2.039 33.188 -7.023 1 83.38 53 VAL B CA 1
ATOM 2526 C C . VAL B 1 53 ? 1.175 32.375 -7.988 1 83.38 53 VAL B C 1
ATOM 2528 O O . VAL B 1 53 ? 0.263 32.938 -8.617 1 83.38 53 VAL B O 1
ATOM 2531 N N . SER B 1 54 ? 1.349 31.094 -8.062 1 85.19 54 SER B N 1
ATOM 2532 C CA . SER B 1 54 ? 0.647 30.25 -9.016 1 85.19 54 SER B CA 1
ATOM 2533 C C . SER B 1 54 ? -0.747 29.875 -8.508 1 85.19 54 SER B C 1
ATOM 2535 O O . SER B 1 54 ? -1.462 29.109 -9.148 1 85.19 54 SER B O 1
ATOM 2537 N N . HIS B 1 55 ? -1.177 30.438 -7.402 1 87.5 55 HIS B N 1
ATOM 2538 C CA . HIS B 1 55 ? -2.477 30.094 -6.844 1 87.5 55 HIS B CA 1
ATOM 2539 C C . HIS B 1 55 ? -3.609 30.5 -7.781 1 87.5 55 HIS B C 1
ATOM 2541 O O . HIS B 1 55 ? -4.68 29.891 -7.77 1 87.5 55 HIS B O 1
ATOM 2547 N N . ASN B 1 56 ? -3.334 31.391 -8.641 1 86.69 56 ASN B N 1
ATOM 2548 C CA . ASN B 1 56 ? -4.344 31.875 -9.578 1 86.69 56 ASN B CA 1
ATOM 2549 C C . ASN B 1 56 ? -4.422 30.984 -10.82 1 86.69 56 ASN B C 1
ATOM 2551 O O . ASN B 1 56 ? -5.336 31.125 -11.633 1 86.69 56 ASN B O 1
ATOM 2555 N N . GLN B 1 57 ? -3.543 30.078 -10.945 1 90.44 57 GLN B N 1
ATOM 2556 C CA . GLN B 1 57 ? -3.518 29.188 -12.109 1 90.44 57 GLN B CA 1
ATOM 2557 C C . GLN B 1 57 ? -4.223 27.875 -11.805 1 90.44 57 GLN B C 1
ATOM 2559 O O . GLN B 1 57 ? -4.426 27.047 -12.703 1 90.44 57 GLN B O 1
ATOM 2564 N N . VAL B 1 58 ? -4.613 27.703 -10.625 1 91.31 58 VAL B N 1
ATOM 2565 C CA . VAL B 1 58 ? -5.234 26.453 -10.203 1 91.31 58 VAL B CA 1
ATOM 2566 C C . VAL B 1 58 ? -6.754 26.578 -10.281 1 91.31 58 VAL B C 1
ATOM 2568 O O . VAL B 1 58 ? -7.324 27.562 -9.836 1 91.31 58 VAL B O 1
ATOM 2571 N N . GLY B 1 59 ? -7.387 25.578 -10.961 1 91.44 59 GLY B N 1
ATOM 2572 C CA . GLY B 1 59 ? -8.836 25.547 -10.992 1 91.44 59 GLY B CA 1
ATOM 2573 C C . GLY B 1 59 ? -9.461 25.375 -9.617 1 91.44 59 GLY B C 1
ATOM 2574 O O . GLY B 1 59 ? -8.836 24.812 -8.711 1 91.44 59 GLY B O 1
ATOM 2575 N N . TRP B 1 60 ? -10.656 25.812 -9.523 1 90.44 60 TRP B N 1
ATOM 2576 C CA . TRP B 1 60 ? -11.344 25.781 -8.242 1 90.44 60 TRP B CA 1
ATOM 2577 C C . TRP B 1 60 ? -11.492 24.359 -7.727 1 90.44 60 TRP B C 1
ATOM 2579 O O . TRP B 1 60 ? -11.172 24.062 -6.57 1 90.44 60 TRP B O 1
ATOM 2589 N N . TYR B 1 61 ? -11.984 23.469 -8.57 1 92.69 61 TYR B N 1
ATOM 2590 C CA . TYR B 1 61 ? -12.203 22.078 -8.172 1 92.69 61 TYR B CA 1
ATOM 2591 C C . TYR B 1 61 ? -10.875 21.344 -7.98 1 92.69 61 TYR B C 1
ATOM 2593 O O . TYR B 1 61 ? -10.773 20.438 -7.156 1 92.69 61 TYR B O 1
ATOM 2601 N N . GLN B 1 62 ? -9.852 21.797 -8.695 1 94.06 62 GLN B N 1
ATOM 2602 C CA . GLN B 1 62 ? -8.508 21.234 -8.562 1 94.06 62 GLN B CA 1
ATOM 2603 C C . GLN B 1 62 ? -7.93 21.516 -7.176 1 94.06 62 GLN B C 1
ATOM 2605 O O . GLN B 1 62 ? -7.398 20.625 -6.523 1 94.06 62 GLN B O 1
ATOM 2610 N N . GLY B 1 63 ? -8.078 22.75 -6.762 1 95.06 63 GLY B N 1
ATOM 2611 C CA . GLY B 1 63 ? -7.594 23.125 -5.441 1 95.06 63 GLY B CA 1
ATOM 2612 C C . GLY B 1 63 ? -8.344 22.438 -4.312 1 95.06 63 GLY B C 1
ATOM 2613 O O . GLY B 1 63 ? -7.742 22 -3.336 1 95.06 63 GLY B O 1
ATOM 2614 N N . LEU B 1 64 ? -9.586 22.375 -4.484 1 95.31 64 LEU B N 1
ATOM 2615 C CA . LEU B 1 64 ? -10.406 21.719 -3.463 1 95.31 64 LEU B CA 1
ATOM 2616 C C . LEU B 1 64 ? -10.016 20.25 -3.303 1 95.31 64 LEU B C 1
ATOM 2618 O O . LEU B 1 64 ? -9.828 19.781 -2.182 1 95.31 64 LEU B O 1
ATOM 2622 N N . LEU B 1 65 ? -9.883 19.531 -4.387 1 96 65 LEU B N 1
ATOM 2623 C CA . LEU B 1 65 ? -9.508 18.125 -4.328 1 96 65 LEU B CA 1
ATOM 2624 C C . LEU B 1 65 ? -8.117 17.953 -3.711 1 96 65 LEU B C 1
ATOM 2626 O O . LEU B 1 65 ? -7.898 17.047 -2.902 1 96 65 LEU B O 1
ATOM 2630 N N . ALA B 1 66 ? -7.258 18.828 -4.09 1 96.69 66 ALA B N 1
ATOM 2631 C CA . ALA B 1 66 ? -5.898 18.75 -3.557 1 96.69 66 ALA B CA 1
ATOM 2632 C C . ALA B 1 66 ? -5.895 18.906 -2.037 1 96.69 66 ALA B C 1
ATOM 2634 O O . ALA B 1 66 ? -5.238 18.141 -1.33 1 96.69 66 ALA B O 1
ATOM 2635 N N . THR B 1 67 ? -6.621 19.859 -1.513 1 97.19 67 THR B N 1
ATOM 2636 C CA . THR B 1 67 ? -6.641 20.078 -0.072 1 97.19 67 THR B CA 1
ATOM 2637 C C . THR B 1 67 ? -7.328 18.938 0.649 1 97.19 67 THR B C 1
ATOM 2639 O O . THR B 1 67 ? -6.941 18.562 1.762 1 97.19 67 THR B O 1
ATOM 2642 N N . LEU B 1 68 ? -8.359 18.344 0.026 1 97.12 68 LEU B N 1
ATOM 2643 C CA . LEU B 1 68 ? -9.031 17.188 0.62 1 97.12 68 LEU B CA 1
ATOM 2644 C C . LEU B 1 68 ? -8.078 16 0.7 1 97.12 68 LEU B C 1
ATOM 2646 O O . LEU B 1 68 ? -8.055 15.289 1.71 1 97.12 68 LEU B O 1
ATOM 2650 N N . VAL B 1 69 ? -7.332 15.789 -0.344 1 96.69 69 VAL B N 1
ATOM 2651 C CA . VAL B 1 69 ? -6.375 14.688 -0.365 1 96.69 69 VAL B CA 1
ATOM 2652 C C . VAL B 1 69 ? -5.273 14.945 0.659 1 96.69 69 VAL B C 1
ATOM 2654 O O . VAL B 1 69 ? -4.836 14.023 1.353 1 96.69 69 VAL B O 1
ATOM 2657 N N . MET B 1 70 ? -4.883 16.156 0.741 1 95.94 70 MET B N 1
ATOM 2658 C CA . MET B 1 70 ? -3.863 16.531 1.717 1 95.94 70 MET B CA 1
ATOM 2659 C C . MET B 1 70 ? -4.336 16.234 3.137 1 95.94 70 MET B C 1
ATOM 2661 O O . MET B 1 70 ? -3.555 15.797 3.982 1 95.94 70 MET B O 1
ATOM 2665 N N . ALA B 1 71 ? -5.543 16.484 3.344 1 96.31 71 ALA B N 1
ATOM 2666 C CA . ALA B 1 71 ? -6.098 16.375 4.691 1 96.31 71 ALA B CA 1
ATOM 2667 C C . ALA B 1 71 ? -6.438 14.922 5.027 1 96.31 71 ALA B C 1
ATOM 2669 O O . ALA B 1 71 ? -6.305 14.492 6.176 1 96.31 71 ALA B O 1
ATOM 2670 N N . THR B 1 72 ? -6.887 14.172 4.031 1 97 72 THR B N 1
ATOM 2671 C CA . THR B 1 72 ? -7.5 12.891 4.355 1 97 72 THR B CA 1
ATOM 2672 C C . THR B 1 72 ? -6.805 11.758 3.605 1 97 72 THR B C 1
ATOM 2674 O O . THR B 1 72 ? -7.207 10.594 3.713 1 97 72 THR B O 1
ATOM 2677 N N . GLY B 1 73 ? -5.84 12.078 2.848 1 96.44 73 GLY B N 1
ATOM 2678 C CA . GLY B 1 73 ? -5.203 11.078 2.008 1 96.44 73 GLY B CA 1
ATOM 2679 C C . GLY B 1 73 ? -4.73 9.859 2.781 1 96.44 73 GLY B C 1
ATOM 2680 O O . GLY B 1 73 ? -4.879 8.727 2.316 1 96.44 73 GLY B O 1
ATOM 2681 N N . GLY B 1 74 ? -4.094 10.062 3.92 1 96.56 74 GLY B N 1
ATOM 2682 C CA . GLY B 1 74 ? -3.631 8.953 4.738 1 96.56 74 GLY B CA 1
ATOM 2683 C C . GLY B 1 74 ? -4.758 8.055 5.219 1 96.56 74 GLY B C 1
ATOM 2684 O O . GLY B 1 74 ? -4.723 6.84 5.004 1 96.56 74 GLY B O 1
ATOM 2685 N N . GLY B 1 75 ? -5.746 8.641 5.801 1 96.44 75 GLY B N 1
ATOM 2686 C CA . GLY B 1 75 ? -6.895 7.883 6.266 1 96.44 75 GLY B CA 1
ATOM 2687 C C . GLY B 1 75 ? -7.621 7.156 5.148 1 96.44 75 GLY B C 1
ATOM 2688 O O . GLY B 1 75 ? -8.055 6.016 5.32 1 96.44 75 GLY B O 1
ATOM 2689 N N . CYS B 1 76 ? -7.75 7.785 3.998 1 96.31 76 CYS B N 1
ATOM 2690 C CA . CYS B 1 76 ? -8.422 7.172 2.855 1 96.31 76 CYS B CA 1
ATOM 2691 C C . CYS B 1 76 ? -7.641 5.965 2.35 1 96.31 76 CYS B C 1
ATOM 2693 O O . CYS B 1 76 ? -8.227 4.938 2.016 1 96.31 76 CYS B O 1
ATOM 2695 N N . THR B 1 77 ? -6.406 6.121 2.297 1 96.75 77 THR B N 1
ATOM 2696 C CA . THR B 1 77 ? -5.559 5.02 1.852 1 96.75 77 THR B CA 1
ATOM 2697 C C . THR B 1 77 ? -5.734 3.803 2.756 1 96.75 77 THR B C 1
ATOM 2699 O O . THR B 1 77 ? -5.926 2.686 2.271 1 96.75 77 THR B O 1
ATOM 2702 N N . VAL B 1 78 ? -5.664 4.043 3.998 1 97.69 78 VAL B N 1
ATOM 2703 C CA . VAL B 1 78 ? -5.77 2.965 4.977 1 97.69 78 VAL B CA 1
ATOM 2704 C C . VAL B 1 78 ? -7.145 2.303 4.867 1 97.69 78 VAL B C 1
ATOM 2706 O O . VAL B 1 78 ? -7.254 1.075 4.934 1 97.69 78 VAL B O 1
ATOM 2709 N N . ALA B 1 79 ? -8.18 3.055 4.676 1 96.62 79 ALA B N 1
ATOM 2710 C CA . ALA B 1 79 ? -9.531 2.516 4.516 1 96.62 79 ALA B CA 1
ATOM 2711 C C . ALA B 1 79 ? -9.617 1.601 3.299 1 96.62 79 ALA B C 1
ATOM 2713 O O . ALA B 1 79 ? -10.211 0.523 3.363 1 96.62 79 ALA B O 1
ATOM 2714 N N . VAL B 1 80 ? -8.992 2.016 2.26 1 95.06 80 VAL B N 1
ATOM 2715 C CA . VAL B 1 80 ? -8.992 1.216 1.041 1 95.06 80 VAL B CA 1
ATOM 2716 C C . VAL B 1 80 ? -8.219 -0.078 1.27 1 95.06 80 VAL B C 1
ATOM 2718 O O . VAL B 1 80 ? -8.672 -1.158 0.886 1 95.06 80 VAL B O 1
ATOM 2721 N N . LEU B 1 81 ? -7.117 -0.003 1.92 1 96.31 81 LEU B N 1
ATOM 2722 C CA . LEU B 1 81 ? -6.285 -1.174 2.18 1 96.31 81 LEU B CA 1
ATOM 2723 C C . LEU B 1 81 ? -7.016 -2.17 3.074 1 96.31 81 LEU B C 1
ATOM 2725 O O . LEU B 1 81 ? -6.824 -3.381 2.947 1 96.31 81 LEU B O 1
ATOM 2729 N N . ARG B 1 82 ? -7.84 -1.644 3.947 1 96.56 82 ARG B N 1
ATOM 2730 C CA . ARG B 1 82 ? -8.547 -2.496 4.895 1 96.56 82 ARG B CA 1
ATOM 2731 C C . ARG B 1 82 ? -9.898 -2.934 4.332 1 96.56 82 ARG B C 1
ATOM 2733 O O . ARG B 1 82 ? -10.648 -3.648 4.996 1 96.56 82 ARG B O 1
ATOM 2740 N N . GLY B 1 83 ? -10.281 -2.502 3.166 1 95.25 83 GLY B N 1
ATOM 2741 C CA . GLY B 1 83 ? -11.539 -2.871 2.529 1 95.25 83 GLY B CA 1
ATOM 2742 C C . GLY B 1 83 ? -12.75 -2.232 3.18 1 95.25 83 GLY B C 1
ATOM 2743 O O . GLY B 1 83 ? -13.797 -2.865 3.307 1 95.25 83 GLY B O 1
ATOM 2744 N N . GLU B 1 84 ? -12.578 -0.985 3.617 1 94.94 84 GLU B N 1
ATOM 2745 C CA . GLU B 1 84 ? -13.648 -0.258 4.289 1 94.94 84 GLU B CA 1
ATOM 2746 C C . GLU B 1 84 ? -13.992 1.031 3.547 1 94.94 84 GLU B C 1
ATOM 2748 O O . GLU B 1 84 ? -13.188 1.535 2.764 1 94.94 84 GLU B O 1
ATOM 2753 N N . PRO B 1 85 ? -15.195 1.535 3.803 1 92.88 85 PRO B N 1
ATOM 2754 C CA . PRO B 1 85 ? -15.492 2.84 3.209 1 92.88 85 PRO B CA 1
ATOM 2755 C C . PRO B 1 85 ? -14.586 3.949 3.73 1 92.88 85 PRO B C 1
ATOM 2757 O O . PRO B 1 85 ? -14.188 3.93 4.898 1 92.88 85 PRO B O 1
ATOM 2760 N N . ILE B 1 86 ? -14.32 4.867 2.883 1 93.38 86 ILE B N 1
ATOM 2761 C CA . ILE B 1 86 ? -13.398 5.938 3.252 1 93.38 86 ILE B CA 1
ATOM 2762 C C . ILE B 1 86 ? -14.055 6.855 4.277 1 93.38 86 ILE B C 1
ATOM 2764 O O . ILE B 1 86 ? -15.273 7.051 4.254 1 93.38 86 ILE B O 1
ATOM 2768 N N . GLY B 1 87 ? -13.352 7.477 5.133 1 91.06 87 GLY B N 1
ATOM 2769 C CA . GLY B 1 87 ? -13.812 8.219 6.293 1 91.06 87 GLY B CA 1
ATOM 2770 C C . GLY B 1 87 ? -14.586 9.477 5.934 1 91.06 87 GLY B C 1
ATOM 2771 O O . GLY B 1 87 ? -15.539 9.836 6.625 1 91.06 87 GLY B O 1
ATOM 2772 N N . ILE B 1 88 ? -14.219 10.109 4.871 1 91.25 88 ILE B N 1
ATOM 2773 C CA . ILE B 1 88 ? -14.828 11.391 4.539 1 91.25 88 ILE B CA 1
ATOM 2774 C C . ILE B 1 88 ? -16.312 11.195 4.238 1 91.25 88 ILE B C 1
ATOM 2776 O O . ILE B 1 88 ? -17.094 12.148 4.289 1 91.25 88 ILE B O 1
ATOM 2780 N N . LEU B 1 89 ? -16.656 10.008 3.91 1 92.62 89 LEU B N 1
ATOM 2781 C CA . LEU B 1 89 ? -18.047 9.711 3.578 1 92.62 89 LEU B CA 1
ATOM 2782 C C . LEU B 1 89 ? -18.875 9.484 4.84 1 92.62 89 LEU B C 1
ATOM 2784 O O . LEU B 1 89 ? -20.109 9.406 4.777 1 92.62 89 LEU B O 1
ATOM 2788 N N . LYS B 1 90 ? -18.25 9.5 5.934 1 90.5 90 LYS B N 1
ATOM 2789 C CA . LYS B 1 90 ? -18.922 9.156 7.184 1 90.5 90 LYS B CA 1
ATOM 2790 C C . LYS B 1 90 ? -19.25 10.414 7.988 1 90.5 90 LYS B C 1
ATOM 2792 O O . LYS B 1 90 ? -19.875 10.328 9.055 1 90.5 90 LYS B O 1
ATOM 2797 N N . SER B 1 91 ? -18.875 11.594 7.523 1 91.19 91 SER B N 1
ATOM 2798 C CA . SER B 1 91 ? -19.031 12.789 8.344 1 91.19 91 SER B CA 1
ATOM 2799 C C . SER B 1 91 ? -19.469 13.984 7.5 1 91.19 91 SER B C 1
ATOM 2801 O O . SER B 1 91 ? -18.688 14.5 6.695 1 91.19 91 SER B O 1
ATOM 2803 N N . ASN B 1 92 ? -20.656 14.484 7.758 1 91.44 92 ASN B N 1
ATOM 2804 C CA . ASN B 1 92 ? -21.094 15.734 7.145 1 91.44 92 ASN B CA 1
ATOM 2805 C C . ASN B 1 92 ? -20.328 16.938 7.703 1 91.44 92 ASN B C 1
ATOM 2807 O O . ASN B 1 92 ? -20.078 17.906 6.984 1 91.44 92 ASN B O 1
ATOM 2811 N N . GLU B 1 93 ? -19.969 16.828 8.938 1 91.12 93 GLU B N 1
ATOM 2812 C CA . GLU B 1 93 ? -19.234 17.906 9.617 1 91.12 93 GLU B CA 1
ATOM 2813 C C . GLU B 1 93 ? -17.891 18.156 8.938 1 91.12 93 GLU B C 1
ATOM 2815 O O . GLU B 1 93 ? -17.469 19.297 8.797 1 91.12 93 GLU B O 1
ATOM 2820 N N . PHE B 1 94 ? -17.266 17.078 8.523 1 94.62 94 PHE B N 1
ATOM 2821 C CA . PHE B 1 94 ? -15.992 17.188 7.812 1 94.62 94 PHE B CA 1
ATOM 2822 C C . PHE B 1 94 ? -16.141 18.062 6.578 1 94.62 94 PHE B C 1
ATOM 2824 O O . PHE B 1 94 ? -15.328 18.969 6.359 1 94.62 94 PHE B O 1
ATOM 2831 N N . TRP B 1 95 ? -17.109 17.844 5.785 1 94.38 95 TRP B N 1
ATOM 2832 C CA . TRP B 1 95 ? -17.328 18.578 4.543 1 94.38 95 TRP B CA 1
ATOM 2833 C C . TRP B 1 95 ? -17.672 20.047 4.824 1 94.38 95 TRP B C 1
ATOM 2835 O O . TRP B 1 95 ? -17.188 20.938 4.125 1 94.38 95 TRP B O 1
ATOM 2845 N N . GLY B 1 96 ? -18.469 20.25 5.871 1 93.5 96 GLY B N 1
ATOM 2846 C CA . GLY B 1 96 ? -18.781 21.625 6.238 1 93.5 96 GLY B CA 1
ATOM 2847 C C . GLY B 1 96 ? -17.547 22.422 6.609 1 93.5 96 GLY B C 1
ATOM 2848 O O . GLY B 1 96 ? -17.359 23.547 6.141 1 93.5 96 GLY B O 1
ATOM 2849 N N . ILE B 1 97 ? -16.703 21.844 7.371 1 95.62 97 ILE B N 1
ATOM 2850 C CA . ILE B 1 97 ? -15.539 22.547 7.898 1 95.62 97 ILE B CA 1
ATOM 2851 C C . ILE B 1 97 ? -14.531 22.781 6.773 1 95.62 97 ILE B C 1
ATOM 2853 O O . ILE B 1 97 ? -14.062 23.906 6.582 1 95.62 97 ILE B O 1
ATOM 2857 N N . HIS B 1 98 ? -14.25 21.734 5.977 1 97 98 HIS B N 1
ATOM 2858 C CA . HIS B 1 98 ? -13.188 21.844 4.988 1 97 98 HIS B CA 1
ATOM 2859 C C . HIS B 1 98 ? -13.633 22.656 3.781 1 97 98 HIS B C 1
ATOM 2861 O O . HIS B 1 98 ? -12.844 23.422 3.215 1 97 98 HIS B O 1
ATOM 2867 N N . CYS B 1 99 ? -14.828 22.594 3.365 1 95.12 99 CYS B N 1
ATOM 2868 C CA . CYS B 1 99 ? -15.32 23.406 2.252 1 95.12 99 CYS B CA 1
ATOM 2869 C C . CYS B 1 99 ? -15.406 24.875 2.641 1 95.12 99 CYS B C 1
ATOM 2871 O O . CYS B 1 99 ? -15.047 25.75 1.851 1 95.12 99 CYS B O 1
ATOM 2873 N N . THR B 1 100 ? -15.883 25.156 3.828 1 94.88 100 THR B N 1
ATOM 2874 C CA . THR B 1 100 ? -16 26.531 4.281 1 94.88 100 THR B CA 1
ATOM 2875 C C . THR B 1 100 ? -14.617 27.172 4.414 1 94.88 100 THR B C 1
ATOM 2877 O O . THR B 1 100 ? -14.422 28.328 4.02 1 94.88 100 THR B O 1
ATOM 2880 N N . THR B 1 101 ? -13.695 26.422 4.98 1 96.44 101 THR B N 1
ATOM 2881 C CA . THR B 1 101 ? -12.352 26.953 5.133 1 96.44 101 THR B CA 1
ATOM 2882 C C . THR B 1 101 ? -11.695 27.172 3.77 1 96.44 101 THR B C 1
ATOM 2884 O O . THR B 1 101 ? -10.984 28.156 3.562 1 96.44 101 THR B O 1
ATOM 2887 N N . TYR B 1 102 ? -11.93 26.203 2.85 1 96.88 102 TYR B N 1
ATOM 2888 C CA . TYR B 1 102 ? -11.406 26.344 1.496 1 96.88 102 TYR B CA 1
ATOM 2889 C C . TYR B 1 102 ? -11.969 27.594 0.826 1 96.88 102 TYR B C 1
ATOM 2891 O O . TYR B 1 102 ? -11.234 28.375 0.227 1 96.88 102 TYR B O 1
ATOM 2899 N N . LEU B 1 103 ? -13.258 27.766 0.928 1 95 103 LEU B N 1
ATOM 2900 C CA . LEU B 1 103 ? -13.922 28.938 0.352 1 95 103 LEU B CA 1
ATOM 2901 C C . LEU B 1 103 ? -13.359 30.234 0.943 1 95 103 LEU B C 1
ATOM 2903 O O . LEU B 1 103 ? -13.086 31.188 0.212 1 95 103 LEU B O 1
ATOM 2907 N N . ALA B 1 104 ? -13.18 30.266 2.184 1 95.12 104 ALA B N 1
ATOM 2908 C CA . ALA B 1 104 ? -12.68 31.469 2.861 1 95.12 104 ALA B CA 1
ATOM 2909 C C . ALA B 1 104 ? -11.25 31.781 2.426 1 95.12 104 ALA B C 1
ATOM 2911 O O . ALA B 1 104 ? -10.914 32.938 2.184 1 95.12 104 ALA B O 1
ATOM 2912 N N . MET B 1 105 ? -10.43 30.781 2.252 1 94.62 105 MET B N 1
ATOM 2913 C CA . MET B 1 105 ? -9.008 30.938 1.963 1 94.62 105 MET B CA 1
ATOM 2914 C C . MET B 1 105 ? -8.789 31.328 0.504 1 94.62 105 MET B C 1
ATOM 2916 O O . MET B 1 105 ? -7.859 32.062 0.187 1 94.62 105 MET B O 1
ATOM 2920 N N . PHE B 1 106 ? -9.633 30.844 -0.396 1 93 106 PHE B N 1
ATOM 2921 C CA . PHE B 1 106 ? -9.336 31 -1.815 1 93 106 PHE B CA 1
ATOM 2922 C C . PHE B 1 106 ? -10.281 32 -2.465 1 93 106 PHE B C 1
ATOM 2924 O O . PHE B 1 106 ? -10.031 32.469 -3.574 1 93 106 PHE B O 1
ATOM 2931 N N . SER B 1 107 ? -11.359 32.344 -1.908 1 87.62 107 SER B N 1
ATOM 2932 C CA . SER B 1 107 ? -12.289 33.281 -2.502 1 87.62 107 SER B CA 1
ATOM 2933 C C . SER B 1 107 ? -11.984 34.719 -2.039 1 87.62 107 SER B C 1
ATOM 2935 O O . SER B 1 107 ? -12.297 35.688 -2.74 1 87.62 107 SER B O 1
ATOM 2937 N N . ASN B 1 108 ? -11.492 34.844 -0.809 1 83.38 108 ASN B N 1
ATOM 2938 C CA . ASN B 1 108 ? -11.242 36.156 -0.219 1 83.38 108 ASN B CA 1
ATOM 2939 C C . ASN B 1 108 ? -9.758 36.344 0.053 1 83.38 108 ASN B C 1
ATOM 2941 O O . ASN B 1 108 ? -9.148 35.625 0.826 1 83.38 108 ASN B O 1
ATOM 2945 N N . PRO B 1 109 ? -9.18 37.375 -0.559 1 82.88 109 PRO B N 1
ATOM 2946 C CA . PRO B 1 109 ? -7.75 37.625 -0.327 1 82.88 109 PRO B CA 1
ATOM 2947 C C . PRO B 1 109 ? -7.441 38.031 1.112 1 82.88 109 PRO B C 1
ATOM 2949 O O . PRO B 1 109 ? -6.332 37.781 1.597 1 82.88 109 PRO B O 1
ATOM 2952 N N . TYR B 1 110 ? -8.383 38.5 1.815 1 92.06 110 TYR B N 1
ATOM 2953 C CA . TYR B 1 110 ? -8.141 39.031 3.15 1 92.06 110 TYR B CA 1
ATOM 2954 C C . TYR B 1 110 ? -7.953 37.906 4.164 1 92.06 110 TYR B C 1
ATOM 2956 O O . TYR B 1 110 ? -7.16 38.031 5.098 1 92.06 110 TYR B O 1
ATOM 2964 N N . VAL B 1 111 ? -8.68 36.875 3.998 1 93.31 111 VAL B N 1
ATOM 2965 C CA . VAL B 1 111 ? -8.586 35.75 4.949 1 93.31 111 VAL B CA 1
ATOM 2966 C C . VAL B 1 111 ? -7.176 35.188 4.93 1 93.31 111 VAL B C 1
ATOM 2968 O O . VAL B 1 111 ? -6.566 34.969 5.984 1 93.31 111 VAL B O 1
ATOM 2971 N N . TYR B 1 112 ? -6.645 34.906 3.736 1 93.94 112 TYR B N 1
ATOM 2972 C CA . TYR B 1 112 ? -5.289 34.375 3.629 1 93.94 112 TYR B CA 1
ATOM 2973 C C . TYR B 1 112 ? -4.285 35.312 4.277 1 93.94 112 TYR B C 1
ATOM 2975 O O . TYR B 1 112 ? -3.381 34.875 4.992 1 93.94 112 TYR B O 1
ATOM 2983 N N . GLN B 1 113 ? -4.43 36.656 4.02 1 94.38 113 GLN B N 1
ATOM 2984 C CA . GLN B 1 113 ? -3.498 37.656 4.551 1 94.38 113 GLN B CA 1
ATOM 2985 C C . GLN B 1 113 ? -3.512 37.656 6.078 1 94.38 113 GLN B C 1
ATOM 2987 O O . GLN B 1 113 ? -2.459 37.75 6.711 1 94.38 113 GLN B O 1
ATOM 2992 N N . VAL B 1 114 ? -4.672 37.562 6.594 1 94.88 114 VAL B N 1
ATOM 2993 C CA . VAL B 1 114 ? -4.809 37.531 8.047 1 94.88 114 VAL B CA 1
ATOM 2994 C C . VAL B 1 114 ? -4.164 36.281 8.617 1 94.88 114 VAL B C 1
ATOM 2996 O O . VAL B 1 114 ? -3.422 36.344 9.602 1 94.88 114 VAL B O 1
ATOM 2999 N N . VAL B 1 115 ? -4.469 35.125 8 1 94.31 115 VAL B N 1
ATOM 3000 C CA . VAL B 1 115 ? -3.914 33.875 8.469 1 94.31 115 VAL B CA 1
ATOM 3001 C C . VAL B 1 115 ? -2.395 33.875 8.312 1 94.31 115 VAL B C 1
ATOM 3003 O O . VAL B 1 115 ? -1.669 33.406 9.195 1 94.31 115 VAL B O 1
ATOM 3006 N N . ASP B 1 116 ? -1.932 34.406 7.246 1 93 116 ASP B N 1
ATOM 3007 C CA . ASP B 1 116 ? -0.498 34.531 7 1 93 116 ASP B CA 1
ATOM 3008 C C . ASP B 1 116 ? 0.18 35.375 8.078 1 93 116 ASP B C 1
ATOM 3010 O O . ASP B 1 116 ? 1.278 35.062 8.531 1 93 116 ASP B O 1
ATOM 3014 N N . PHE B 1 117 ? -0.481 36.5 8.43 1 94.19 117 PHE B N 1
ATOM 3015 C CA . PHE B 1 117 ? 0.016 37.344 9.5 1 94.19 117 PHE B CA 1
ATOM 3016 C C . PHE B 1 117 ? 0.062 36.594 10.82 1 94.19 117 PHE B C 1
ATOM 3018 O O . PHE B 1 117 ? 1.044 36.688 11.562 1 94.19 117 PHE B O 1
ATOM 3025 N N . LEU B 1 118 ? -0.984 35.844 11.102 1 93.56 118 LEU B N 1
ATOM 3026 C CA . LEU B 1 118 ? -1.05 35.094 12.344 1 93.56 118 LEU B CA 1
ATOM 3027 C C . LEU B 1 118 ? 0.061 34.031 12.398 1 93.56 118 LEU B C 1
ATOM 3029 O O . LEU B 1 118 ? 0.682 33.844 13.445 1 93.56 118 LEU B O 1
ATOM 3033 N N . PHE B 1 119 ? 0.333 33.406 11.289 1 91.31 119 PHE B N 1
ATOM 3034 C CA . PHE B 1 119 ? 1.337 32.344 11.234 1 91.31 119 PHE B CA 1
ATOM 3035 C C . PHE B 1 119 ? 2.742 32.906 11.344 1 91.31 119 PHE B C 1
ATOM 3037 O O . PHE B 1 119 ? 3.705 32.188 11.594 1 91.31 119 PHE B O 1
ATOM 3044 N N . SER B 1 120 ? 2.883 34.25 11.156 1 89.81 120 SER B N 1
ATOM 3045 C CA . SER B 1 120 ? 4.172 34.906 11.336 1 89.81 120 SER B CA 1
ATOM 3046 C C . SER B 1 120 ? 4.527 35.031 12.82 1 89.81 120 SER B C 1
ATOM 3048 O O . SER B 1 120 ? 5.688 35.25 13.164 1 89.81 120 SER B O 1
ATOM 3050 N N . ILE B 1 121 ? 3.525 34.906 13.648 1 91.25 121 ILE B N 1
ATOM 3051 C CA . ILE B 1 121 ? 3.734 34.906 15.094 1 91.25 121 ILE B CA 1
ATOM 3052 C C . ILE B 1 121 ? 4.137 33.5 15.562 1 91.25 121 ILE B C 1
ATOM 3054 O O . ILE B 1 121 ? 3.387 32.531 15.375 1 91.25 121 ILE B O 1
ATOM 3058 N N . PRO B 1 122 ? 5.242 33.281 16.203 1 85.94 122 PRO B N 1
ATOM 3059 C CA . PRO B 1 122 ? 5.781 31.953 16.531 1 85.94 122 PRO B CA 1
ATOM 3060 C C . PRO B 1 122 ? 4.832 31.109 17.375 1 85.94 122 PRO B C 1
ATOM 3062 O O . PRO B 1 122 ? 4.656 29.922 17.141 1 85.94 122 PRO B O 1
ATOM 3065 N N . VAL B 1 123 ? 4.215 31.672 18.344 1 90 123 VAL B N 1
ATOM 3066 C CA . VAL B 1 123 ? 3.338 30.938 19.25 1 90 123 VAL B CA 1
ATOM 3067 C C . VAL B 1 123 ? 2.174 30.328 18.469 1 90 123 VAL B C 1
ATOM 3069 O O . VAL B 1 123 ? 1.709 29.234 18.781 1 90 123 VAL B O 1
ATOM 3072 N N . VAL B 1 124 ? 1.689 31.016 17.453 1 91.25 124 VAL B N 1
ATOM 3073 C CA . VAL B 1 124 ? 0.564 30.562 16.656 1 91.25 124 VAL B CA 1
ATOM 3074 C C . VAL B 1 124 ? 0.971 29.312 15.852 1 91.25 124 VAL B C 1
ATOM 3076 O O . VAL B 1 124 ? 0.215 28.344 15.773 1 91.25 124 VAL B O 1
ATOM 3079 N N . GLU B 1 125 ? 2.104 29.312 15.367 1 86.69 125 GLU B N 1
ATOM 3080 C CA . GLU B 1 125 ? 2.604 28.172 14.625 1 86.69 125 GLU B CA 1
ATOM 3081 C C . GLU B 1 125 ? 2.645 26.922 15.5 1 86.69 125 GLU B C 1
ATOM 3083 O O . GLU B 1 125 ? 2.287 25.828 15.047 1 86.69 125 GLU B O 1
ATOM 3088 N N . HIS B 1 126 ? 3.029 27.094 16.688 1 88.44 126 HIS B N 1
ATOM 3089 C CA . HIS B 1 126 ? 3.139 25.969 17.609 1 88.44 126 HIS B CA 1
ATOM 3090 C C . HIS B 1 126 ? 1.762 25.438 18 1 88.44 126 HIS B C 1
ATOM 3092 O O . HIS B 1 126 ? 1.587 24.25 18.219 1 88.44 126 HIS B O 1
ATOM 3098 N N . VAL B 1 127 ? 0.86 26.359 18.125 1 91.44 127 VAL B N 1
ATOM 3099 C CA . VAL B 1 127 ? -0.503 25.953 18.438 1 91.44 127 VAL B CA 1
ATOM 3100 C C . VAL B 1 127 ? -1.055 25.078 17.328 1 91.44 127 VAL B C 1
ATOM 3102 O O . VAL B 1 127 ? -1.683 24.047 17.578 1 91.44 127 VAL B O 1
ATOM 3105 N N . PHE B 1 128 ? -0.817 25.438 16.094 1 92.44 128 PHE B N 1
ATOM 3106 C CA . PHE B 1 128 ? -1.295 24.656 14.961 1 92.44 128 PHE B CA 1
ATOM 3107 C C . PHE B 1 128 ? -0.553 23.328 14.867 1 92.44 128 PHE B C 1
ATOM 3109 O O . PHE B 1 128 ? -1.147 22.312 14.531 1 92.44 128 PHE B O 1
ATOM 3116 N N . THR B 1 129 ? 0.688 23.344 15.172 1 88.31 129 THR B N 1
ATOM 3117 C CA . THR B 1 129 ? 1.464 22.109 15.164 1 88.31 129 THR B CA 1
ATOM 3118 C C . THR B 1 129 ? 0.947 21.141 16.219 1 88.31 129 THR B C 1
ATOM 3120 O O . THR B 1 129 ? 0.818 19.938 15.961 1 88.31 129 THR B O 1
ATOM 3123 N N . LEU B 1 130 ? 0.703 21.719 17.359 1 91.31 130 LEU B N 1
ATOM 3124 C CA . LEU B 1 130 ? 0.158 20.906 18.438 1 91.31 130 LEU B CA 1
ATOM 3125 C C . LEU B 1 130 ? -1.19 20.312 18.047 1 91.31 130 LEU B C 1
ATOM 3127 O O . LEU B 1 130 ? -1.435 19.125 18.266 1 91.31 130 LEU B O 1
ATOM 3131 N N . SER B 1 131 ? -2 21.125 17.531 1 93.69 131 SER B N 1
ATOM 3132 C CA . SER B 1 131 ? -3.32 20.688 17.109 1 93.69 131 SER B CA 1
ATOM 3133 C C . SER B 1 131 ? -3.215 19.594 16.047 1 93.69 131 SER B C 1
ATOM 3135 O O . SER B 1 131 ? -3.875 18.547 16.156 1 93.69 131 SER B O 1
ATOM 3137 N N . ASP B 1 132 ? -2.42 19.797 15.062 1 94.31 132 ASP B N 1
ATOM 3138 C CA . ASP B 1 132 ? -2.215 18.828 14 1 94.31 132 ASP B CA 1
ATOM 3139 C C . ASP B 1 132 ? -1.662 17.516 14.555 1 94.31 132 ASP B C 1
ATOM 3141 O O . ASP B 1 132 ? -2.098 16.422 14.156 1 94.31 132 ASP B O 1
ATOM 3145 N N . SER B 1 133 ? -0.746 17.625 15.453 1 95.25 133 SER B N 1
ATOM 3146 C CA . SER B 1 133 ? -0.093 16.422 15.977 1 95.25 133 SER B CA 1
ATOM 3147 C C . SER B 1 133 ? -1.064 15.578 16.781 1 95.25 133 SER B C 1
ATOM 3149 O O . SER B 1 133 ? -1.018 14.344 16.734 1 95.25 133 SER B O 1
ATOM 3151 N N . ILE B 1 134 ? -1.882 16.203 17.516 1 96.06 134 ILE B N 1
ATOM 3152 C CA . ILE B 1 134 ? -2.852 15.477 18.328 1 96.06 134 ILE B CA 1
ATOM 3153 C C . ILE B 1 134 ? -3.834 14.742 17.406 1 96.06 134 ILE B C 1
ATOM 3155 O O . ILE B 1 134 ? -4.051 13.539 17.562 1 96.06 134 ILE B O 1
ATOM 3159 N N . LEU B 1 135 ? -4.367 15.398 16.469 1 96.06 135 LEU B N 1
ATOM 3160 C CA . LEU B 1 135 ? -5.324 14.797 15.547 1 96.06 135 LEU B CA 1
ATOM 3161 C C . LEU B 1 135 ? -4.668 13.672 14.75 1 96.06 135 LEU B C 1
ATOM 3163 O O . LEU B 1 135 ? -5.273 12.617 14.547 1 96.06 135 LEU B O 1
ATOM 3167 N N . ARG B 1 136 ? -3.539 13.961 14.344 1 96.38 136 ARG B N 1
ATOM 3168 C CA . ARG B 1 136 ? -2.779 12.992 13.562 1 96.38 136 ARG B CA 1
ATOM 3169 C C . ARG B 1 136 ? -2.5 11.734 14.375 1 96.38 136 ARG B C 1
ATOM 3171 O O . ARG B 1 136 ? -2.691 10.617 13.883 1 96.38 136 ARG B O 1
ATOM 3178 N N . ALA B 1 137 ? -2.023 11.93 15.547 1 97.5 137 ALA B N 1
ATOM 3179 C CA . ALA B 1 137 ? -1.728 10.789 16.406 1 97.5 137 ALA B CA 1
ATOM 3180 C C . ALA B 1 137 ? -2.979 9.953 16.656 1 97.5 137 ALA B C 1
ATOM 3182 O O . ALA B 1 137 ? -2.93 8.719 16.625 1 97.5 137 ALA B O 1
ATOM 3183 N N . LEU B 1 138 ? -4.027 10.609 16.906 1 96.25 138 LEU B N 1
ATOM 3184 C CA . LEU B 1 138 ? -5.27 9.891 17.156 1 96.25 138 LEU B CA 1
ATOM 3185 C C . LEU B 1 138 ? -5.734 9.141 15.914 1 96.25 138 LEU B C 1
ATOM 3187 O O . LEU B 1 138 ? -6.211 8.008 16 1 96.25 138 LEU B O 1
ATOM 3191 N N . ALA B 1 139 ? -5.621 9.734 14.773 1 96.06 139 ALA B N 1
ATOM 3192 C CA . ALA B 1 139 ? -5.973 9.062 13.523 1 96.06 139 ALA B CA 1
ATOM 3193 C C . ALA B 1 139 ? -5.086 7.844 13.289 1 96.06 139 ALA B C 1
ATOM 3195 O O . ALA B 1 139 ? -5.57 6.789 12.875 1 96.06 139 ALA B O 1
ATOM 3196 N N . MET B 1 140 ? -3.812 8 13.523 1 98.25 140 MET B N 1
ATOM 3197 C CA . MET B 1 140 ? -2.865 6.902 13.367 1 98.25 140 MET B CA 1
ATOM 3198 C C . MET B 1 140 ? -3.271 5.707 14.219 1 98.25 140 MET B C 1
ATOM 3200 O O . MET B 1 140 ? -3.219 4.566 13.766 1 98.25 140 MET B O 1
ATOM 3204 N N . ILE B 1 141 ? -3.67 6.012 15.391 1 97.75 141 ILE B N 1
ATOM 3205 C CA . ILE B 1 141 ? -3.941 4.945 16.344 1 97.75 141 ILE B CA 1
ATOM 3206 C C . ILE B 1 141 ? -5.344 4.391 16.125 1 97.75 141 ILE B C 1
ATOM 3208 O O . ILE B 1 141 ? -5.52 3.18 15.945 1 97.75 141 ILE B O 1
ATOM 3212 N N . GLN B 1 142 ? -6.332 5.234 16.047 1 96 142 GLN B N 1
ATOM 3213 C CA . GLN B 1 142 ? -7.723 4.793 16.016 1 96 142 GLN B CA 1
ATOM 3214 C C . GLN B 1 142 ? -8.094 4.25 14.641 1 96 142 GLN B C 1
ATOM 3216 O O . GLN B 1 142 ? -8.781 3.234 14.523 1 96 142 GLN B O 1
ATOM 3221 N N . VAL B 1 143 ? -7.629 4.895 13.586 1 95.19 143 VAL B N 1
ATOM 3222 C CA . VAL B 1 143 ? -7.953 4.488 12.227 1 95.19 143 VAL B CA 1
ATOM 3223 C C . VAL B 1 143 ? -6.906 3.498 11.719 1 95.19 143 VAL B C 1
ATOM 3225 O O . VAL B 1 143 ? -7.242 2.504 11.07 1 95.19 143 VAL B O 1
ATOM 3228 N N . GLY B 1 144 ? -5.688 3.717 12.039 1 97.31 144 GLY B N 1
ATOM 3229 C CA . GLY B 1 144 ? -4.602 2.893 11.531 1 97.31 144 GLY B CA 1
ATOM 3230 C C . GLY B 1 144 ? -4.406 1.609 12.32 1 97.31 144 GLY B C 1
ATOM 3231 O O . GLY B 1 144 ? -4.734 0.523 11.836 1 97.31 144 GLY B O 1
ATOM 3232 N N . VAL B 1 145 ? -4.008 1.736 13.562 1 97.44 145 VAL B N 1
ATOM 3233 C CA . VAL B 1 145 ? -3.605 0.588 14.367 1 97.44 145 VAL B CA 1
ATOM 3234 C C . VAL B 1 145 ? -4.844 -0.153 14.867 1 97.44 145 VAL B C 1
ATOM 3236 O O . VAL B 1 145 ? -5.027 -1.336 14.57 1 97.44 145 VAL B O 1
ATOM 3239 N N . GLU B 1 146 ? -5.746 0.495 15.523 1 96.69 146 GLU B N 1
ATOM 3240 C CA . GLU B 1 146 ? -6.93 -0.143 16.094 1 96.69 146 GLU B CA 1
ATOM 3241 C C . GLU B 1 146 ? -7.91 -0.551 14.992 1 96.69 146 GLU B C 1
ATOM 3243 O O . GLU B 1 146 ? -8.664 -1.514 15.148 1 96.69 146 GLU B O 1
ATOM 3248 N N . GLY B 1 147 ? -7.879 0.167 13.922 1 95.94 147 GLY B N 1
ATOM 3249 C CA . GLY B 1 147 ? -8.688 -0.239 12.781 1 95.94 147 GLY B CA 1
ATOM 3250 C C . GLY B 1 147 ? -8.344 -1.623 12.266 1 95.94 147 GLY B C 1
ATOM 3251 O O . GLY B 1 147 ? -9.227 -2.379 11.859 1 95.94 147 GLY B O 1
ATOM 3252 N N . VAL B 1 148 ? -7.074 -1.942 12.258 1 96.5 148 VAL B N 1
ATOM 3253 C CA . VAL B 1 148 ? -6.625 -3.268 11.844 1 96.5 148 VAL B CA 1
ATOM 3254 C C . VAL B 1 148 ? -7.082 -4.309 12.859 1 96.5 148 VAL B C 1
ATOM 3256 O O . VAL B 1 148 ? -7.621 -5.355 12.484 1 96.5 148 VAL B O 1
ATOM 3259 N N . SER B 1 149 ? -6.945 -4.008 14.133 1 94.62 149 SER B N 1
ATOM 3260 C CA . SER B 1 149 ? -7.289 -4.934 15.211 1 94.62 149 SER B CA 1
ATOM 3261 C C . SER B 1 149 ? -8.781 -5.238 15.219 1 94.62 149 SER B C 1
ATOM 3263 O O . SER B 1 149 ? -9.195 -6.363 15.516 1 94.62 149 SER B O 1
ATOM 3265 N N . ALA B 1 150 ? -9.562 -4.297 14.898 1 93.88 150 ALA B N 1
ATOM 3266 C CA . ALA B 1 150 ? -11.016 -4.422 14.984 1 93.88 150 ALA B CA 1
ATOM 3267 C C . ALA B 1 150 ? -11.586 -5.02 13.703 1 93.88 150 ALA B C 1
ATOM 3269 O O . ALA B 1 150 ? -12.758 -5.41 13.664 1 93.88 150 ALA B O 1
ATOM 3270 N N . ASN B 1 151 ? -10.805 -5.09 12.648 1 94.19 151 ASN B N 1
ATOM 3271 C CA . ASN B 1 151 ? -11.258 -5.645 11.383 1 94.19 151 ASN B CA 1
ATOM 3272 C C . ASN B 1 151 ? -11.383 -7.164 11.445 1 94.19 151 ASN B C 1
ATOM 3274 O O . ASN B 1 151 ? -10.391 -7.859 11.656 1 94.19 151 ASN B O 1
ATOM 3278 N N . PRO B 1 152 ? -12.5 -7.688 11.297 1 90.94 152 PRO B N 1
ATOM 3279 C CA . PRO B 1 152 ? -12.703 -9.133 11.438 1 90.94 152 PRO B CA 1
ATOM 3280 C C . PRO B 1 152 ? -11.945 -9.945 10.391 1 90.94 152 PRO B C 1
ATOM 3282 O O . PRO B 1 152 ? -11.633 -11.109 10.625 1 90.94 152 PRO B O 1
ATOM 3285 N N . ALA B 1 153 ? -11.656 -9.391 9.297 1 91.81 153 ALA B N 1
ATOM 3286 C CA . ALA B 1 153 ? -10.953 -10.094 8.227 1 91.81 153 ALA B CA 1
ATOM 3287 C C . ALA B 1 153 ? -9.445 -10.086 8.469 1 91.81 153 ALA B C 1
ATOM 3289 O O . ALA B 1 153 ? -8.695 -10.766 7.766 1 91.81 153 ALA B O 1
ATOM 3290 N N . LEU B 1 154 ? -8.789 -9.367 9.375 1 94.25 154 LEU B N 1
ATOM 3291 C CA . LEU B 1 154 ? -7.363 -9.273 9.68 1 94.25 154 LEU B CA 1
ATOM 3292 C C . LEU B 1 154 ? -7.059 -9.828 11.062 1 94.25 154 LEU B C 1
ATOM 3294 O O . LEU B 1 154 ? -6.922 -11.047 11.227 1 94.25 154 LEU B O 1
ATOM 3298 N N . GLY B 1 155 ? -7.434 -9.195 12.055 1 88.69 155 GLY B N 1
ATOM 3299 C CA . GLY B 1 155 ? -7.246 -9.68 13.414 1 88.69 155 GLY B CA 1
ATOM 3300 C C . GLY B 1 155 ? -6.188 -8.898 14.18 1 88.69 155 GLY B C 1
ATOM 3301 O O . GLY B 1 155 ? -5.406 -8.156 13.586 1 88.69 155 GLY B O 1
ATOM 3302 N N . ALA B 1 156 ? -6.086 -9.125 15.453 1 89.38 156 ALA B N 1
ATOM 3303 C CA . ALA B 1 156 ? -5.266 -8.328 16.359 1 89.38 156 ALA B CA 1
ATOM 3304 C C . ALA B 1 156 ? -3.809 -8.781 16.328 1 89.38 156 ALA B C 1
ATOM 3306 O O . ALA B 1 156 ? -2.92 -8.086 16.812 1 89.38 156 ALA B O 1
ATOM 3307 N N . ASP B 1 157 ? -3.533 -9.875 15.68 1 91.12 157 ASP B N 1
ATOM 3308 C CA . ASP B 1 157 ? -2.184 -10.43 15.711 1 91.12 157 ASP B CA 1
ATOM 3309 C C . ASP B 1 157 ? -1.382 -9.992 14.484 1 91.12 157 ASP B C 1
ATOM 3311 O O . ASP B 1 157 ? -0.242 -10.43 14.297 1 91.12 157 ASP B O 1
ATOM 3315 N N . LYS B 1 158 ? -1.975 -9.148 13.742 1 94.81 158 LYS B N 1
ATOM 3316 C CA . LYS B 1 158 ? -1.274 -8.695 12.547 1 94.81 158 LYS B CA 1
ATOM 3317 C C . LYS B 1 158 ? -0.434 -7.457 12.836 1 94.81 158 LYS B C 1
ATOM 3319 O O . LYS B 1 158 ? -0.812 -6.344 12.469 1 94.81 158 LYS B O 1
ATOM 3324 N N . PHE B 1 159 ? 0.742 -7.645 13.289 1 93.38 159 PHE B N 1
ATOM 3325 C CA . PHE B 1 159 ? 1.607 -6.578 13.781 1 93.38 159 PHE B CA 1
ATOM 3326 C C . PHE B 1 159 ? 2.092 -5.703 12.633 1 93.38 159 PHE B C 1
ATOM 3328 O O . PHE B 1 159 ? 2.133 -4.477 12.758 1 93.38 159 PHE B O 1
ATOM 3335 N N . VAL B 1 160 ? 2.467 -6.34 11.539 1 94.88 160 VAL B N 1
ATOM 3336 C CA . VAL B 1 160 ? 2.99 -5.574 10.414 1 94.88 160 VAL B CA 1
ATOM 3337 C C . VAL B 1 160 ? 1.882 -4.699 9.828 1 94.88 160 VAL B C 1
ATOM 3339 O O . VAL B 1 160 ? 2.109 -3.533 9.5 1 94.88 160 VAL B O 1
ATOM 3342 N N . ALA B 1 161 ? 0.696 -5.262 9.742 1 96.88 161 ALA B N 1
ATOM 3343 C CA . ALA B 1 161 ? -0.446 -4.496 9.242 1 96.88 161 ALA B CA 1
ATOM 3344 C C . ALA B 1 161 ? -0.733 -3.295 10.141 1 96.88 161 ALA B C 1
ATOM 3346 O O . ALA B 1 161 ? -1.023 -2.201 9.648 1 96.88 161 ALA B O 1
ATOM 3347 N N . LYS B 1 162 ? -0.624 -3.471 11.406 1 97.56 162 LYS B N 1
ATOM 3348 C CA . LYS B 1 162 ? -0.875 -2.402 12.367 1 97.56 162 LYS B CA 1
ATOM 3349 C C . LYS B 1 162 ? 0.115 -1.255 12.188 1 97.56 162 LYS B C 1
ATOM 3351 O O . LYS B 1 162 ? -0.284 -0.093 12.086 1 97.56 162 LYS B O 1
ATOM 3356 N N . VAL B 1 163 ? 1.339 -1.615 12.086 1 97.38 163 VAL B N 1
ATOM 3357 C CA . VAL B 1 163 ? 2.381 -0.599 11.984 1 97.38 163 VAL B CA 1
ATOM 3358 C C . VAL B 1 163 ? 2.301 0.088 10.625 1 97.38 163 VAL B C 1
ATOM 3360 O O . VAL B 1 163 ? 2.424 1.312 10.531 1 97.38 163 VAL B O 1
ATOM 3363 N N . LEU B 1 164 ? 2.072 -0.701 9.609 1 97.44 164 LEU B N 1
ATOM 3364 C CA . LEU B 1 164 ? 1.983 -0.159 8.258 1 97.44 164 LEU B CA 1
ATOM 3365 C C . LEU B 1 164 ? 0.811 0.809 8.133 1 97.44 164 LEU B C 1
ATOM 3367 O O . LEU B 1 164 ? 0.972 1.927 7.641 1 97.44 164 LEU B O 1
ATOM 3371 N N . CYS B 1 165 ? -0.326 0.412 8.586 1 98.31 165 CYS B N 1
ATOM 3372 C CA . CYS B 1 165 ? -1.517 1.25 8.492 1 98.31 165 CYS B CA 1
ATOM 3373 C C . CYS B 1 165 ? -1.398 2.469 9.398 1 98.31 165 CYS B C 1
ATOM 3375 O O . CYS B 1 165 ? -1.832 3.562 9.031 1 98.31 165 CYS B O 1
ATOM 3377 N N . GLY B 1 166 ? -0.857 2.299 10.586 1 98.5 166 GLY B N 1
ATOM 3378 C CA . GLY B 1 166 ? -0.611 3.441 11.453 1 98.5 166 GLY B CA 1
ATOM 3379 C C . GLY B 1 166 ? 0.306 4.477 10.828 1 98.5 166 GLY B C 1
ATOM 3380 O O . GLY B 1 166 ? 0.029 5.676 10.883 1 98.5 166 GLY B O 1
ATOM 3381 N N . THR B 1 167 ? 1.366 4.004 10.203 1 97.81 167 THR B N 1
ATOM 3382 C CA . THR B 1 167 ? 2.338 4.891 9.578 1 97.81 167 THR B CA 1
ATOM 3383 C C . THR B 1 167 ? 1.716 5.621 8.391 1 97.81 167 THR B C 1
ATOM 3385 O O . THR B 1 167 ? 1.866 6.836 8.25 1 97.81 167 THR B O 1
ATOM 3388 N N . LEU B 1 168 ? 0.953 4.891 7.594 1 97.31 168 LEU B N 1
ATOM 3389 C CA . LEU B 1 168 ? 0.345 5.469 6.402 1 97.31 168 LEU B CA 1
ATOM 3390 C C . LEU B 1 168 ? -0.736 6.477 6.777 1 97.31 168 LEU B C 1
ATOM 3392 O O . LEU B 1 168 ? -0.931 7.477 6.078 1 97.31 168 LEU B O 1
ATOM 3396 N N . ALA B 1 169 ? -1.389 6.234 7.871 1 97.69 169 ALA B N 1
ATOM 3397 C CA . ALA B 1 169 ? -2.406 7.176 8.336 1 97.69 169 ALA B CA 1
ATOM 3398 C C . ALA B 1 169 ? -1.781 8.516 8.719 1 97.69 169 ALA B C 1
ATOM 3400 O O . ALA B 1 169 ? -2.422 9.562 8.602 1 97.69 169 ALA B O 1
ATOM 3401 N N . GLY B 1 170 ? -0.583 8.5 9.141 1 96.19 170 GLY B N 1
ATOM 3402 C CA . GLY B 1 170 ? 0.079 9.711 9.609 1 96.19 170 GLY B CA 1
ATOM 3403 C C . GLY B 1 170 ? 0.805 10.453 8.5 1 96.19 170 GLY B C 1
ATOM 3404 O O . GLY B 1 170 ? 0.923 11.68 8.547 1 96.19 170 GLY B O 1
ATOM 3405 N N . CYS B 1 171 ? 1.291 9.672 7.516 1 94.19 171 CYS B N 1
ATOM 3406 C CA . CYS B 1 171 ? 2.133 10.344 6.535 1 94.19 171 CYS B CA 1
ATOM 3407 C C . CYS B 1 171 ? 1.582 10.164 5.125 1 94.19 171 CYS B C 1
ATOM 3409 O O . CYS B 1 171 ? 2.152 10.672 4.16 1 94.19 171 CYS B O 1
ATOM 3411 N N . GLY B 1 172 ? 0.525 9.508 4.98 1 93.81 172 GLY B N 1
ATOM 3412 C CA . GLY B 1 172 ? 0.001 9.156 3.672 1 93.81 172 GLY B CA 1
ATOM 3413 C C . GLY B 1 172 ? -0.401 10.367 2.846 1 93.81 172 GLY B C 1
ATOM 3414 O O . GLY B 1 172 ? -0.337 10.336 1.615 1 93.81 172 GLY B O 1
ATOM 3415 N N . GLY B 1 173 ? -0.919 11.414 3.453 1 92.56 173 GLY B N 1
ATOM 3416 C CA . GLY B 1 173 ? -1.242 12.633 2.723 1 92.56 173 GLY B CA 1
ATOM 3417 C C . GLY B 1 173 ? -0.059 13.203 1.967 1 92.56 173 GLY B C 1
ATOM 3418 O O . GLY B 1 173 ? -0.173 13.539 0.785 1 92.56 173 GLY B O 1
ATOM 3419 N N . GLY B 1 174 ? 1.083 13.289 2.639 1 90.94 174 GLY B N 1
ATOM 3420 C CA . GLY B 1 174 ? 2.299 13.758 1.993 1 90.94 174 GLY B CA 1
ATOM 3421 C C . GLY B 1 174 ? 2.746 12.875 0.846 1 90.94 174 GLY B C 1
ATOM 3422 O O . GLY B 1 174 ? 3.271 13.367 -0.155 1 90.94 174 GLY B O 1
ATOM 3423 N N . LEU B 1 175 ? 2.473 11.625 0.999 1 93.44 175 LEU B N 1
ATOM 3424 C CA . LEU B 1 175 ? 2.818 10.672 -0.054 1 93.44 175 LEU B CA 1
ATOM 3425 C C . LEU B 1 175 ? 2.053 10.984 -1.337 1 93.44 175 LEU B C 1
ATOM 3427 O O . LEU B 1 175 ? 2.639 11.008 -2.422 1 93.44 175 LEU B O 1
ATOM 3431 N N . TRP B 1 176 ? 0.821 11.289 -1.268 1 95.25 176 TRP B N 1
ATOM 3432 C CA . TRP B 1 176 ? -0.01 11.57 -2.434 1 95.25 176 TRP B CA 1
ATOM 3433 C C . TRP B 1 176 ? 0.352 12.914 -3.049 1 95.25 176 TRP B C 1
ATOM 3435 O O . TRP B 1 176 ? 0.371 13.062 -4.273 1 95.25 176 TRP B O 1
ATOM 3445 N N . ILE B 1 177 ? 0.636 13.875 -2.203 1 93.56 177 ILE B N 1
ATOM 3446 C CA . ILE B 1 177 ? 1.027 15.188 -2.695 1 93.56 177 ILE B CA 1
ATOM 3447 C C . ILE B 1 177 ? 2.291 15.07 -3.543 1 93.56 177 ILE B C 1
ATOM 3449 O O . ILE B 1 177 ? 2.371 15.633 -4.637 1 93.56 177 ILE B O 1
ATOM 3453 N N . ASP B 1 178 ? 3.215 14.273 -3.094 1 92.31 178 ASP B N 1
ATOM 3454 C CA . ASP B 1 178 ? 4.48 14.102 -3.801 1 92.31 178 ASP B CA 1
ATOM 3455 C C . ASP B 1 178 ? 4.301 13.242 -5.051 1 92.31 178 ASP B C 1
ATOM 3457 O O . ASP B 1 178 ? 4.879 13.539 -6.098 1 92.31 178 ASP B O 1
ATOM 3461 N N . ALA B 1 179 ? 3.498 12.242 -4.93 1 93.69 179 ALA B N 1
ATOM 3462 C CA . ALA B 1 179 ? 3.332 11.289 -6.023 1 93.69 179 ALA B CA 1
ATOM 3463 C C . ALA B 1 179 ? 2.682 11.953 -7.234 1 93.69 179 ALA B C 1
ATOM 3465 O O . ALA B 1 179 ? 3.027 11.648 -8.375 1 93.69 179 ALA B O 1
ATOM 3466 N N . PHE B 1 180 ? 1.809 12.938 -6.934 1 95.06 180 PHE B N 1
ATOM 3467 C CA . PHE B 1 180 ? 1.052 13.5 -8.047 1 95.06 180 PHE B CA 1
ATOM 3468 C C . PHE B 1 180 ? 1.303 15 -8.156 1 95.06 180 PHE B C 1
ATOM 3470 O O . PHE B 1 180 ? 0.593 15.703 -8.883 1 95.06 180 PHE B O 1
ATOM 3477 N N . ARG B 1 181 ? 2.238 15.461 -7.402 1 92.69 181 ARG B N 1
ATOM 3478 C CA . ARG B 1 181 ? 2.584 16.875 -7.422 1 92.69 181 ARG B CA 1
ATOM 3479 C C . ARG B 1 181 ? 1.334 17.75 -7.328 1 92.69 181 ARG B C 1
ATOM 3481 O O . ARG B 1 181 ? 1.117 18.625 -8.164 1 92.69 181 ARG B O 1
ATOM 3488 N N . LEU B 1 182 ? 0.598 17.562 -6.262 1 94.25 182 LEU B N 1
ATOM 3489 C CA . LEU B 1 182 ? -0.707 18.203 -6.133 1 94.25 182 LEU B CA 1
ATOM 3490 C C . LEU B 1 182 ? -0.558 19.688 -5.777 1 94.25 182 LEU B C 1
ATOM 3492 O O . LEU B 1 182 ? -1.513 20.453 -5.895 1 94.25 182 LEU B O 1
ATOM 3496 N N . ASN B 1 183 ? 0.626 20.062 -5.332 1 91.62 183 ASN B N 1
ATOM 3497 C CA . ASN B 1 183 ? 0.871 21.453 -4.98 1 91.62 183 ASN B CA 1
ATOM 3498 C C . ASN B 1 183 ? 1.343 22.266 -6.188 1 91.62 183 ASN B C 1
ATOM 3500 O O . ASN B 1 183 ? 1.888 23.359 -6.031 1 91.62 183 ASN B O 1
ATOM 3504 N N . GLN B 1 184 ? 1.241 21.719 -7.367 1 91.31 184 GLN B N 1
ATOM 3505 C CA . GLN B 1 184 ? 1.567 22.406 -8.617 1 91.31 184 GLN B CA 1
ATOM 3506 C C . GLN B 1 184 ? 0.323 22.594 -9.484 1 91.31 184 GLN B C 1
ATOM 3508 O O . GLN B 1 184 ? -0.646 21.844 -9.359 1 91.31 184 GLN B O 1
ATOM 3513 N N . PRO B 1 185 ? 0.383 23.609 -10.234 1 92.31 185 PRO B N 1
ATOM 3514 C CA . PRO B 1 185 ? -0.768 23.828 -11.117 1 92.31 185 PRO B CA 1
ATOM 3515 C C . PRO B 1 185 ? -0.991 22.672 -12.086 1 92.31 185 PRO B C 1
ATOM 3517 O O . PRO B 1 185 ? -2.135 22.359 -12.438 1 92.31 185 PRO B O 1
ATOM 3520 N N . ASN B 1 186 ? 0.065 22.078 -12.523 1 93.06 186 ASN B N 1
ATOM 3521 C CA . ASN B 1 186 ? -0.033 20.922 -13.406 1 93.06 186 ASN B CA 1
ATOM 3522 C C . ASN B 1 186 ? 0.403 19.641 -12.695 1 93.06 186 ASN B C 1
ATOM 3524 O O . ASN B 1 186 ? 1.59 19.438 -12.43 1 93.06 186 ASN B O 1
ATOM 3528 N N . TRP B 1 187 ? -0.628 18.812 -12.5 1 94.06 187 TRP B N 1
ATOM 3529 C CA . TRP B 1 187 ? -0.363 17.562 -11.805 1 94.06 187 TRP B CA 1
ATOM 3530 C C . TRP B 1 187 ? 0.374 16.578 -12.711 1 94.06 187 TRP B C 1
ATOM 3532 O O . TRP B 1 187 ? 0.157 16.562 -13.922 1 94.06 187 TRP B O 1
ATOM 3542 N N . SER B 1 188 ? 1.312 15.805 -12.172 1 92.44 188 SER B N 1
ATOM 3543 C CA . SER B 1 188 ? 2.066 14.758 -12.859 1 92.44 188 SER B CA 1
ATOM 3544 C C . SER B 1 188 ? 2.49 13.664 -11.891 1 92.44 188 SER B C 1
ATOM 3546 O O . SER B 1 188 ? 2.572 13.891 -10.68 1 92.44 188 SER B O 1
ATOM 3548 N N . PHE B 1 189 ? 2.627 12.539 -12.445 1 93.25 189 PHE B N 1
ATOM 3549 C CA . PHE B 1 189 ? 3.068 11.43 -11.609 1 93.25 189 PHE B CA 1
ATOM 3550 C C . PHE B 1 189 ? 4.59 11.367 -11.555 1 93.25 189 PHE B C 1
ATOM 3552 O O . PHE B 1 189 ? 5.262 11.508 -12.578 1 93.25 189 PHE B O 1
ATOM 3559 N N . SER B 1 190 ? 5.129 11.258 -10.32 1 89.75 190 SER B N 1
ATOM 3560 C CA . SER B 1 190 ? 6.562 11.109 -10.094 1 89.75 190 SER B CA 1
ATOM 3561 C C . SER B 1 190 ? 6.844 10.266 -8.859 1 89.75 190 SER B C 1
ATOM 3563 O O . SER B 1 190 ? 5.938 9.969 -8.078 1 89.75 190 SER B O 1
ATOM 3565 N N . THR B 1 191 ? 8.031 9.781 -8.75 1 90.69 191 THR B N 1
ATOM 3566 C CA . THR B 1 191 ? 8.438 9.039 -7.562 1 90.69 191 THR B CA 1
ATOM 3567 C C . THR B 1 191 ? 8.367 9.922 -6.32 1 90.69 191 THR B C 1
ATOM 3569 O O . THR B 1 191 ? 9.031 10.961 -6.254 1 90.69 191 THR B O 1
ATOM 3572 N N . PRO B 1 192 ? 7.555 9.461 -5.406 1 90.56 192 PRO B N 1
ATOM 3573 C CA . PRO B 1 192 ? 7.523 10.266 -4.18 1 90.56 192 PRO B CA 1
ATOM 3574 C C . PRO B 1 192 ? 8.898 10.383 -3.52 1 90.56 192 PRO B C 1
ATOM 3576 O O . PRO B 1 192 ? 9.633 9.398 -3.43 1 90.56 192 PRO B O 1
ATOM 3579 N N . ARG B 1 193 ? 9.219 11.562 -2.998 1 86.38 193 ARG B N 1
ATOM 3580 C CA . ARG B 1 193 ? 10.516 11.852 -2.4 1 86.38 193 ARG B CA 1
ATOM 3581 C C . ARG B 1 193 ? 10.773 10.961 -1.187 1 86.38 193 ARG B C 1
ATOM 3583 O O . ARG B 1 193 ? 11.906 10.547 -0.938 1 86.38 193 ARG B O 1
ATOM 3590 N N . LEU B 1 194 ? 9.727 10.703 -0.509 1 86.12 194 LEU B N 1
ATOM 3591 C CA . LEU B 1 194 ? 9.891 9.945 0.727 1 86.12 194 LEU B CA 1
ATOM 3592 C C . LEU B 1 194 ? 10.336 8.516 0.435 1 86.12 194 LEU B C 1
ATOM 3594 O O . LEU B 1 194 ? 10.797 7.812 1.332 1 86.12 194 LEU B O 1
ATOM 3598 N N . LEU B 1 195 ? 10.148 8.039 -0.771 1 86.81 195 LEU B N 1
ATOM 3599 C CA . LEU B 1 195 ? 10.578 6.695 -1.133 1 86.81 195 LEU B CA 1
ATOM 3600 C C . LEU B 1 195 ? 12.078 6.656 -1.408 1 86.81 195 LEU B C 1
ATOM 3602 O O . LEU B 1 195 ? 12.695 5.586 -1.369 1 86.81 195 LEU B O 1
ATOM 3606 N N . HIS B 1 196 ? 12.625 7.832 -1.745 1 86.88 196 HIS B N 1
ATOM 3607 C CA . HIS B 1 196 ? 14.07 7.926 -1.925 1 86.88 196 HIS B CA 1
ATOM 3608 C C . HIS B 1 196 ? 14.789 8.047 -0.583 1 86.88 196 HIS B C 1
ATOM 3610 O O . HIS B 1 196 ? 15.734 7.301 -0.311 1 86.88 196 HIS B O 1
ATOM 3616 N N . VAL B 1 197 ? 14.266 9.062 0.156 1 84.31 197 VAL B N 1
ATOM 3617 C CA . VAL B 1 197 ? 14.75 9.297 1.51 1 84.31 197 VAL B CA 1
ATOM 3618 C C . VAL B 1 197 ? 13.578 9.492 2.461 1 84.31 197 VAL B C 1
ATOM 3620 O O . VAL B 1 197 ? 12.734 10.367 2.242 1 84.31 197 VAL B O 1
ATOM 3623 N N . ALA B 1 198 ? 13.609 8.711 3.516 1 86.94 198 ALA B N 1
ATOM 3624 C CA . ALA B 1 198 ? 12.523 8.812 4.48 1 86.94 198 ALA B CA 1
ATOM 3625 C C . ALA B 1 198 ? 12.422 10.227 5.047 1 86.94 198 ALA B C 1
ATOM 3627 O O . ALA B 1 198 ? 13.406 10.773 5.547 1 86.94 198 ALA B O 1
ATOM 3628 N N . SER B 1 199 ? 11.297 10.883 4.961 1 86.81 199 SER B N 1
ATOM 3629 C CA . SER B 1 199 ? 11.062 12.211 5.523 1 86.81 199 SER B CA 1
ATOM 3630 C C . SER B 1 199 ? 10.914 12.148 7.039 1 86.81 199 SER B C 1
ATOM 3632 O O . SER B 1 199 ? 10.703 11.07 7.605 1 86.81 199 SER B O 1
ATOM 3634 N N . VAL B 1 200 ? 10.992 13.258 7.691 1 86.94 200 VAL B N 1
ATOM 3635 C CA . VAL B 1 200 ? 10.773 13.352 9.133 1 86.94 200 VAL B CA 1
ATOM 3636 C C . VAL B 1 200 ? 9.359 12.891 9.477 1 86.94 200 VAL B C 1
ATOM 3638 O O . VAL B 1 200 ? 9.148 12.164 10.445 1 86.94 200 VAL B O 1
ATOM 3641 N N . ASP B 1 201 ? 8.414 13.312 8.664 1 90.25 201 ASP B N 1
ATOM 3642 C CA . ASP B 1 201 ? 7.016 12.93 8.875 1 90.25 201 ASP B CA 1
ATOM 3643 C C . ASP B 1 201 ? 6.852 11.414 8.859 1 90.25 201 ASP B C 1
ATOM 3645 O O . ASP B 1 201 ? 6.148 10.852 9.703 1 90.25 201 ASP B O 1
ATOM 3649 N N . MET B 1 202 ? 7.453 10.805 7.93 1 93.25 202 MET B N 1
ATOM 3650 C CA . MET B 1 202 ? 7.359 9.359 7.812 1 93.25 202 MET B CA 1
ATOM 3651 C C . MET B 1 202 ? 8.039 8.672 8.992 1 93.25 202 MET B C 1
ATOM 3653 O O . MET B 1 202 ? 7.484 7.738 9.578 1 93.25 202 MET B O 1
ATOM 3657 N N . LYS B 1 203 ? 9.219 9.125 9.359 1 94.75 203 LYS B N 1
ATOM 3658 C CA . LYS B 1 203 ? 9.969 8.531 10.469 1 94.75 203 LYS B CA 1
ATOM 3659 C C . LYS B 1 203 ? 9.203 8.656 11.781 1 94.75 203 LYS B C 1
ATOM 3661 O O . LYS B 1 203 ? 9.078 7.68 12.523 1 94.75 203 LYS B O 1
ATOM 3666 N N . VAL B 1 204 ? 8.734 9.805 12.023 1 95.38 204 VAL B N 1
ATOM 3667 C CA . VAL B 1 204 ? 8.039 10.047 13.281 1 95.38 204 VAL B CA 1
ATOM 3668 C C . VAL B 1 204 ? 6.734 9.25 13.32 1 95.38 204 VAL B C 1
ATOM 3670 O O . VAL B 1 204 ? 6.344 8.727 14.359 1 95.38 204 VAL B O 1
ATOM 3673 N N . SER B 1 205 ? 6.02 9.203 12.188 1 97 205 SER B N 1
ATOM 3674 C CA . SER B 1 205 ? 4.793 8.414 12.117 1 97 205 SER B CA 1
ATOM 3675 C C . SER B 1 205 ? 5.078 6.93 12.344 1 97 205 SER B C 1
ATOM 3677 O O . SER B 1 205 ? 4.328 6.246 13.047 1 97 205 SER B O 1
ATOM 3679 N N . PHE B 1 206 ? 6.148 6.414 11.766 1 97.06 206 PHE B N 1
ATOM 3680 C CA . PHE B 1 206 ? 6.555 5.023 11.938 1 97.06 206 PHE B CA 1
ATOM 3681 C C . PHE B 1 206 ? 6.891 4.73 13.391 1 97.06 206 PHE B C 1
ATOM 3683 O O . PHE B 1 206 ? 6.387 3.76 13.969 1 97.06 206 PHE B O 1
ATOM 3690 N N . LEU B 1 207 ? 7.652 5.574 13.984 1 96.88 207 LEU B N 1
ATOM 3691 C CA . LEU B 1 207 ? 8.094 5.371 15.359 1 96.88 207 LEU B CA 1
ATOM 3692 C C . LEU B 1 207 ? 6.922 5.496 16.328 1 96.88 207 LEU B C 1
ATOM 3694 O O . LEU B 1 207 ? 6.852 4.77 17.312 1 96.88 207 LEU B O 1
ATOM 3698 N N . THR B 1 208 ? 6.055 6.414 16.078 1 97.75 208 THR B N 1
ATOM 3699 C CA . THR B 1 208 ? 4.883 6.578 16.922 1 97.75 208 THR B CA 1
ATOM 3700 C C . THR B 1 208 ? 3.98 5.348 16.859 1 97.75 208 THR B C 1
A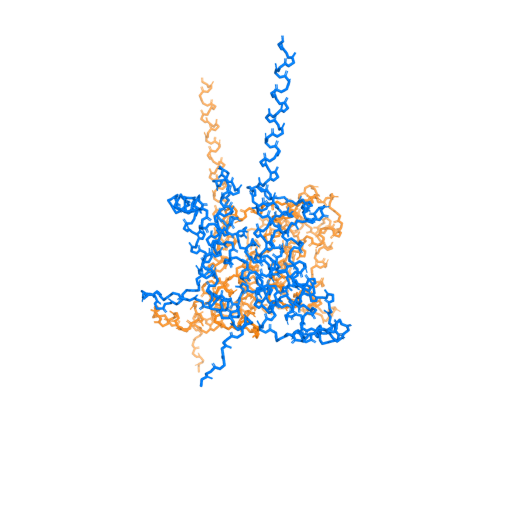TOM 3702 O O . THR B 1 208 ? 3.465 4.891 17.875 1 97.75 208 THR B O 1
ATOM 3705 N N . SER B 1 209 ? 3.768 4.809 15.648 1 97.75 209 SER B N 1
ATOM 3706 C CA . SER B 1 209 ? 2.979 3.59 15.492 1 97.75 209 SER B CA 1
ATOM 3707 C C . SER B 1 209 ? 3.615 2.418 16.234 1 97.75 209 SER B C 1
ATOM 3709 O O . SER B 1 209 ? 2.924 1.652 16.906 1 97.75 209 SER B O 1
ATOM 3711 N N . LEU B 1 210 ? 4.898 2.297 16.125 1 96.62 210 LEU B N 1
ATOM 3712 C CA . LEU B 1 210 ? 5.629 1.249 16.828 1 96.62 210 LEU B CA 1
ATOM 3713 C C . LEU B 1 210 ? 5.465 1.396 18.328 1 96.62 210 LEU B C 1
ATOM 3715 O O . LEU B 1 210 ? 5.25 0.409 19.047 1 96.62 210 LEU B O 1
ATOM 3719 N N . PHE B 1 211 ? 5.621 2.637 18.797 1 95.88 211 PHE B N 1
ATOM 3720 C CA . PHE B 1 211 ? 5.484 2.914 20.234 1 95.88 211 PHE B CA 1
ATOM 3721 C C . PHE B 1 211 ? 4.129 2.447 20.75 1 95.88 211 PHE B C 1
ATOM 3723 O O . PHE B 1 211 ? 4.051 1.739 21.75 1 95.88 211 PHE B O 1
ATOM 3730 N N . TYR B 1 212 ? 3.082 2.777 20.078 1 96.88 212 TYR B N 1
ATOM 3731 C CA . TYR B 1 212 ? 1.745 2.42 20.531 1 96.88 212 TYR B CA 1
ATOM 3732 C C . TYR B 1 212 ? 1.551 0.908 20.531 1 96.88 212 TYR B C 1
ATOM 3734 O O . TYR B 1 212 ? 1.035 0.336 21.484 1 96.88 212 TYR B O 1
ATOM 3742 N N . VAL B 1 213 ? 1.932 0.278 19.438 1 95.12 213 VAL B N 1
ATOM 3743 C CA . VAL B 1 213 ? 1.745 -1.162 19.281 1 95.12 213 VAL B CA 1
ATOM 3744 C C . VAL B 1 213 ? 2.52 -1.898 20.375 1 95.12 213 VAL B C 1
ATOM 3746 O O . VAL B 1 213 ? 1.986 -2.801 21.031 1 95.12 213 VAL B O 1
ATOM 3749 N N . PHE B 1 214 ? 3.729 -1.502 20.625 1 93 214 PHE B N 1
ATOM 3750 C CA . PHE B 1 214 ? 4.559 -2.174 21.625 1 93 214 PHE B CA 1
ATOM 3751 C C . PHE B 1 214 ? 4.059 -1.889 23.031 1 93 214 PHE B C 1
ATOM 3753 O O . PHE B 1 214 ? 4.078 -2.771 23.891 1 93 214 PHE B O 1
ATOM 3760 N N . ALA B 1 215 ? 3.637 -0.703 23.25 1 92.62 215 ALA B N 1
ATOM 3761 C CA . ALA B 1 215 ? 3.176 -0.301 24.578 1 92.62 215 ALA B CA 1
ATOM 3762 C C . ALA B 1 215 ? 1.873 -1.005 24.938 1 92.62 215 ALA B C 1
ATOM 3764 O O . ALA B 1 215 ? 1.564 -1.182 26.125 1 92.62 215 ALA B O 1
ATOM 3765 N N . THR B 1 216 ? 1.133 -1.451 23.953 1 92.38 216 THR B N 1
ATOM 3766 C CA . THR B 1 216 ? -0.182 -2.016 24.234 1 92.38 216 THR B CA 1
ATOM 3767 C C . THR B 1 216 ? -0.19 -3.521 23.969 1 92.38 216 THR B C 1
ATOM 3769 O O . THR B 1 216 ? -1.237 -4.164 24.062 1 92.38 216 THR B O 1
ATOM 3772 N N . THR B 1 217 ? 0.859 -4.094 23.562 1 90.12 217 THR B N 1
ATOM 3773 C CA . THR B 1 217 ? 0.974 -5.535 23.375 1 90.12 217 THR B CA 1
ATOM 3774 C C . THR B 1 217 ? 1.591 -6.195 24.609 1 90.12 217 THR B C 1
ATOM 3776 O O . THR B 1 217 ? 2.77 -5.988 24.906 1 90.12 217 THR B O 1
ATOM 3779 N N . PRO B 1 218 ? 0.888 -7.039 25.281 1 87.75 218 PRO B N 1
ATOM 3780 C CA . PRO B 1 218 ? 1.357 -7.629 26.531 1 87.75 218 PRO B CA 1
ATOM 3781 C C . PRO B 1 218 ? 2.613 -8.477 26.359 1 87.75 218 PRO B C 1
ATOM 3783 O O . PRO B 1 218 ? 3.518 -8.438 27.188 1 87.75 218 PRO B O 1
ATOM 3786 N N . ALA B 1 219 ? 2.662 -9.266 25.266 1 85.94 219 ALA B N 1
ATOM 3787 C CA . ALA B 1 219 ? 3.801 -10.148 25.047 1 85.94 219 ALA B CA 1
ATOM 3788 C C . ALA B 1 219 ? 5.102 -9.359 24.953 1 85.94 219 ALA B C 1
ATOM 3790 O O . ALA B 1 219 ? 6.137 -9.797 25.469 1 85.94 219 ALA B O 1
ATOM 3791 N N . PHE B 1 220 ? 4.98 -8.281 24.359 1 85.12 220 PHE B N 1
ATOM 3792 C CA . PHE B 1 220 ? 6.168 -7.445 24.203 1 85.12 220 PHE B CA 1
ATOM 3793 C C . PHE B 1 220 ? 6.551 -6.785 25.516 1 85.12 220 PHE B C 1
ATOM 3795 O O . PHE B 1 220 ? 7.734 -6.676 25.844 1 85.12 220 PHE B O 1
ATOM 3802 N N . CYS B 1 221 ? 5.594 -6.301 26.203 1 85.69 221 CYS B N 1
ATOM 3803 C CA . CYS B 1 221 ? 5.832 -5.66 27.5 1 85.69 221 CYS B CA 1
ATOM 3804 C C . CYS B 1 221 ? 6.449 -6.641 28.484 1 85.69 221 CYS B C 1
ATOM 3806 O O . CYS B 1 221 ? 7.355 -6.281 29.234 1 85.69 221 CYS B O 1
ATOM 3808 N N . GLU B 1 222 ? 5.973 -7.844 28.484 1 87.12 222 GLU B N 1
ATOM 3809 C CA . GLU B 1 222 ? 6.52 -8.883 29.359 1 87.12 222 GLU B CA 1
ATOM 3810 C C . GLU B 1 222 ? 7.973 -9.188 29 1 87.12 222 GLU B C 1
ATOM 3812 O O . GLU B 1 222 ? 8.82 -9.336 29.891 1 87.12 222 GLU B O 1
ATOM 3817 N N . TYR B 1 223 ? 8.188 -9.211 27.734 1 85.88 223 TYR B N 1
ATOM 3818 C CA . TYR B 1 223 ? 9.531 -9.539 27.266 1 85.88 223 TYR B CA 1
ATOM 3819 C C . TYR B 1 223 ? 10.531 -8.469 27.688 1 85.88 223 TYR B C 1
ATOM 3821 O O . TYR B 1 223 ? 11.664 -8.781 28.047 1 85.88 223 TYR B O 1
ATOM 3829 N N . LEU B 1 224 ? 10.094 -7.203 27.688 1 86.38 224 LEU B N 1
ATOM 3830 C CA . LEU B 1 224 ? 10.984 -6.098 28.016 1 86.38 224 LEU B CA 1
ATOM 3831 C C . LEU B 1 224 ? 10.82 -5.664 29.469 1 86.38 224 LEU B C 1
ATOM 3833 O O . LEU B 1 224 ? 11.422 -4.68 29.891 1 86.38 224 LEU B O 1
ATOM 3837 N N . SER B 1 225 ? 10.055 -6.273 30.234 1 88.12 225 SER B N 1
ATOM 3838 C CA . SER B 1 225 ? 9.797 -5.98 31.641 1 88.12 225 SER B CA 1
ATOM 3839 C C . SER B 1 225 ? 9.281 -4.559 31.812 1 88.12 225 SER B C 1
ATOM 3841 O O . SER B 1 225 ? 9.766 -3.82 32.688 1 88.12 225 SER B O 1
ATOM 3843 N N . LEU B 1 226 ? 8.398 -4.246 30.891 1 84.81 226 LEU B N 1
ATOM 3844 C CA . LEU B 1 226 ? 7.766 -2.936 30.984 1 84.81 226 LEU B CA 1
ATOM 3845 C C . LEU B 1 226 ? 6.312 -3.059 31.422 1 84.81 226 LEU B C 1
ATOM 3847 O O . LEU B 1 226 ? 5.672 -4.086 31.188 1 84.81 226 LEU B O 1
ATOM 3851 N N . PRO B 1 227 ? 5.93 -2.078 32.25 1 83.56 227 PRO B N 1
ATOM 3852 C CA . PRO B 1 227 ? 4.516 -2.125 32.594 1 83.56 227 PRO B CA 1
ATOM 3853 C C . PRO B 1 227 ? 3.584 -1.89 31.422 1 83.56 227 PRO B C 1
ATOM 3855 O O . PRO B 1 227 ? 3.898 -1.094 30.531 1 83.56 227 PRO B O 1
ATOM 3858 N N . ILE B 1 228 ? 2.512 -2.693 31.406 1 82.88 228 ILE B N 1
ATOM 3859 C CA . ILE B 1 228 ? 1.5 -2.512 30.375 1 82.88 228 ILE B CA 1
ATOM 3860 C C . ILE B 1 228 ? 0.749 -1.203 30.609 1 82.88 228 ILE B C 1
ATOM 3862 O O . ILE B 1 228 ? 0.356 -0.9 31.734 1 82.88 228 ILE B O 1
ATOM 3866 N N . ILE B 1 229 ? 0.725 -0.431 29.594 1 88.25 229 ILE B N 1
ATOM 3867 C CA . ILE B 1 229 ? 0.046 0.859 29.656 1 88.25 229 ILE B CA 1
ATOM 3868 C C . ILE B 1 229 ? -1.376 0.72 29.125 1 88.25 229 ILE B C 1
ATOM 3870 O O . ILE B 1 229 ? -1.608 0.013 28.141 1 88.25 229 ILE B O 1
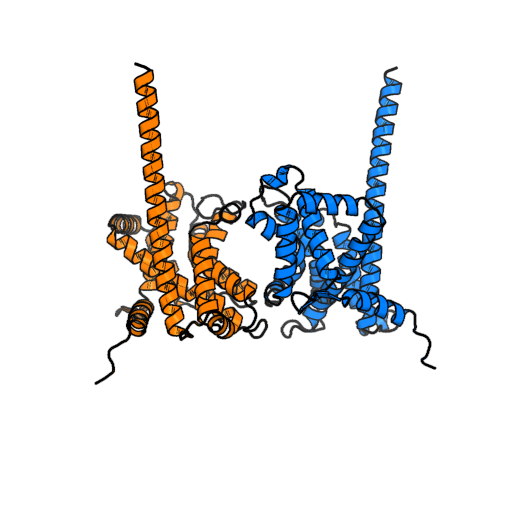ATOM 3874 N N . LYS B 1 230 ? -2.289 1.366 29.812 1 91.88 230 LYS B N 1
ATOM 3875 C CA . LYS B 1 230 ? -3.662 1.387 29.328 1 91.88 230 LYS B CA 1
ATOM 3876 C C . LYS B 1 230 ? -3.74 2.025 27.938 1 91.88 230 LYS B C 1
ATOM 3878 O O . LYS B 1 230 ? -3.031 2.992 27.656 1 91.88 230 LYS B O 1
ATOM 3883 N N . PRO B 1 231 ? -4.621 1.47 27.141 1 93.25 231 PRO B N 1
ATOM 3884 C CA . PRO B 1 231 ? -4.715 1.975 25.766 1 93.25 231 PRO B CA 1
ATOM 3885 C C . PRO B 1 231 ? -4.957 3.48 25.703 1 93.25 231 PRO B C 1
ATOM 3887 O O . PRO B 1 231 ? -4.367 4.172 24.875 1 93.25 231 PRO B O 1
ATOM 3890 N N . ILE B 1 232 ? -5.727 4.039 26.594 1 94.81 232 ILE B N 1
ATOM 3891 C CA . ILE B 1 232 ? -6.039 5.465 26.562 1 94.81 232 ILE B CA 1
ATOM 3892 C C . ILE B 1 232 ? -4.797 6.273 26.938 1 94.81 232 ILE B C 1
ATOM 3894 O O . ILE B 1 232 ? -4.562 7.348 26.391 1 94.81 232 ILE B O 1
ATOM 3898 N N . GLU B 1 233 ? -4.039 5.766 27.875 1 95.69 233 GLU B N 1
ATOM 3899 C CA . GLU B 1 233 ? -2.791 6.418 28.25 1 95.69 233 GLU B CA 1
ATOM 3900 C C . GLU B 1 233 ? -1.765 6.336 27.125 1 95.69 233 GLU B C 1
ATOM 3902 O O . GLU B 1 233 ? -1.062 7.309 26.844 1 95.69 233 GLU B O 1
ATOM 3907 N N . ALA B 1 234 ? -1.711 5.152 26.562 1 96.06 234 ALA B N 1
ATOM 3908 C CA . ALA B 1 234 ? -0.779 4.973 25.453 1 96.06 234 ALA B CA 1
ATOM 3909 C C . ALA B 1 234 ? -1.115 5.906 24.281 1 96.06 234 ALA B C 1
ATOM 3911 O O . ALA B 1 234 ? -0.218 6.418 23.609 1 96.06 234 ALA B O 1
ATOM 3912 N N . GLN B 1 235 ? -2.391 6.102 24.047 1 96.88 235 GLN B N 1
ATOM 3913 C CA . GLN B 1 235 ? -2.828 7.027 23 1 96.88 235 GLN B CA 1
ATOM 3914 C C . GLN B 1 235 ? -2.383 8.453 23.312 1 96.88 235 GLN B C 1
ATOM 3916 O O . GLN B 1 235 ? -1.881 9.156 22.438 1 96.88 235 GLN B O 1
ATOM 3921 N N . ALA B 1 236 ? -2.553 8.859 24.516 1 96.75 236 ALA B N 1
ATOM 3922 C CA . ALA B 1 236 ? -2.168 10.203 24.938 1 96.75 236 ALA B CA 1
ATOM 3923 C C . ALA B 1 236 ? -0.662 10.406 24.797 1 96.75 236 ALA B C 1
ATOM 3925 O O . ALA B 1 236 ? -0.21 11.43 24.281 1 96.75 236 ALA B O 1
ATOM 3926 N N . TRP B 1 237 ? 0.059 9.453 25.203 1 95.69 237 TRP B N 1
ATOM 3927 C CA . TRP B 1 237 ? 1.513 9.555 25.125 1 95.69 237 TRP B CA 1
ATOM 3928 C C . TRP B 1 237 ? 1.978 9.531 23.672 1 95.69 237 TRP B C 1
ATOM 3930 O O . TRP B 1 237 ? 3 10.133 23.328 1 95.69 237 TRP B O 1
ATOM 3940 N N . SER B 1 238 ? 1.296 8.812 22.828 1 97.31 238 SER B N 1
ATOM 3941 C CA . SER B 1 238 ? 1.623 8.812 21.406 1 97.31 238 SER B CA 1
ATOM 3942 C C . SER B 1 238 ? 1.487 10.211 20.812 1 97.31 238 SER B C 1
ATOM 3944 O O . SER B 1 238 ? 2.281 10.609 19.953 1 97.31 238 SER B O 1
ATOM 3946 N N . ALA B 1 239 ? 0.466 10.906 21.266 1 96.69 239 ALA B N 1
ATOM 3947 C CA . ALA B 1 239 ? 0.287 12.273 20.797 1 96.69 239 ALA B CA 1
ATOM 3948 C C . ALA B 1 239 ? 1.447 13.164 21.25 1 96.69 239 ALA B C 1
ATOM 3950 O O . ALA B 1 239 ? 1.929 14 20.484 1 96.69 239 ALA B O 1
ATOM 3951 N N . VAL B 1 240 ? 1.871 12.953 22.469 1 95.25 240 VAL B N 1
ATOM 3952 C CA . VAL B 1 240 ? 3 13.719 22.984 1 95.25 240 VAL B CA 1
ATOM 3953 C C . VAL B 1 240 ? 4.266 13.367 22.203 1 95.25 240 VAL B C 1
ATOM 3955 O O . VAL B 1 240 ? 5.035 14.25 21.828 1 95.25 240 VAL B O 1
ATOM 3958 N N . PHE B 1 241 ? 4.402 12.117 22 1 95.06 241 PHE B N 1
ATOM 3959 C CA . PHE B 1 241 ? 5.562 11.617 21.266 1 95.06 241 PHE B CA 1
ATOM 3960 C C . PHE B 1 241 ? 5.605 12.195 19.859 1 95.06 241 PHE B C 1
ATOM 3962 O O . PHE B 1 241 ? 6.648 12.688 19.406 1 95.06 241 PHE B O 1
ATOM 3969 N N . LEU B 1 242 ? 4.504 12.164 19.172 1 95.69 242 LEU B N 1
ATOM 3970 C CA . LEU B 1 242 ? 4.43 12.688 17.797 1 95.69 242 LEU B CA 1
ATOM 3971 C C . LEU B 1 242 ? 4.688 14.188 17.781 1 95.69 242 LEU B C 1
ATOM 3973 O O . LEU B 1 242 ? 5.395 14.688 16.906 1 95.69 242 LEU B O 1
ATOM 3977 N N . THR B 1 243 ? 4.168 14.914 18.719 1 93.44 243 THR B N 1
ATOM 3978 C CA . THR B 1 243 ? 4.34 16.359 18.797 1 93.44 243 THR B CA 1
ATOM 3979 C C . THR B 1 243 ? 5.809 16.719 18.984 1 93.44 243 THR B C 1
ATOM 3981 O O . THR B 1 243 ? 6.328 17.609 18.297 1 93.44 243 THR B O 1
ATOM 3984 N N . THR B 1 244 ? 6.441 16.016 19.844 1 92.19 244 THR B N 1
ATOM 3985 C CA . THR B 1 244 ? 7.852 16.281 20.109 1 92.19 244 THR B CA 1
ATOM 3986 C C . THR B 1 244 ? 8.695 15.984 18.875 1 92.19 244 THR B C 1
ATOM 3988 O O . THR B 1 244 ? 9.641 16.719 18.578 1 92.19 244 THR B O 1
ATOM 3991 N N . GLY B 1 245 ? 8.383 14.953 18.234 1 90.31 245 GLY B N 1
ATOM 3992 C CA . GLY B 1 245 ? 9.109 14.602 17.031 1 90.31 245 GLY B CA 1
ATOM 3993 C C . GLY B 1 245 ? 8.953 15.625 15.922 1 90.31 245 GLY B C 1
ATOM 3994 O O . GLY B 1 245 ? 9.93 16 15.266 1 90.31 245 GLY B O 1
ATOM 3995 N N . LEU B 1 246 ? 7.738 16.078 15.727 1 87.88 246 LEU B N 1
ATOM 3996 C CA . LEU B 1 246 ? 7.484 17.031 14.648 1 87.88 246 LEU B CA 1
ATOM 3997 C C . LEU B 1 246 ? 8.094 18.391 14.977 1 87.88 246 LEU B C 1
ATOM 3999 O O . LEU B 1 246 ? 8.609 19.078 14.094 1 87.88 246 LEU B O 1
ATOM 4003 N N . VAL B 1 247 ? 8 18.797 16.219 1 85.88 247 VAL B N 1
ATOM 4004 C CA . VAL B 1 247 ? 8.602 20.047 16.625 1 85.88 247 VAL B CA 1
ATOM 4005 C C . VAL B 1 247 ? 10.125 19.984 16.453 1 85.88 247 VAL B C 1
ATOM 4007 O O . VAL B 1 247 ? 10.742 20.922 15.961 1 85.88 247 VAL B O 1
ATOM 4010 N N . TYR B 1 248 ? 10.656 18.875 16.797 1 82.62 248 TYR B N 1
ATOM 4011 C CA . TYR B 1 248 ? 12.094 18.688 16.625 1 82.62 248 TYR B CA 1
ATOM 4012 C C . TYR B 1 248 ? 12.469 18.734 15.148 1 82.62 248 TYR B C 1
ATOM 4014 O O . TYR B 1 248 ? 13.477 19.344 14.773 1 82.62 248 TYR B O 1
ATOM 4022 N N . GLY B 1 249 ? 11.727 18.156 14.398 1 80.06 249 GLY B N 1
ATOM 4023 C CA . GLY B 1 249 ? 11.977 18.188 12.969 1 80.06 249 GLY B CA 1
ATOM 4024 C C . GLY B 1 249 ? 11.914 19.578 12.383 1 80.06 249 GLY B C 1
ATOM 4025 O O . GLY B 1 249 ? 12.734 19.938 11.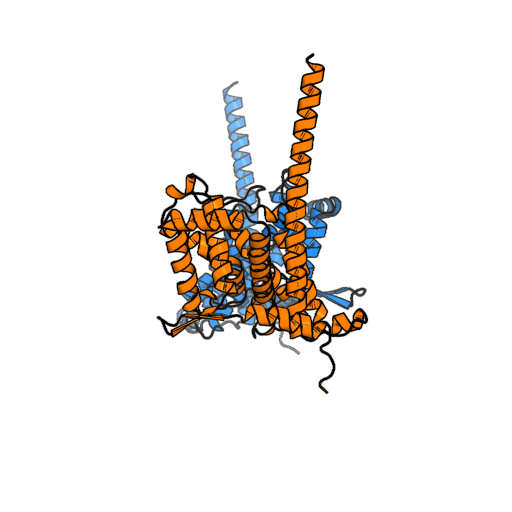531 1 80.06 249 GLY B O 1
ATOM 4026 N N . SER B 1 250 ? 10.969 20.344 12.797 1 77.62 250 SER B N 1
ATOM 4027 C CA . SER B 1 250 ? 10.82 21.703 12.312 1 77.62 250 SER B CA 1
ATOM 4028 C C . SER B 1 250 ? 12.031 22.562 12.672 1 77.62 250 SER B C 1
ATOM 4030 O O . SER B 1 250 ? 12.523 23.328 11.844 1 77.62 250 SER B O 1
ATOM 4032 N N . TYR B 1 251 ? 12.531 22.344 13.805 1 76.56 251 TYR B N 1
ATOM 4033 C CA . TYR B 1 251 ? 13.68 23.125 14.234 1 76.56 251 TYR B CA 1
ATOM 4034 C C . TYR B 1 251 ? 14.961 22.625 13.586 1 76.56 251 TYR B C 1
ATOM 4036 O O . TYR B 1 251 ? 15.844 23.422 13.234 1 76.56 251 TYR B O 1
ATOM 4044 N N . SER B 1 252 ? 15 21.375 13.422 1 74.06 252 SER B N 1
ATOM 4045 C CA . SER B 1 252 ? 16.172 20.812 12.766 1 74.06 252 SER B CA 1
ATOM 4046 C C . SER B 1 252 ? 16.281 21.297 11.32 1 74.06 252 SER B C 1
ATOM 4048 O O . SER B 1 252 ? 17.375 21.625 10.852 1 74.06 252 SER B O 1
ATOM 4050 N N . ASN B 1 253 ? 15.195 21.391 10.711 1 73.81 253 ASN B N 1
ATOM 4051 C CA . ASN B 1 253 ? 15.172 21.875 9.336 1 73.81 253 ASN B CA 1
ATOM 4052 C C . ASN B 1 253 ? 15.508 23.359 9.258 1 73.81 253 ASN B C 1
ATOM 4054 O O . ASN B 1 253 ? 16.234 23.797 8.359 1 73.81 253 ASN B O 1
ATOM 4058 N N . LYS B 1 254 ? 15.039 24.156 10.164 1 72 254 LYS B N 1
ATOM 4059 C CA . LYS B 1 254 ? 15.352 25.578 10.195 1 72 254 LYS B CA 1
ATOM 4060 C C . LYS B 1 254 ? 16.828 25.812 10.484 1 72 254 LYS B C 1
ATOM 4062 O O . LYS B 1 254 ? 17.469 26.672 9.852 1 72 254 LYS B O 1
ATOM 4067 N N . TRP B 1 255 ? 17.281 24.922 11.352 1 69.5 255 TRP B N 1
ATOM 4068 C CA . TRP B 1 255 ? 18.688 25.047 11.703 1 69.5 255 TRP B CA 1
ATOM 4069 C C . TRP B 1 255 ? 19.578 24.641 10.531 1 69.5 255 TRP B C 1
ATOM 4071 O O . TRP B 1 255 ? 20.594 25.281 10.258 1 69.5 255 TRP B O 1
ATOM 4081 N N . ALA B 1 256 ? 19.203 23.641 9.859 1 71.06 256 ALA B N 1
ATOM 4082 C CA . ALA B 1 256 ? 19.969 23.172 8.695 1 71.06 256 ALA B CA 1
ATOM 4083 C C . ALA B 1 256 ? 19.953 24.234 7.59 1 71.06 256 ALA B C 1
ATOM 4085 O O . ALA B 1 256 ? 20.984 24.484 6.953 1 71.06 256 ALA B O 1
ATOM 4086 N N . LYS B 1 257 ? 18.891 24.828 7.332 1 69.56 257 LYS B N 1
ATOM 4087 C CA . LYS B 1 257 ? 18.797 25.875 6.316 1 69.56 257 LYS B CA 1
ATOM 4088 C C . LYS B 1 257 ? 19.625 27.094 6.691 1 69.56 257 LYS B C 1
ATOM 4090 O O . LYS B 1 257 ? 20.266 27.703 5.832 1 69.56 257 LYS B O 1
ATOM 4095 N N . GLN B 1 258 ? 19.594 27.391 7.965 1 70.25 258 GLN B N 1
ATOM 4096 C CA . GLN B 1 258 ? 20.375 28.531 8.445 1 70.25 258 GLN B CA 1
ATOM 4097 C C . GLN B 1 258 ? 21.875 28.234 8.328 1 70.25 258 GLN B C 1
ATOM 4099 O O . GLN B 1 258 ? 22.641 29.109 7.938 1 70.25 258 GLN B O 1
ATOM 4104 N N . SER B 1 259 ? 22.172 27.047 8.68 1 74.75 259 SER B N 1
ATOM 4105 C CA . SER B 1 259 ? 23.562 26.656 8.578 1 74.75 259 SER B CA 1
ATOM 4106 C C . SER B 1 259 ? 24.047 26.672 7.133 1 74.75 259 SER B C 1
ATOM 4108 O O . SER B 1 259 ? 25.156 27.125 6.852 1 74.75 259 SER B O 1
ATOM 4110 N N . LYS B 1 260 ? 23.266 26.188 6.254 1 74.88 260 LYS B N 1
ATOM 4111 C CA . LYS B 1 260 ? 23.625 26.219 4.836 1 74.88 260 LYS B CA 1
ATOM 4112 C C . LYS B 1 260 ? 23.75 27.641 4.328 1 74.88 260 LYS B C 1
ATOM 4114 O O . LYS B 1 260 ? 24.625 27.953 3.52 1 74.88 260 LYS B O 1
ATOM 4119 N N . ALA B 1 261 ? 22.844 28.438 4.828 1 75.31 261 ALA B N 1
ATOM 4120 C CA . ALA B 1 261 ? 22.875 29.859 4.441 1 75.31 261 ALA B CA 1
ATOM 4121 C C . ALA B 1 261 ? 24.141 30.531 4.965 1 75.31 261 ALA B C 1
ATOM 4123 O O . ALA B 1 261 ? 24.766 31.328 4.254 1 75.31 261 ALA B O 1
ATOM 4124 N N . ILE B 1 262 ? 24.469 30.188 6.016 1 79.38 262 ILE B N 1
ATOM 4125 C CA . ILE B 1 262 ? 25.672 30.75 6.633 1 79.38 262 ILE B CA 1
ATOM 4126 C C . ILE B 1 262 ? 26.906 30.234 5.895 1 79.38 262 ILE B C 1
ATOM 4128 O O . ILE B 1 262 ? 27.844 31 5.645 1 79.38 262 ILE B O 1
ATOM 4132 N N . GLU B 1 263 ? 26.875 28.953 5.539 1 80.81 263 GLU B N 1
ATOM 4133 C CA . GLU B 1 263 ? 28 28.375 4.797 1 80.81 263 GLU B CA 1
ATOM 4134 C C . GLU B 1 263 ? 28.156 29.031 3.43 1 80.81 263 GLU B C 1
ATOM 4136 O O . GLU B 1 263 ? 29.266 29.297 2.982 1 80.81 263 GLU B O 1
ATOM 4141 N N . GLU B 1 264 ? 27.062 29.219 2.762 1 82.44 264 GLU B N 1
ATOM 4142 C CA . GLU B 1 264 ? 27.094 29.875 1.46 1 82.44 264 GLU B CA 1
ATOM 4143 C C . GLU B 1 264 ? 27.609 31.312 1.577 1 82.44 264 GLU B C 1
ATOM 4145 O O . GLU B 1 264 ? 28.359 31.766 0.72 1 82.44 264 GLU B O 1
ATOM 4150 N N . ILE B 1 265 ? 27.172 32 2.602 1 82.31 265 ILE B N 1
ATOM 4151 C CA . ILE B 1 265 ? 27.641 33.375 2.863 1 82.31 265 ILE B CA 1
ATOM 4152 C C . ILE B 1 265 ? 29.141 33.375 3.145 1 82.31 265 ILE B C 1
ATOM 4154 O O . ILE B 1 265 ? 29.875 34.188 2.633 1 82.31 265 ILE B O 1
ATOM 4158 N N . ASN B 1 266 ? 29.484 32.375 3.844 1 80.88 266 ASN B N 1
ATOM 4159 C CA . ASN B 1 266 ? 30.891 32.25 4.176 1 80.88 266 ASN B CA 1
ATOM 4160 C C . ASN B 1 266 ? 31.734 31.938 2.949 1 80.88 266 ASN B C 1
ATOM 4162 O O . ASN B 1 266 ? 32.844 32.469 2.785 1 80.88 266 ASN B O 1
ATOM 4166 N N . GLU B 1 267 ? 31.297 31 2.158 1 81.38 267 GLU B N 1
ATOM 4167 C CA . GLU B 1 267 ? 31.984 30.641 0.927 1 81.38 267 GLU B CA 1
ATOM 4168 C C . GLU B 1 267 ? 32.094 31.844 -0.008 1 81.38 267 GLU B C 1
ATOM 4170 O O . GLU B 1 267 ? 33.156 32.031 -0.636 1 81.38 267 GLU B O 1
ATOM 4175 N N . LYS B 1 268 ? 31.078 32.594 -0.102 1 84 268 LYS B N 1
ATOM 4176 C CA . LYS B 1 268 ? 31.094 33.781 -0.929 1 84 268 LYS B CA 1
ATOM 4177 C C . LYS B 1 268 ? 32.094 34.812 -0.376 1 84 268 LYS B C 1
ATOM 4179 O O . LYS B 1 268 ? 32.781 35.469 -1.138 1 84 268 LYS B O 1
ATOM 4184 N N . MET B 1 269 ? 32.031 34.938 0.868 1 84.62 269 MET B N 1
ATOM 4185 C CA . MET B 1 269 ? 32.938 35.875 1.524 1 84.62 269 MET B CA 1
ATOM 4186 C C . MET B 1 269 ? 34.375 35.469 1.335 1 84.62 269 MET B C 1
ATOM 4188 O O . MET B 1 269 ? 35.25 36.312 1.151 1 84.62 269 MET B O 1
ATOM 4192 N N . ALA B 1 270 ? 34.625 34.281 1.242 1 87.06 270 ALA B N 1
ATOM 4193 C CA . ALA B 1 270 ? 35.969 33.75 1.013 1 87.06 270 ALA B CA 1
ATOM 4194 C C . ALA B 1 270 ? 36.406 33.969 -0.432 1 87.06 270 ALA B C 1
ATOM 4196 O O . ALA B 1 270 ? 37.562 34.344 -0.688 1 87.06 270 ALA B O 1
ATOM 4197 N N . GLU B 1 271 ? 35.469 33.688 -1.321 1 83.06 271 GLU B N 1
ATOM 4198 C CA . GLU B 1 271 ? 35.781 33.906 -2.734 1 83.06 271 GLU B CA 1
ATOM 4199 C C . GLU B 1 271 ? 36.062 35.375 -3.016 1 83.06 271 GLU B C 1
ATOM 4201 O O . GLU B 1 271 ? 36.969 35.688 -3.789 1 83.06 271 GLU B O 1
ATOM 4206 N N . ASP B 1 272 ? 35.281 36.25 -2.453 1 79.56 272 ASP B N 1
ATOM 4207 C CA . ASP B 1 272 ? 35.469 37.688 -2.6 1 79.56 272 ASP B CA 1
ATOM 4208 C C . ASP B 1 272 ? 36.812 38.156 -2.016 1 79.56 272 ASP B C 1
ATOM 4210 O O . ASP B 1 272 ? 37.438 39.062 -2.543 1 79.56 272 ASP B O 1
ATOM 4214 N N . LYS B 1 273 ? 37.25 37.688 -1.062 1 80.75 273 LYS B N 1
ATOM 4215 C CA . LYS B 1 273 ? 38.531 38 -0.463 1 80.75 273 LYS B CA 1
ATOM 4216 C C . LYS B 1 273 ? 39.688 37.531 -1.34 1 80.75 273 LYS B C 1
ATOM 4218 O O . LYS B 1 273 ? 40.75 38.188 -1.418 1 80.75 273 LYS B O 1
ATOM 4223 N N . LYS B 1 274 ? 39.438 36.438 -1.963 1 77.94 274 LYS B N 1
ATOM 4224 C CA . LYS B 1 274 ? 40.5 35.938 -2.818 1 77.94 274 LYS B CA 1
ATOM 4225 C C . LYS B 1 274 ? 40.625 36.75 -4.094 1 77.94 274 LYS B C 1
ATOM 4227 O O . LYS B 1 274 ? 41.719 36.781 -4.707 1 77.94 274 LYS B O 1
ATOM 4232 N N . SER B 1 275 ? 39.625 37.375 -4.523 1 77.31 275 SER B N 1
ATOM 4233 C CA . SER B 1 275 ? 39.625 38.188 -5.73 1 77.31 275 SER B CA 1
ATOM 4234 C C . SER B 1 275 ? 40.156 39.594 -5.445 1 77.31 275 SER B C 1
ATOM 4236 O O . SER B 1 275 ? 40.438 40.344 -6.367 1 77.31 275 SER B O 1
ATOM 4238 N N . GLU B 1 276 ? 40.469 39.844 -4.297 1 61.5 276 GLU B N 1
ATOM 4239 C CA . GLU B 1 276 ? 41.156 41.094 -3.955 1 61.5 276 GLU B CA 1
ATOM 4240 C C . GLU B 1 276 ? 42.656 40.844 -3.674 1 61.5 276 GLU B C 1
ATOM 4242 O O . GLU B 1 276 ? 43.5 41.656 -4.031 1 61.5 276 GLU B O 1
#

Secondary structure (DSSP, 8-state):
------HHHHHHHHHHHHHT-EEEETTTTEEEEHHHHHHHHHHHHHHHHHHGGGGGGS-HHHHHHHHHHHHHHHHHHHHHHHT---GGGG-HHHHHHHHHHHHHHHH-HHHHHHHHHHHTSHHHHHHHHHHHHHHHHHHIIIIIIHHHHH-TTT-TT-HHHHHHHHHHHHHHHHHHHHHHTTTSSS------HHHHS--HHHHHHHHHHHHHHHHH-HHHHHHHT-PPPPHHHHHHHHHHHHHHHHHHHHHHHHHHHHHHHHHHHHHHHHHHHHH-/------HHHHHHHHHHHHHT-EEEETTTTEEEEHHHHHHHHHHHHHHHHHHGGGGGGS-HHHHHHHHHHHHHHHHHHHHHHTT---GGGG-HHHHHHHHHHHHHHHH-HHHHHHHHHHHTSHHHHHHHHHHHHHHHHHHIIIIIIHHHHH-TTS-TT-HHHHHHHHHHHHHHHHHHHHHHTTTSSS------HHHHS--HHHHHHHHHHHHHHHHH-HHHHHHHT-PPPPHHHHHHHHHHHHHHHHHHHHHHHHHHHHHHHHHHHHHHHHHHHHT-

Nearest PDB structures (foldseek):
  5wuf-assembly1_A  TM=6.977E-01  e=7.958E-04  Colwellia psychrerythraea 34H
  7tut-assembly1_6  TM=2.256E-01  e=4.549E+00  Canis lupus
  5wuf-assembly1_A  TM=7.009E-01  e=6.199E-04  Colwellia psychrerythraea 34H

pLDDT: mean 90.4, std 8.03, range [36.31, 98.5]

Foldseek 3Di:
DPPPQPPLNVLLCVLVVLQADWDADVVVRDIARDLLLLQLLVLLLVLCVLLPPVLVLADLVLSLVLSVLLSQVLQQVLCVVLVHDGPVVVDPSNCVSNVVSNCQCNVDVVSSVVVVVQCVDPVSVLVSLLSLLSVLLCQLCVRQQVVQCPRPVRHNPCLVSSLVSSLSSFCVSLQVCQQFVSSYRHTDGDHRPCVVPNDLRSVLSNVLSVQLSQLQDVVNCVVVVHDRDDNSSSSSVSSVSSSVSVVVRVVVVVVVVVVVVVVVVVVVVVVVVVVD/DPPPQPPLRVLLCVLVVLQADWDADVVVRDIARPLLLLQLLVLLLVLCVLLPPVLVLADLVLSLVLSVLLSQVLQQVLCVVLVHDGCVVVDPSNCVSNVVSNCQCNVDVVSSVVVVVQCVDPVSVLVSLLSLLSVLLCCLVVRQQVVQCPRPVRHNPPLVSSLVSSLSSQCVSLQVCQQFVSSYRHTDGDHRPCVVPNALRSVLSNVLSVQLSQLQDVVNCVVVVHDRDDNSSSSSVSSVSSSVSVVVRVVVVVVVVVVVVVVVVVVVVVVVVVVD

Sequence (552 aa):
MEAPATLNDQVVQLVFGLANLKVDIPIVNFSLPVLDVLFAILINYSYRSALGVSHNQVGWYQGLLATLVMATGGGCTVAVLRGEPIGILKSNEFWGIHCTTYLAMFSNPYVYQVVDFLFSIPVVEHVFTLSDSILRALAMIQVGVEGVSANPALGADKFVAKVLCGTLAGCGGGLWIDAFRLNQPNWSFSTPRLLHVASVDMKVSFLTSLFYVFATTPAFCEYLSLPIIKPIEAQAWSAVFLTTGLVYGSYSNKWAKQSKAIEEINEKMAEDKKSEMEAPATLNDQVVQLVFGLANLKVDIPIVNFSLPVLDVLFAILINYSYRSALGVSHNQVGWYQGLLATLVMATGGGCTVAVLRGEPIGILKSNEFWGIHCTTYLAMFSNPYVYQVVDFLFSIPVVEHVFTLSDSILRALAMIQVGVEGVSANPALGADKFVAKVLCGTLAGCGGGLWIDAFRLNQPNWSFSTPRLLHVASVDMKVSFLTSLFYVFATTPAFCEYLSLPIIKPIEAQAWSAVFLTTGLVYGSYSNKWAKQSKAIEEINEKMAEDKKSE

Solvent-accessible surface area (backbone atoms only — not comparable to full-atom values): 28089 Å² total; per-residue (Å²): 129,80,72,77,77,49,70,60,50,49,45,30,48,52,48,51,49,52,70,64,33,63,46,76,37,77,90,72,74,42,72,42,52,47,42,60,48,53,41,38,48,49,48,47,48,51,48,50,58,63,30,51,85,48,51,79,67,40,26,66,53,42,50,53,51,37,46,49,37,51,71,40,31,7,51,35,50,41,21,50,75,70,51,32,48,29,62,76,45,65,35,66,64,58,52,53,50,45,52,51,43,43,47,44,50,73,73,32,76,60,50,41,53,52,53,52,55,47,55,70,37,66,69,50,43,51,52,51,48,46,39,42,24,41,54,36,36,49,41,12,40,57,59,13,27,48,38,36,40,69,32,86,90,72,31,72,80,44,60,69,57,19,34,52,25,7,20,35,28,49,30,27,16,60,46,51,36,41,26,32,31,50,64,42,71,69,32,36,76,45,81,32,59,54,80,80,47,76,38,67,60,46,51,40,23,40,51,36,28,47,49,43,54,45,46,58,31,66,73,54,18,61,73,68,74,43,82,78,43,54,64,67,46,38,51,29,50,32,20,53,52,37,34,53,47,52,53,50,46,54,49,50,51,52,49,50,52,50,48,51,49,49,49,52,53,47,51,51,54,50,54,56,58,66,76,103,131,80,73,78,78,49,72,61,50,50,46,32,48,50,48,51,49,51,70,65,34,64,47,76,38,76,92,72,76,41,72,41,50,47,43,60,49,52,38,36,46,50,47,46,49,51,50,49,58,64,30,49,86,49,52,81,67,43,51,71,70,56,51,51,50,39,46,49,38,50,72,38,29,7,50,36,50,40,19,47,48,57,30,44,80,44,62,77,81,75,36,70,63,57,54,54,49,44,50,51,43,42,47,44,50,72,73,33,75,61,51,41,52,51,51,53,55,47,55,70,38,69,70,49,43,50,52,51,47,47,39,43,23,41,53,37,36,47,40,12,41,57,60,14,29,47,37,37,40,70,31,85,88,58,30,72,82,35,60,62,37,21,35,52,26,7,19,35,28,50,29,28,16,61,47,52,36,43,25,32,31,52,68,42,71,70,66,47,62,39,64,34,60,52,30,56,48,77,39,66,60,46,50,39,23,39,50,36,28,47,50,42,54,45,45,60,31,63,73,54,18,62,73,68,72,42,81,76,44,54,66,66,46,40,52,30,49,32,19,52,51,36,32,52,45,52,54,48,44,54,49,50,51,53,48,52,52,49,49,50,50,49,48,52,52,47,52,49,53,51,52,56,58,68,75,103

Organism: NCBI:txid747725